Protein AF-A0A813HC62-F1 (afdb_monomer_lite)

Foldseek 3Di:
DDDDDDDDDDDDDDDDDDDDDDDDDDDDDDDPDPPPPVPVVVVVVVVVVVVVVVVVVVVVVVVVVVVVVVVVVVVVVVVVVVVVPDDDDDPPDDDDDDDDPDPDPDPPPPPPPPDPVPPDPDPFADPVLQVVLVLLVLLLLLLVLLLLLLVLLLQLLVVLVVVLVCVQPVPPDQDAFLLQHHFPQNHGADALASLASLQDCVDPSVVSNLVSLLSSLVSLLSSLCCVNFQQNPLDQPAFPDPPPPPPPGDGLSVLLNPQQSQLSNLLSVQRQHDVLFDDPVSVVSVVSNVSSVCSNLVSLLSSLCCSLPPRPRGDADPVLSVLLVVLSVLLVVLVVLLVVLVVCLVPVPDPQAFDKAQDDPSSLVSCVVSVNPVSSVVSVVSNVVVGITTRHHGDDPNVVSSVSNHVSNSRSSNSSSVSSVSSSVPGPSNVDDRPPDNGNPVVVVVVVVVVVVVVVVVVVVVVVVVVVVVVVVVVVVVVVVVVVVVVVVVVVVVVVVVVVVVVVVVPPPPVVVVVVVVVVVVVPVVPVVPDDDDDDDDDDPPPVVVVVVVVVVVVVVVVVVD

Radius of gyration: 50.86 Å; chains: 1; bounding box: 199×62×93 Å

Sequence (562 aa):
MLHLPSENRVPKQSIGAFGVITPSSGDQLLHVNQAAARSTGAQNAEESRRESDMPRQVMSRALDVSRDLSRRESVRSVLISQRSKMPGELLRVCSRDRLGVGNGSMMDLSFPDLGEDAALPVLPGSVQARLDYAEHTARRRATSMLILSAVFGLLGFLVAAGLGMWRTYAGFDHEMNLEGLPFPSGQSYWPGSVSEMVNDPRTPSGKCWKCFQLIAAISLWLSWYPWELRNVYVGGGVKLCSSCHLRHAMPFLHARTFIPPIGMLMVVLIPIASPAYEDFEDTFASYIHLSGAVLMLGGHGLFEFYTLAYAEFVHIEHKERMIRWIFCLLCLFNGICFFTTGNVGSHAGLCCADVRRIPTEMDIASARAHGHAGIAIRNELARESGTTMLYDTASGRYLALKYVSYWCEVFAGFSMIAGLATIWFYAPERKIQLSDELPGVYSEVRKNEMRSMDEQLRHRFEMRQLQNLELRQEDTLARMRAELAEASYAAEAAALHRRRIVAQSHWTEEAEQARLWELQDAFEESRLAATLLDQRPKGLEEEQHAEACRFARRDSQEKHLE

pLDDT: mean 77.73, std 23.32, range [28.3, 98.69]

Structure (mmCIF, N/CA/C/O backbone):
data_AF-A0A813HC62-F1
#
_entry.id   AF-A0A813HC62-F1
#
loop_
_atom_site.group_PDB
_atom_site.id
_atom_site.type_symbol
_atom_site.label_atom_id
_atom_site.label_alt_id
_atom_site.label_comp_id
_atom_site.label_asym_id
_atom_site.label_entity_id
_atom_site.label_seq_id
_atom_site.pdbx_PDB_ins_code
_atom_site.Cartn_x
_atom_site.Cartn_y
_atom_site.Cartn_z
_atom_site.occupancy
_atom_site.B_iso_or_equiv
_atom_site.auth_seq_id
_atom_site.auth_comp_id
_atom_site.auth_asym_id
_atom_site.auth_atom_id
_atom_site.pdbx_PDB_model_num
ATOM 1 N N . MET A 1 1 ? 67.045 -6.345 -35.025 1.00 35.28 1 MET A N 1
ATOM 2 C CA . MET A 1 1 ? 65.906 -5.900 -35.859 1.00 35.28 1 MET A CA 1
ATOM 3 C C . MET A 1 1 ? 64.648 -6.414 -35.174 1.00 35.28 1 MET A C 1
ATOM 5 O O . MET A 1 1 ? 64.550 -7.620 -35.053 1.00 35.28 1 MET A O 1
ATOM 9 N N . LEU A 1 2 ? 63.715 -5.660 -34.605 1.00 35.47 2 LEU A N 1
ATOM 10 C CA . LEU A 1 2 ? 63.459 -4.228 -34.448 1.00 35.47 2 LEU A CA 1
ATOM 11 C C . LEU A 1 2 ? 62.666 -4.077 -33.124 1.00 35.47 2 LEU A C 1
ATOM 13 O O . LEU A 1 2 ? 61.970 -5.001 -32.711 1.00 35.47 2 LEU A O 1
ATOM 17 N N . HIS A 1 3 ? 62.841 -2.940 -32.456 1.00 30.83 3 HIS A N 1
ATOM 18 C CA . HIS A 1 3 ? 62.314 -2.568 -31.138 1.00 30.83 3 HIS A CA 1
ATOM 19 C C . HIS A 1 3 ? 60.863 -2.031 -31.188 1.00 30.83 3 HIS A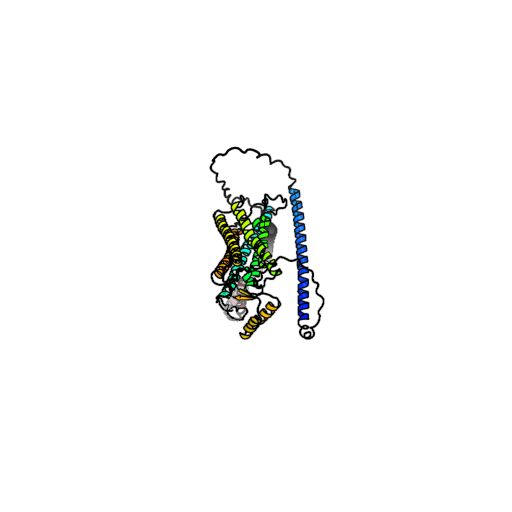 C 1
ATOM 21 O O . HIS A 1 3 ? 60.617 -1.160 -32.012 1.00 30.83 3 HIS A O 1
ATOM 27 N N . LEU A 1 4 ? 60.032 -2.446 -30.204 1.00 32.94 4 LEU A N 1
ATOM 28 C CA . LEU A 1 4 ? 59.008 -1.691 -29.414 1.00 32.94 4 LEU A CA 1
ATOM 29 C C . LEU A 1 4 ? 57.830 -0.955 -30.132 1.00 32.94 4 LEU A C 1
ATOM 31 O O . LEU A 1 4 ? 57.917 -0.738 -31.334 1.00 32.94 4 LEU A O 1
ATOM 35 N N . PRO A 1 5 ? 56.763 -0.469 -29.426 1.00 48.78 5 PRO A N 1
ATOM 36 C CA . PRO A 1 5 ? 56.410 -0.587 -27.993 1.00 48.78 5 PRO A CA 1
ATOM 37 C C . PRO A 1 5 ? 54.929 -0.922 -27.653 1.00 48.78 5 PRO A C 1
ATOM 39 O O . PRO A 1 5 ? 54.027 -0.955 -28.484 1.00 48.78 5 PRO A O 1
ATOM 42 N N . SER A 1 6 ? 54.740 -1.109 -26.343 1.00 36.66 6 SER A N 1
ATOM 43 C CA . SER A 1 6 ? 53.531 -1.085 -25.516 1.00 36.66 6 SER A CA 1
ATOM 44 C C . SER A 1 6 ? 52.858 0.294 -25.362 1.00 36.66 6 SER A C 1
ATOM 46 O O . SER A 1 6 ? 53.465 1.317 -25.650 1.00 36.66 6 SER A O 1
ATOM 48 N N . GLU A 1 7 ? 51.691 0.264 -24.701 1.00 35.50 7 GLU A N 1
ATOM 49 C CA . GLU A 1 7 ? 50.896 1.358 -24.104 1.00 35.50 7 GLU A CA 1
ATOM 50 C C . GLU A 1 7 ? 49.885 2.068 -25.018 1.00 35.50 7 GLU A C 1
ATOM 52 O O . GLU A 1 7 ? 50.235 2.843 -25.896 1.00 35.50 7 GLU A O 1
ATOM 57 N N . ASN A 1 8 ? 48.597 1.905 -24.695 1.00 33.72 8 ASN A N 1
ATOM 58 C CA . ASN A 1 8 ? 47.641 3.003 -24.785 1.00 33.72 8 ASN A CA 1
ATOM 59 C C . ASN A 1 8 ? 46.715 2.970 -23.567 1.00 33.72 8 ASN A C 1
ATOM 61 O O . ASN A 1 8 ? 45.846 2.110 -23.419 1.00 33.72 8 ASN A O 1
ATOM 65 N N . ARG A 1 9 ? 46.974 3.915 -22.660 1.00 32.22 9 ARG A N 1
ATOM 66 C CA . ARG A 1 9 ? 46.118 4.280 -21.534 1.00 32.22 9 ARG A CA 1
ATOM 67 C C . ARG A 1 9 ? 44.886 5.001 -22.071 1.00 32.22 9 ARG A C 1
ATOM 69 O O . ARG A 1 9 ? 45.005 5.946 -22.845 1.00 32.22 9 ARG A O 1
ATOM 76 N N . VAL A 1 10 ? 43.719 4.592 -21.592 1.00 39.69 10 VAL A N 1
ATOM 77 C CA . VAL A 1 10 ? 42.462 5.334 -21.733 1.00 39.69 10 VAL A CA 1
ATOM 78 C C . VAL A 1 10 ? 42.579 6.651 -20.947 1.00 39.69 10 VAL A C 1
ATOM 80 O O . VAL A 1 10 ? 42.984 6.612 -19.779 1.00 39.69 10 VAL A O 1
ATOM 83 N N . PRO A 1 11 ? 42.258 7.820 -21.528 1.00 37.75 11 PRO A N 1
ATOM 84 C CA . PRO A 1 11 ? 42.312 9.073 -20.795 1.00 37.75 11 PRO A CA 1
ATOM 85 C C . PRO A 1 11 ? 41.115 9.200 -19.845 1.00 37.75 11 PRO A C 1
ATOM 87 O O . PRO A 1 11 ? 39.960 9.019 -20.228 1.00 37.75 11 PRO A O 1
ATOM 90 N N . LYS A 1 12 ? 41.412 9.561 -18.593 1.00 35.97 12 LYS A N 1
ATOM 91 C CA . LYS A 1 12 ? 40.443 10.095 -17.630 1.00 35.97 12 LYS A CA 1
ATOM 92 C C . LYS A 1 12 ? 39.926 11.434 -18.159 1.00 35.97 12 LYS A C 1
ATOM 94 O O . LYS A 1 12 ? 40.713 12.367 -18.302 1.00 35.97 12 LYS A O 1
ATOM 99 N N . GLN A 1 13 ? 38.624 11.539 -18.417 1.00 32.62 13 GLN A N 1
ATOM 100 C CA . GLN A 1 13 ? 37.983 12.828 -18.662 1.00 32.62 13 GLN A CA 1
ATOM 101 C C . GLN A 1 13 ? 37.912 13.624 -17.355 1.00 32.62 13 GLN A C 1
ATOM 103 O O . GLN A 1 13 ? 37.315 13.206 -16.364 1.00 32.62 13 GLN A O 1
ATOM 108 N N . SER A 1 14 ? 38.578 14.773 -17.370 1.00 31.50 14 SER A N 1
ATOM 109 C CA . SER A 1 14 ? 38.481 15.840 -16.386 1.00 31.50 14 SER A CA 1
ATOM 110 C C . SER A 1 14 ? 37.182 16.623 -16.580 1.00 31.50 14 SER A C 1
ATOM 112 O O . SER A 1 14 ? 36.880 17.059 -17.691 1.00 31.50 14 SER A O 1
ATOM 114 N N . ILE A 1 15 ? 36.463 16.839 -15.481 1.00 36.75 15 ILE A N 1
ATOM 115 C CA . ILE A 1 15 ? 35.304 17.728 -15.364 1.00 36.75 15 ILE A CA 1
ATOM 116 C C . ILE A 1 15 ? 35.749 19.159 -15.707 1.00 36.75 15 ILE A C 1
ATOM 118 O O . ILE A 1 15 ? 36.562 19.749 -14.995 1.00 36.75 15 ILE A O 1
ATOM 122 N N . GLY A 1 16 ? 35.247 19.679 -16.827 1.00 29.41 16 GLY A N 1
ATOM 123 C CA . GLY A 1 16 ? 35.452 21.044 -17.305 1.00 29.41 16 GLY A CA 1
ATOM 124 C C . GLY A 1 16 ? 34.205 21.900 -17.089 1.00 29.41 16 GLY A C 1
ATOM 125 O O . GLY A 1 16 ? 33.082 21.426 -17.222 1.00 29.41 16 GLY A O 1
ATOM 126 N N . ALA A 1 17 ? 34.443 23.156 -16.722 1.00 31.19 17 ALA A N 1
ATOM 127 C CA . ALA A 1 17 ? 33.476 24.179 -16.354 1.00 31.19 17 ALA A CA 1
ATOM 128 C C . ALA A 1 17 ? 32.401 24.461 -17.424 1.00 31.19 17 ALA A C 1
ATOM 130 O O . ALA A 1 17 ? 32.690 24.532 -18.617 1.00 31.19 17 ALA A O 1
ATOM 131 N N . PHE A 1 18 ? 31.170 24.696 -16.960 1.00 30.86 18 PHE A N 1
ATOM 132 C CA . PHE A 1 18 ? 30.034 25.128 -17.773 1.00 30.86 18 PHE A CA 1
ATOM 133 C C . PHE A 1 18 ? 30.234 26.558 -18.293 1.00 30.86 18 PHE A C 1
ATOM 135 O O . PHE A 1 18 ? 30.276 27.516 -17.520 1.00 30.86 18 PHE A O 1
ATOM 142 N N . GLY A 1 19 ? 30.320 26.687 -19.617 1.00 28.30 19 GLY A N 1
ATOM 143 C CA . GLY A 1 19 ? 30.126 27.935 -20.347 1.00 28.30 19 GLY A CA 1
ATOM 144 C C . GLY A 1 19 ? 28.652 28.111 -20.714 1.00 28.30 19 GLY A C 1
ATOM 145 O O . GLY A 1 19 ? 28.008 27.187 -21.203 1.00 28.30 19 GLY A O 1
ATOM 146 N N . VAL A 1 20 ? 28.128 29.306 -20.459 1.00 32.59 20 VAL A N 1
ATOM 147 C CA . VAL A 1 20 ? 26.786 29.754 -20.846 1.00 32.59 20 VAL A CA 1
ATOM 148 C C . VAL A 1 20 ? 26.768 30.020 -22.353 1.00 32.59 20 VAL A C 1
ATOM 150 O O . VAL A 1 20 ? 27.539 30.848 -22.833 1.00 32.59 20 VAL A O 1
ATOM 153 N N . ILE A 1 21 ? 25.880 29.348 -23.091 1.00 31.66 21 ILE A N 1
ATOM 154 C CA . ILE A 1 21 ? 25.562 29.657 -24.492 1.00 31.66 21 ILE A CA 1
ATOM 155 C C . ILE A 1 21 ? 24.060 29.941 -24.586 1.00 31.66 21 ILE A C 1
ATOM 157 O O . ILE A 1 21 ? 23.231 29.124 -24.192 1.00 31.66 21 ILE A O 1
ATOM 161 N N . THR A 1 22 ? 23.722 31.124 -25.090 1.00 34.66 22 THR A N 1
ATOM 162 C CA . THR A 1 22 ? 22.371 31.557 -25.464 1.00 34.66 22 THR A CA 1
ATOM 163 C C . THR A 1 22 ? 21.996 31.021 -26.853 1.00 34.66 22 THR A C 1
ATOM 165 O O . THR A 1 22 ? 22.862 30.983 -27.728 1.00 34.66 22 THR A O 1
ATOM 168 N N . PRO A 1 23 ? 20.724 30.671 -27.125 1.00 36.84 23 PRO A N 1
ATOM 169 C CA . PRO A 1 23 ? 20.292 30.361 -28.482 1.00 36.84 23 PRO A CA 1
ATOM 170 C C . PRO A 1 23 ? 19.658 31.585 -29.160 1.00 36.84 23 PRO A C 1
ATOM 172 O O . PRO A 1 23 ? 18.688 32.161 -28.665 1.00 36.84 23 PRO A O 1
ATOM 175 N N . SER A 1 24 ? 20.200 31.966 -30.319 1.00 28.31 24 SER A N 1
ATOM 176 C CA . SER A 1 24 ? 19.570 32.884 -31.266 1.00 28.31 24 SER A CA 1
ATOM 177 C C . SER A 1 24 ? 18.726 32.106 -32.283 1.00 28.31 24 SER A C 1
ATOM 179 O O . SER A 1 24 ? 19.254 31.264 -33.002 1.00 28.31 24 SER A O 1
ATOM 181 N N . SER A 1 25 ? 17.433 32.432 -32.316 1.00 34.44 25 SER A N 1
ATOM 182 C CA . SER A 1 25 ? 16.524 32.535 -33.474 1.00 34.44 25 SER A CA 1
ATOM 183 C C . SER A 1 25 ? 16.810 31.717 -34.744 1.00 34.44 25 SER A C 1
ATOM 185 O O . SER A 1 25 ? 17.789 31.964 -35.448 1.00 34.44 25 SER A O 1
ATOM 187 N N . GLY A 1 26 ? 15.834 30.893 -35.131 1.00 29.33 26 GLY A N 1
ATOM 188 C CA . GLY A 1 26 ? 15.748 30.275 -36.452 1.00 29.33 26 GLY A CA 1
ATOM 189 C C . GLY A 1 26 ? 14.340 29.761 -36.745 1.00 29.33 26 GLY A C 1
ATOM 190 O O . GLY A 1 26 ? 14.118 28.556 -36.767 1.00 29.33 26 GLY A O 1
ATOM 191 N N . ASP A 1 27 ? 13.396 30.686 -36.931 1.00 33.03 27 ASP A N 1
ATOM 192 C CA . ASP A 1 27 ? 12.085 30.428 -37.534 1.00 33.03 27 ASP A CA 1
ATOM 193 C C . ASP A 1 27 ? 12.255 30.031 -39.005 1.00 33.03 27 ASP A C 1
ATOM 195 O O . ASP A 1 27 ? 12.923 30.754 -39.743 1.00 33.03 27 ASP A O 1
ATOM 199 N N . GLN A 1 28 ? 11.607 28.938 -39.430 1.00 34.69 28 GLN A N 1
ATOM 200 C CA . GLN A 1 28 ? 10.891 28.785 -40.712 1.00 34.69 28 GLN A CA 1
ATOM 201 C C . GLN A 1 28 ? 10.588 27.305 -40.981 1.00 34.69 28 GLN A C 1
ATOM 203 O O . GLN A 1 28 ? 11.475 26.577 -41.404 1.00 34.69 28 GLN A O 1
ATOM 208 N N . LEU A 1 29 ? 9.331 26.881 -40.776 1.00 36.03 29 LEU A N 1
ATOM 209 C CA . LEU A 1 29 ? 8.589 25.898 -41.598 1.00 36.03 29 LEU A CA 1
ATOM 210 C C . LEU A 1 29 ? 7.294 25.489 -40.879 1.00 36.03 29 LEU A C 1
ATOM 212 O O . LEU A 1 29 ? 7.241 24.484 -40.176 1.00 36.03 29 LEU A O 1
ATOM 216 N N . LEU A 1 30 ? 6.220 26.267 -41.048 1.00 35.19 30 LEU A N 1
ATOM 217 C CA . LEU A 1 30 ? 4.898 25.853 -40.568 1.00 35.19 30 LEU A CA 1
ATOM 218 C C . LEU A 1 30 ? 3.778 26.491 -41.394 1.00 35.19 30 LEU A C 1
ATOM 220 O O . LEU A 1 30 ? 3.211 27.506 -41.011 1.00 35.19 30 LEU A O 1
ATOM 224 N N . HIS A 1 31 ? 3.453 25.901 -42.548 1.00 38.88 31 HIS A N 1
ATOM 225 C CA . HIS A 1 31 ? 2.280 26.320 -43.326 1.00 38.88 31 HIS A CA 1
ATOM 226 C C . HIS A 1 31 ? 1.611 25.195 -44.129 1.00 38.88 31 HIS A C 1
ATOM 228 O O . HIS A 1 31 ? 1.147 25.430 -45.231 1.00 38.88 31 HIS A O 1
ATOM 234 N N . VAL A 1 32 ? 1.471 23.983 -43.581 1.00 43.19 32 VAL A N 1
ATOM 235 C CA . VAL A 1 32 ? 0.496 23.002 -44.106 1.00 43.19 32 VAL A CA 1
ATOM 236 C C . VAL A 1 32 ? 0.022 22.096 -42.964 1.00 43.19 32 VAL A C 1
ATOM 238 O O . VAL A 1 32 ? 0.585 21.028 -42.792 1.00 43.19 32 VAL A O 1
ATOM 241 N N . ASN A 1 33 ? -0.933 22.537 -42.124 1.00 40.72 33 ASN A N 1
ATOM 242 C CA . ASN A 1 33 ? -1.823 21.645 -41.329 1.00 40.72 33 ASN A CA 1
ATOM 243 C C . ASN A 1 33 ? -2.885 22.364 -40.456 1.00 40.72 33 ASN A C 1
ATOM 245 O O . ASN A 1 33 ? -3.376 21.818 -39.471 1.00 40.72 33 ASN A O 1
ATOM 249 N N . GLN A 1 34 ? -3.313 23.585 -40.800 1.00 38.38 34 GLN A N 1
ATOM 250 C CA . GLN A 1 34 ? -4.253 24.350 -39.955 1.00 38.38 34 GLN A CA 1
ATOM 251 C C . GLN A 1 34 ? -5.752 24.044 -40.152 1.00 38.38 34 GLN A C 1
ATOM 253 O O . GLN A 1 34 ? -6.577 24.616 -39.440 1.00 38.38 34 GLN A O 1
ATOM 258 N N . ALA A 1 35 ? -6.136 23.140 -41.060 1.00 39.94 35 ALA A N 1
ATOM 259 C CA . ALA A 1 35 ? -7.554 22.858 -41.325 1.00 39.94 35 ALA A CA 1
ATOM 260 C C . ALA A 1 35 ? -8.134 21.688 -40.500 1.00 39.94 35 ALA A C 1
ATOM 262 O O . ALA A 1 35 ? -9.316 21.717 -40.171 1.00 39.94 35 ALA A O 1
ATOM 263 N N . ALA A 1 36 ? -7.321 20.704 -40.090 1.00 40.88 36 ALA A N 1
ATOM 264 C CA . ALA A 1 36 ? -7.792 19.545 -39.316 1.00 40.88 36 ALA A CA 1
ATOM 265 C C . ALA A 1 36 ? -7.788 19.763 -37.785 1.00 40.88 36 ALA A C 1
ATOM 267 O O . ALA A 1 36 ? -8.466 19.044 -37.059 1.00 40.88 36 ALA A O 1
ATOM 268 N N . ALA A 1 37 ? -7.078 20.781 -37.283 1.00 41.81 37 ALA A N 1
ATOM 269 C CA . ALA A 1 37 ? -6.936 21.055 -35.846 1.00 41.81 37 ALA A CA 1
ATOM 270 C C . ALA A 1 37 ? -8.076 21.899 -35.230 1.00 41.81 37 ALA A C 1
ATOM 272 O O . ALA A 1 37 ? -8.110 22.103 -34.017 1.00 41.81 37 ALA A O 1
ATOM 273 N N . ARG A 1 38 ? -9.015 22.418 -36.037 1.00 43.06 38 ARG A N 1
ATOM 274 C CA . ARG A 1 38 ? -10.068 23.331 -35.544 1.00 43.06 38 ARG A CA 1
ATOM 275 C C . ARG A 1 38 ? -11.326 22.632 -35.020 1.00 43.06 38 ARG A C 1
ATOM 277 O O . ARG A 1 38 ? -12.067 23.261 -34.273 1.00 43.06 38 ARG A O 1
ATOM 284 N N . SER A 1 39 ? -11.565 21.360 -35.348 1.00 43.44 39 SER A N 1
ATOM 285 C CA . SER A 1 39 ? -12.755 20.630 -34.873 1.00 43.44 39 SER A CA 1
ATOM 286 C C . SER A 1 39 ? -12.522 19.898 -33.544 1.00 43.44 39 SER A C 1
ATOM 288 O O . SER A 1 39 ? -13.413 19.876 -32.701 1.00 43.44 39 SER A O 1
ATOM 290 N N . THR A 1 40 ? -11.310 19.401 -33.289 1.00 47.06 40 THR A N 1
ATOM 291 C CA . THR A 1 40 ? -10.914 18.760 -32.019 1.00 47.06 40 THR A CA 1
ATOM 292 C C . THR A 1 40 ? -10.514 19.753 -30.922 1.00 47.06 40 THR A C 1
ATOM 294 O O . THR A 1 40 ? -10.648 19.452 -29.738 1.00 47.06 40 THR A O 1
ATOM 297 N N . GLY A 1 41 ? -10.087 20.970 -31.281 1.00 44.03 41 GLY A N 1
ATOM 298 C CA . GLY A 1 41 ? -9.726 22.010 -30.309 1.00 44.03 41 GLY A CA 1
ATOM 299 C C . GLY A 1 41 ? -10.910 22.577 -29.514 1.00 44.03 41 GLY A C 1
ATOM 300 O O . GLY A 1 41 ? -10.733 22.984 -28.368 1.00 44.03 41 GLY A O 1
ATOM 301 N N . ALA A 1 42 ? -12.122 22.573 -30.081 1.00 48.62 42 ALA A N 1
ATOM 302 C CA . ALA A 1 42 ? -13.308 23.118 -29.416 1.00 48.62 42 ALA A CA 1
ATOM 303 C C . ALA A 1 42 ? -13.862 22.182 -28.325 1.00 48.62 42 ALA A C 1
ATOM 305 O O . ALA A 1 42 ? -14.257 22.661 -27.267 1.00 48.62 42 ALA A O 1
ATOM 306 N N . GLN A 1 43 ? -13.822 20.860 -28.532 1.00 49.59 43 GLN A N 1
ATOM 307 C CA . GLN A 1 43 ? -14.256 19.888 -27.517 1.00 49.59 43 GLN A CA 1
ATOM 308 C C . GLN A 1 43 ? -13.256 19.782 -26.356 1.00 49.59 43 GLN A C 1
ATOM 310 O O . GLN A 1 43 ? -13.661 19.806 -25.195 1.00 49.59 43 GLN A O 1
ATOM 315 N N . ASN A 1 44 ? -11.950 19.804 -26.643 1.00 49.31 44 ASN A N 1
ATOM 316 C CA . ASN A 1 44 ? -10.919 19.747 -25.601 1.00 49.31 44 ASN A CA 1
ATOM 317 C C . ASN A 1 44 ? -10.853 21.028 -24.746 1.00 49.31 44 ASN A C 1
ATOM 319 O O . ASN A 1 44 ? -10.502 20.968 -23.569 1.00 49.31 44 ASN A O 1
ATOM 323 N N . ALA A 1 45 ? -11.216 22.192 -25.298 1.00 54.84 45 ALA A N 1
ATOM 324 C CA . ALA A 1 45 ? -11.249 23.448 -24.544 1.00 54.84 45 ALA A CA 1
ATOM 325 C C . ALA A 1 45 ? -12.413 23.513 -23.536 1.00 54.84 45 ALA A C 1
ATOM 327 O O . ALA A 1 45 ? -12.292 24.162 -22.495 1.00 54.84 45 ALA A O 1
ATOM 328 N N . GLU A 1 46 ? -13.529 22.837 -23.815 1.00 55.47 46 GLU A N 1
ATOM 329 C CA . GLU A 1 46 ? -14.691 22.795 -22.922 1.00 55.47 46 GLU A CA 1
ATOM 330 C C . GLU A 1 46 ? -14.536 21.732 -21.821 1.00 55.47 46 GLU A C 1
ATOM 332 O O . GLU A 1 46 ? -14.925 21.962 -20.673 1.00 55.47 46 GLU A O 1
ATOM 337 N N . GLU A 1 47 ? -13.856 20.623 -22.123 1.00 52.41 47 GLU A N 1
ATOM 338 C CA . GLU A 1 47 ? -13.481 19.597 -21.142 1.00 52.41 47 GLU A CA 1
ATOM 339 C C . GLU A 1 47 ? -12.362 20.084 -20.200 1.00 52.41 47 GLU A C 1
ATOM 341 O O . GLU A 1 47 ? -12.474 19.945 -18.982 1.00 52.41 47 GLU A O 1
ATOM 346 N N . SER A 1 48 ? -11.371 20.822 -20.722 1.00 53.53 48 SER A N 1
ATOM 347 C CA . SER A 1 48 ? -10.325 21.465 -19.909 1.00 53.53 48 SER A CA 1
ATOM 348 C C . SER A 1 48 ? -10.870 22.580 -18.996 1.00 53.53 48 SER A C 1
ATOM 350 O O . SER A 1 48 ? -10.395 22.751 -17.871 1.00 53.53 48 SER A O 1
ATOM 352 N N . ARG A 1 49 ? -11.933 23.298 -19.405 1.00 57.91 49 ARG A N 1
ATOM 353 C CA . ARG A 1 49 ? -12.635 24.244 -18.514 1.00 57.91 49 ARG A CA 1
ATOM 354 C C . ARG A 1 49 ? -13.375 23.529 -17.381 1.00 57.91 49 ARG A C 1
ATOM 356 O O . ARG A 1 49 ? -13.288 23.991 -16.244 1.00 57.91 49 ARG A O 1
ATOM 363 N N . ARG A 1 50 ? -14.029 22.391 -17.651 1.00 51.00 50 ARG A N 1
ATOM 364 C CA . ARG A 1 50 ? -14.703 21.578 -16.617 1.00 51.00 50 ARG A CA 1
ATOM 365 C C . ARG A 1 50 ? -13.724 20.950 -15.620 1.00 51.00 50 ARG A C 1
ATOM 367 O O . ARG A 1 50 ? -14.037 20.901 -14.431 1.00 51.00 50 ARG A O 1
ATOM 374 N N . GLU A 1 51 ? -12.534 20.545 -16.058 1.00 49.53 51 GLU A N 1
ATOM 375 C CA . GLU A 1 51 ? -11.484 20.047 -15.155 1.00 49.53 51 GLU A CA 1
ATOM 376 C C . GLU A 1 51 ? -10.823 21.155 -14.320 1.00 49.53 51 GLU A C 1
ATOM 378 O O . GLU A 1 51 ? -10.388 20.892 -13.200 1.00 49.53 51 GLU A O 1
ATOM 383 N N . SER A 1 52 ? -10.799 22.405 -14.796 1.00 47.06 52 SER A N 1
ATOM 384 C CA . SER A 1 52 ? -10.181 23.524 -14.064 1.00 47.06 52 SER A CA 1
ATOM 385 C C . SER A 1 52 ? -11.006 24.063 -12.880 1.00 47.06 52 SER A C 1
ATOM 387 O O . SER A 1 52 ? -10.438 24.653 -11.956 1.00 47.06 52 SER A O 1
ATOM 389 N N . ASP A 1 53 ? -12.324 23.821 -12.855 1.00 45.78 53 ASP A N 1
ATOM 390 C CA . ASP A 1 53 ? -13.224 24.324 -11.801 1.00 45.78 53 ASP A CA 1
ATOM 391 C C . ASP A 1 53 ? -13.443 23.332 -10.642 1.00 45.78 53 ASP A C 1
ATOM 393 O O . ASP A 1 53 ? -13.729 23.741 -9.510 1.00 45.78 53 ASP A O 1
ATOM 397 N N . MET A 1 54 ? -13.232 22.031 -10.868 1.00 48.38 54 MET A N 1
ATOM 398 C CA . MET A 1 54 ? -13.346 21.005 -9.820 1.00 48.38 54 MET A CA 1
ATOM 399 C C . MET A 1 54 ? -12.339 21.177 -8.659 1.00 48.38 54 MET A C 1
ATOM 401 O O . MET A 1 54 ? -12.749 21.076 -7.496 1.00 48.38 54 MET A O 1
ATOM 405 N N . PRO A 1 55 ? -11.056 21.521 -8.901 1.00 52.25 55 PRO A N 1
ATOM 406 C CA . PRO A 1 55 ? -10.077 21.729 -7.836 1.00 52.25 55 PRO A CA 1
ATOM 407 C C . PRO A 1 55 ? -10.460 22.866 -6.886 1.00 52.25 55 PRO A C 1
ATOM 409 O O . PRO A 1 55 ? -10.200 22.775 -5.690 1.00 52.25 55 PRO A O 1
ATOM 412 N N . ARG A 1 56 ? -11.128 23.923 -7.373 1.00 56.94 56 ARG A N 1
ATOM 413 C CA . ARG A 1 56 ? -11.513 25.074 -6.538 1.00 56.94 56 ARG A CA 1
ATOM 414 C C . ARG A 1 56 ? -12.639 24.740 -5.563 1.00 56.94 56 ARG A C 1
ATOM 416 O O . ARG A 1 56 ? -12.572 25.147 -4.403 1.00 56.94 56 ARG A O 1
ATOM 423 N N . GLN A 1 57 ? -13.632 23.957 -5.987 1.00 55.09 57 GLN A N 1
ATOM 424 C CA . GLN A 1 57 ? -14.712 23.519 -5.094 1.00 55.09 57 GLN A CA 1
ATOM 425 C C . GLN A 1 57 ? -14.230 22.493 -4.061 1.00 55.09 57 GLN A C 1
ATOM 427 O O . GLN A 1 57 ? -14.631 22.556 -2.896 1.00 55.09 57 GLN A O 1
ATOM 432 N N . VAL A 1 58 ? -13.327 21.589 -4.453 1.00 64.06 58 VAL A N 1
ATOM 433 C CA . VAL A 1 58 ? -12.733 20.605 -3.535 1.00 64.06 58 VAL A CA 1
ATOM 434 C C . VAL A 1 58 ? -11.805 21.287 -2.523 1.00 64.06 58 VAL A C 1
ATOM 436 O O . VAL A 1 58 ? -11.895 21.000 -1.330 1.00 64.06 58 VAL A O 1
ATOM 439 N N . MET A 1 59 ? -10.991 22.257 -2.954 1.00 56.34 59 MET A N 1
ATOM 440 C CA . MET A 1 59 ? -10.104 23.021 -2.067 1.00 56.34 59 MET A CA 1
ATOM 441 C C . MET A 1 59 ? -10.888 23.917 -1.094 1.00 56.34 59 MET A C 1
ATOM 443 O O . MET A 1 59 ? -10.530 24.003 0.078 1.00 56.34 59 MET A O 1
ATOM 447 N N . SER A 1 60 ? -11.999 24.525 -1.533 1.00 67.31 60 SER A N 1
ATOM 448 C CA . SER A 1 60 ? -12.905 25.283 -0.652 1.00 67.31 60 SER A CA 1
ATOM 449 C C . SER A 1 60 ? -13.482 24.397 0.454 1.00 67.31 60 SER A C 1
ATOM 451 O O . SER A 1 60 ? -13.430 24.766 1.625 1.00 67.31 60 SER A O 1
ATOM 453 N N . ARG A 1 61 ? -13.970 23.197 0.108 1.00 64.62 61 ARG A N 1
ATOM 454 C CA . ARG A 1 61 ? -14.508 22.247 1.094 1.00 64.62 61 ARG A CA 1
ATOM 455 C C . ARG A 1 61 ? -13.428 21.707 2.034 1.00 64.62 61 ARG A C 1
ATOM 457 O O . ARG A 1 61 ? -13.693 21.538 3.220 1.00 64.62 61 ARG A O 1
ATOM 464 N N . ALA A 1 62 ? -12.210 21.480 1.542 1.00 56.94 62 ALA A N 1
ATOM 465 C CA . ALA A 1 62 ? -11.083 21.058 2.374 1.00 56.94 62 ALA A CA 1
ATOM 466 C C . ALA A 1 62 ? -10.667 22.142 3.389 1.00 56.94 62 ALA A C 1
ATOM 468 O O . ALA A 1 62 ? -10.383 21.829 4.547 1.00 56.94 62 ALA A O 1
ATOM 469 N N . LEU A 1 63 ? -10.690 23.418 2.989 1.00 68.19 63 LEU A N 1
ATOM 470 C CA . LEU A 1 63 ? -10.417 24.549 3.882 1.00 68.19 63 LEU A CA 1
ATOM 471 C C . LEU A 1 63 ? -11.505 24.723 4.951 1.00 68.19 63 LEU A C 1
ATOM 473 O O . LEU A 1 63 ? -11.178 25.023 6.101 1.00 68.19 63 LEU A O 1
ATOM 477 N N . ASP A 1 64 ? -12.772 24.479 4.613 1.00 69.31 64 ASP A N 1
ATOM 478 C CA . ASP A 1 64 ? -13.871 24.525 5.584 1.00 69.31 64 ASP A CA 1
ATOM 479 C C . ASP A 1 64 ? -13.779 23.382 6.608 1.00 69.31 64 ASP A C 1
ATOM 481 O O . ASP A 1 64 ? -13.912 23.621 7.810 1.00 69.31 64 ASP A O 1
ATOM 485 N N . VAL A 1 65 ? -13.426 22.165 6.175 1.00 65.94 65 VAL A N 1
ATOM 486 C CA . VAL A 1 65 ? -13.158 21.031 7.082 1.00 65.94 65 VAL A CA 1
ATOM 487 C C . VAL A 1 65 ? -11.942 21.308 7.977 1.00 65.94 65 VAL A C 1
ATOM 489 O O . VAL A 1 65 ? -11.982 21.028 9.175 1.00 65.94 65 VAL A O 1
ATOM 492 N N . SER A 1 66 ? -10.878 21.917 7.443 1.00 62.69 66 SER A N 1
ATOM 493 C CA . SER A 1 66 ? -9.699 22.297 8.233 1.00 62.69 66 SER A CA 1
ATOM 494 C C . SER A 1 66 ? -10.011 23.376 9.278 1.00 62.69 66 SER A C 1
ATOM 496 O O . SER A 1 66 ? -9.475 23.323 10.387 1.00 62.69 66 SER A O 1
ATOM 498 N N . ARG A 1 67 ? -10.880 24.347 8.961 1.00 66.12 67 ARG A N 1
ATOM 499 C CA . ARG A 1 67 ? -11.348 25.359 9.925 1.00 66.12 67 ARG A CA 1
ATOM 500 C C . ARG A 1 67 ? -12.200 24.738 11.030 1.00 66.12 67 ARG A C 1
ATOM 502 O O . ARG A 1 67 ? -12.063 25.137 12.187 1.00 66.12 67 ARG A O 1
ATOM 509 N N . ASP A 1 68 ? -13.027 23.750 10.697 1.00 65.62 68 ASP A N 1
ATOM 510 C CA . ASP A 1 68 ? -13.866 23.052 11.675 1.00 65.62 68 ASP A CA 1
ATOM 511 C C . ASP A 1 68 ? -13.028 22.164 12.616 1.00 65.62 68 ASP A C 1
ATOM 513 O O . ASP A 1 68 ? -13.250 22.144 13.828 1.00 65.62 68 ASP A O 1
ATOM 517 N N . LEU A 1 69 ? -11.975 21.518 12.098 1.00 61.91 69 LEU A N 1
ATOM 518 C CA . LEU A 1 69 ? -10.997 20.776 12.906 1.00 61.91 69 LEU A CA 1
ATOM 519 C C . LEU A 1 69 ? -10.187 21.696 13.835 1.00 61.91 69 LEU A C 1
ATOM 521 O O . LEU A 1 69 ? -10.041 21.389 15.018 1.00 61.91 69 LEU A O 1
ATOM 525 N N . SER A 1 70 ? -9.743 22.858 13.348 1.00 60.47 70 SER A N 1
ATOM 526 C CA . SER A 1 70 ? -9.013 23.839 14.165 1.00 60.47 70 SER A CA 1
ATOM 527 C C . SER A 1 70 ? -9.885 24.430 15.288 1.00 60.47 70 SER A C 1
ATOM 529 O O . SER A 1 70 ? -9.424 24.596 16.421 1.00 60.47 70 SER A O 1
ATOM 531 N N . ARG A 1 71 ? -11.188 24.647 15.037 1.00 63.06 71 ARG A N 1
ATOM 532 C CA . ARG A 1 71 ? -12.152 25.012 16.093 1.00 63.06 71 ARG A CA 1
ATOM 533 C C . ARG A 1 71 ? -12.308 23.914 17.148 1.00 63.06 71 ARG A C 1
ATOM 535 O O . ARG A 1 71 ? -12.372 24.229 18.335 1.00 63.06 71 ARG A O 1
ATOM 542 N N . ARG A 1 72 ? -12.324 22.635 16.757 1.00 64.38 72 ARG A N 1
ATOM 543 C CA . ARG A 1 72 ? -12.410 21.505 17.703 1.00 64.38 72 ARG A CA 1
ATOM 544 C C . ARG A 1 72 ? -11.155 21.363 18.567 1.00 64.38 72 ARG A C 1
ATOM 546 O O . ARG A 1 72 ? -11.273 21.053 19.752 1.00 64.38 72 ARG A O 1
ATOM 553 N N . GLU A 1 73 ? -9.971 21.650 18.029 1.00 63.25 73 GLU A N 1
ATOM 554 C CA . GLU A 1 73 ? -8.726 21.674 18.813 1.00 63.25 73 GLU A CA 1
ATOM 555 C C . GLU A 1 73 ? -8.678 22.835 19.815 1.00 63.25 73 GLU A C 1
ATOM 557 O O . GLU A 1 73 ? -8.229 22.647 20.948 1.00 63.25 73 GLU A O 1
ATOM 562 N N . SER A 1 74 ? -9.226 24.001 19.456 1.00 56.59 74 SER A N 1
ATOM 563 C CA . SER A 1 74 ? -9.374 25.136 20.378 1.00 56.59 74 SER A CA 1
ATOM 564 C C . SER A 1 74 ? -10.311 24.825 21.553 1.00 56.59 74 SER A C 1
ATOM 566 O O . SER A 1 74 ? -10.024 25.204 22.685 1.00 56.59 74 SER A O 1
ATOM 568 N N . VAL A 1 75 ? -11.390 24.067 21.334 1.00 59.19 75 VAL A N 1
ATOM 569 C CA . VAL A 1 75 ? -12.270 23.608 22.427 1.00 59.19 75 VAL A CA 1
ATOM 570 C C . VAL A 1 75 ? -11.562 22.570 23.310 1.00 59.19 75 VAL A C 1
ATOM 572 O O . VAL A 1 75 ? -11.713 22.574 24.534 1.00 59.19 75 VAL A O 1
ATOM 575 N N . ARG A 1 76 ? -10.723 21.710 22.717 1.00 56.50 76 ARG A N 1
ATOM 576 C CA . ARG A 1 76 ? -9.944 20.697 23.446 1.00 56.50 76 ARG A CA 1
ATOM 577 C C . ARG A 1 76 ? -8.861 21.322 24.335 1.00 56.50 76 ARG A C 1
ATOM 579 O O . ARG A 1 76 ? -8.656 20.844 25.449 1.00 56.50 76 ARG A O 1
ATOM 586 N N . SER A 1 77 ? -8.210 22.403 23.898 1.00 49.47 77 SER A N 1
ATOM 587 C CA . SER A 1 77 ? -7.199 23.109 24.703 1.00 49.47 77 SER A CA 1
ATOM 588 C C . SER A 1 77 ? -7.806 23.848 25.903 1.00 49.47 77 SER A C 1
ATOM 590 O O . SER A 1 77 ? -7.217 23.844 26.986 1.00 49.47 77 SER A O 1
ATOM 592 N N . VAL A 1 78 ? -9.028 24.376 25.766 1.00 57.56 78 VAL A N 1
ATOM 593 C CA . VAL A 1 78 ? -9.789 24.980 26.877 1.00 57.56 78 VAL A CA 1
ATOM 594 C C . VAL A 1 78 ? -10.185 23.930 27.924 1.00 57.56 78 VAL A C 1
ATOM 596 O O . VAL A 1 78 ? -10.060 24.179 29.123 1.00 57.56 78 VAL A O 1
ATOM 599 N N . LEU A 1 79 ? -10.578 22.725 27.498 1.00 47.53 79 LEU A N 1
ATOM 600 C CA . LEU A 1 79 ? -10.908 21.622 28.412 1.00 47.53 79 LEU A CA 1
ATOM 601 C C . LEU A 1 79 ? -9.674 21.064 29.144 1.00 47.53 79 LEU A C 1
ATOM 603 O O . LEU A 1 79 ? -9.758 20.713 30.321 1.00 47.53 79 LEU A O 1
ATOM 607 N N . ILE A 1 80 ? -8.506 21.045 28.494 1.00 55.41 80 ILE A N 1
ATOM 608 C CA . ILE A 1 80 ? -7.239 20.649 29.131 1.00 55.41 80 ILE A CA 1
ATOM 609 C C . ILE A 1 80 ? -6.787 21.705 30.154 1.00 55.41 80 ILE A C 1
ATOM 611 O O . ILE A 1 80 ? -6.326 21.344 31.237 1.00 55.41 80 ILE A O 1
ATOM 615 N N . SER A 1 81 ? -7.008 22.995 29.878 1.00 43.03 81 SER A N 1
ATOM 616 C CA . SER A 1 81 ? -6.706 24.088 30.815 1.00 43.03 81 SER A CA 1
ATOM 617 C C . SER A 1 81 ? -7.585 24.094 32.073 1.00 43.03 81 SER A C 1
ATOM 619 O O . SER A 1 81 ? -7.172 24.658 33.086 1.00 43.03 81 SER A O 1
ATOM 621 N N . GLN A 1 82 ? -8.780 23.494 32.049 1.00 43.62 82 GLN A N 1
ATOM 622 C CA . GLN A 1 82 ? -9.614 23.370 33.253 1.00 43.62 82 GLN A CA 1
ATOM 623 C C . GLN A 1 82 ? -9.240 22.167 34.129 1.00 43.62 82 GLN A C 1
ATOM 625 O O . GLN A 1 82 ? -9.500 22.182 35.331 1.00 43.62 82 GLN A O 1
ATOM 630 N N . ARG A 1 83 ? -8.549 21.164 33.574 1.00 41.59 83 ARG A N 1
ATOM 631 C CA . ARG A 1 83 ? -8.097 19.978 34.321 1.00 41.59 83 ARG A CA 1
ATOM 632 C C . ARG A 1 83 ? -6.881 20.252 35.218 1.00 41.59 83 ARG A C 1
ATOM 634 O O . ARG A 1 83 ? -6.606 19.465 36.116 1.00 41.59 83 ARG A O 1
ATOM 641 N N . SER A 1 84 ? -6.185 21.378 35.033 1.00 39.75 84 SER A N 1
ATOM 642 C CA . SER A 1 84 ? -5.013 21.776 35.831 1.00 39.75 84 SER A CA 1
ATOM 643 C C . SER A 1 84 ? -5.340 22.590 37.096 1.00 39.75 84 SER A C 1
ATOM 645 O O . SER A 1 84 ? -4.429 23.143 37.706 1.00 39.75 84 SER A O 1
ATOM 647 N N . LYS A 1 85 ? -6.619 22.701 37.491 1.00 38.94 85 LYS A N 1
ATOM 648 C CA . LYS A 1 85 ? -7.071 23.445 38.686 1.00 38.94 85 LYS A CA 1
ATOM 649 C C . LYS A 1 85 ? -7.656 22.561 39.802 1.00 38.94 85 LYS A C 1
ATOM 651 O O . LYS A 1 85 ? -8.444 23.049 40.606 1.00 38.94 85 LYS A O 1
ATOM 656 N N . MET A 1 86 ? -7.278 21.284 39.885 1.00 38.84 86 MET A N 1
ATOM 657 C CA . MET A 1 86 ? -7.547 20.495 41.097 1.00 38.84 86 MET A CA 1
ATOM 658 C C . MET A 1 86 ? -6.408 20.679 42.118 1.00 38.84 86 MET A C 1
ATOM 660 O O . MET A 1 86 ? -5.244 20.548 41.732 1.00 38.84 86 MET A O 1
ATOM 664 N N . PRO A 1 87 ? -6.706 20.996 43.393 1.00 38.91 87 PRO A N 1
ATOM 665 C CA . PRO A 1 87 ? -5.686 21.156 44.421 1.00 38.91 87 PRO A CA 1
ATOM 666 C C . PRO A 1 87 ? -4.990 19.826 44.724 1.00 38.91 87 PRO A C 1
ATOM 668 O O . PRO A 1 87 ? -5.625 18.787 44.895 1.00 38.91 87 PRO A O 1
ATOM 671 N N . GLY A 1 88 ? -3.659 19.881 44.760 1.00 42.06 88 GLY A N 1
ATOM 672 C CA . GLY A 1 88 ? -2.790 18.750 45.039 1.00 42.06 88 GLY A CA 1
ATOM 673 C C . GLY A 1 88 ? -2.698 18.449 46.528 1.00 42.06 88 GLY A C 1
ATOM 674 O O . GLY A 1 88 ? -1.929 19.085 47.236 1.00 42.06 88 GLY A O 1
ATOM 675 N N . GLU A 1 89 ? -3.404 17.413 46.963 1.00 38.12 89 GLU A N 1
ATOM 676 C CA . GLU A 1 89 ? -3.136 16.687 48.206 1.00 38.12 89 GLU A CA 1
ATOM 677 C C . GLU A 1 89 ? -3.418 15.199 47.978 1.00 38.12 89 GLU A C 1
ATOM 679 O O . GLU A 1 89 ? -4.445 14.699 48.410 1.00 38.12 89 GLU A O 1
ATOM 684 N N . LEU A 1 90 ? -2.552 14.488 47.235 1.00 37.16 90 LEU A N 1
ATOM 685 C CA . LEU A 1 90 ? -2.486 13.008 47.280 1.00 37.16 90 LEU A CA 1
ATOM 686 C C . LEU A 1 90 ? -1.297 12.376 46.530 1.00 37.16 90 LEU A C 1
ATOM 688 O O . LEU A 1 90 ? -1.365 11.230 46.102 1.00 37.16 90 LEU A O 1
ATOM 692 N N . LEU A 1 91 ? -0.171 13.080 46.388 1.00 35.28 91 LEU A N 1
ATOM 693 C CA . LEU A 1 91 ? 1.057 12.501 45.824 1.00 35.28 91 LEU A CA 1
ATOM 694 C C . LEU A 1 91 ? 2.249 12.834 46.718 1.00 35.28 91 LEU A C 1
ATOM 696 O O . LEU A 1 91 ? 3.052 13.723 46.439 1.00 35.28 91 LEU A O 1
ATOM 700 N N . ARG A 1 92 ? 2.334 12.124 47.847 1.00 36.94 92 ARG A N 1
ATOM 701 C CA . ARG A 1 92 ? 3.509 12.145 48.724 1.00 36.94 92 ARG A CA 1
ATOM 702 C C . ARG A 1 92 ? 3.760 10.795 49.397 1.00 36.94 92 ARG A C 1
ATOM 704 O O . ARG A 1 92 ? 3.948 10.737 50.600 1.00 36.94 92 ARG A O 1
ATOM 711 N N . VAL A 1 93 ? 3.795 9.713 48.626 1.00 39.16 93 VAL A N 1
ATOM 712 C CA . VAL A 1 93 ? 4.487 8.471 49.011 1.00 39.16 93 VAL A CA 1
ATOM 713 C C . VAL A 1 93 ? 5.125 7.900 47.741 1.00 39.16 93 VAL A C 1
ATOM 715 O O . VAL A 1 93 ? 4.574 8.070 46.659 1.00 39.16 93 VAL A O 1
ATOM 718 N N . CYS A 1 94 ? 6.292 7.271 47.884 1.00 34.31 94 CYS A N 1
ATOM 719 C CA . CYS A 1 94 ? 7.182 6.746 46.839 1.00 34.31 94 CYS A CA 1
ATOM 720 C C . CYS A 1 94 ? 8.185 7.750 46.246 1.00 34.31 94 CYS A C 1
ATOM 722 O O . CYS A 1 94 ? 8.255 7.982 45.042 1.00 34.31 94 C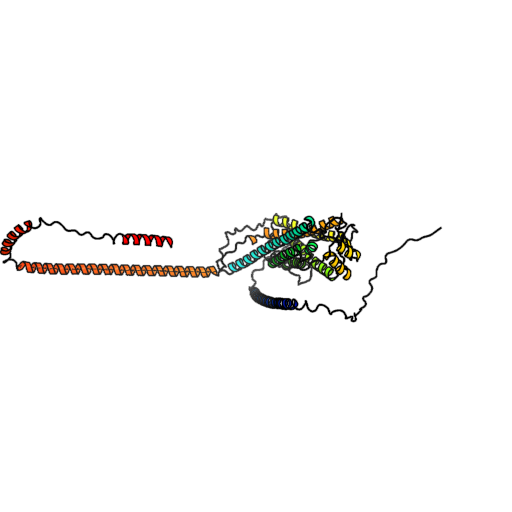YS A O 1
ATOM 724 N N . SER A 1 95 ? 9.071 8.254 47.107 1.00 35.59 95 SER A N 1
ATOM 725 C CA . SER A 1 95 ? 10.485 8.381 46.740 1.00 35.59 95 SER A CA 1
ATOM 726 C C . SER A 1 95 ? 11.338 7.592 47.741 1.00 35.59 95 SER A C 1
ATOM 728 O O . SER A 1 95 ? 10.998 7.571 48.922 1.00 35.59 95 SER A O 1
ATOM 730 N N . ARG A 1 96 ? 12.431 6.988 47.235 1.00 36.75 96 ARG A N 1
ATOM 731 C CA . ARG A 1 96 ? 13.480 6.198 47.931 1.00 36.75 96 ARG A CA 1
ATOM 732 C C . ARG A 1 96 ? 13.048 4.790 48.402 1.00 36.75 96 ARG A C 1
ATOM 734 O O . ARG A 1 96 ? 11.983 4.640 48.967 1.00 36.75 96 ARG A O 1
ATOM 741 N N . ASP A 1 97 ? 13.763 3.694 48.131 1.00 32.38 97 ASP A N 1
ATOM 742 C CA . ASP A 1 97 ? 15.210 3.510 47.973 1.00 32.38 97 ASP A CA 1
ATOM 743 C C . ASP A 1 97 ? 15.597 2.424 46.950 1.00 32.38 97 ASP A C 1
ATOM 745 O O . ASP A 1 97 ? 14.962 1.380 46.822 1.00 32.38 97 ASP A O 1
ATOM 749 N N . ARG A 1 98 ? 16.724 2.665 46.265 1.00 45.22 98 ARG A N 1
ATOM 750 C CA . ARG A 1 98 ? 17.597 1.608 45.740 1.00 45.22 98 ARG A CA 1
ATOM 751 C C . ARG A 1 98 ? 18.300 0.979 46.938 1.00 45.22 98 ARG A C 1
ATOM 753 O O . ARG A 1 98 ? 19.001 1.717 47.616 1.00 45.22 98 ARG A O 1
ATOM 760 N N . LEU A 1 99 ? 18.172 -0.333 47.130 1.00 42.00 99 LEU A N 1
ATOM 761 C CA . LEU A 1 99 ? 19.193 -1.256 47.654 1.00 42.00 99 LEU A CA 1
ATOM 762 C C . LEU A 1 99 ? 18.554 -2.645 47.812 1.00 42.00 99 LEU A C 1
ATOM 764 O O . LEU A 1 99 ? 17.539 -2.782 48.484 1.00 42.00 99 LEU A O 1
ATOM 768 N N . GLY A 1 100 ? 19.162 -3.669 47.208 1.00 33.56 100 GLY A N 1
ATOM 769 C CA . GLY A 1 100 ? 18.804 -5.070 47.451 1.00 33.56 100 GLY A CA 1
ATOM 770 C C . GLY A 1 100 ? 18.678 -5.905 46.183 1.00 33.56 100 GLY A C 1
ATOM 771 O O . GLY A 1 100 ? 17.579 -6.152 45.701 1.00 33.56 100 GLY A O 1
ATOM 772 N N . VAL A 1 101 ? 19.815 -6.378 45.668 1.00 44.25 101 VAL A N 1
ATOM 773 C CA . VAL A 1 101 ? 19.865 -7.539 44.770 1.00 44.25 101 VAL A CA 1
ATOM 774 C C . VAL A 1 101 ? 19.476 -8.756 45.608 1.00 44.25 101 VAL A C 1
ATOM 776 O O . VAL A 1 101 ? 20.300 -9.316 46.324 1.00 44.25 101 VAL A O 1
ATOM 779 N N . GLY A 1 102 ? 18.195 -9.109 45.574 1.00 35.12 102 GLY A N 1
ATOM 780 C CA . GLY A 1 102 ? 17.675 -10.366 46.089 1.00 35.12 102 GLY A CA 1
ATOM 781 C C . GLY A 1 102 ? 17.147 -11.183 44.920 1.00 35.12 102 GLY A C 1
ATOM 782 O O . GLY A 1 102 ? 16.239 -10.735 44.225 1.00 35.12 102 GLY A O 1
ATOM 783 N N . ASN A 1 103 ? 17.711 -12.374 44.711 1.00 42.31 103 ASN A N 1
ATOM 784 C CA . ASN A 1 103 ? 17.141 -13.414 43.853 1.00 42.31 103 ASN A CA 1
ATOM 785 C C . ASN A 1 103 ? 15.817 -13.887 44.473 1.00 42.31 103 ASN A C 1
ATOM 787 O O . ASN A 1 103 ? 15.766 -14.894 45.175 1.00 42.31 103 ASN A O 1
ATOM 791 N N . GLY A 1 104 ? 14.760 -13.106 44.272 1.00 36.59 104 GLY A N 1
ATOM 792 C CA . GLY A 1 104 ? 13.391 -13.437 44.630 1.00 36.59 104 GLY A CA 1
ATOM 793 C C . GLY A 1 104 ? 12.635 -13.818 43.370 1.00 36.59 104 GLY A C 1
ATOM 794 O O . GLY A 1 104 ? 12.526 -13.009 42.454 1.00 36.59 104 GLY A O 1
ATOM 795 N N . SER A 1 105 ? 12.149 -15.059 43.343 1.00 41.38 105 SER A N 1
ATOM 796 C CA . SER A 1 105 ? 11.165 -15.586 42.398 1.00 41.38 105 SER A CA 1
ATOM 797 C C . SER A 1 105 ? 10.194 -14.496 41.944 1.00 41.38 105 SER A C 1
ATOM 799 O O . SER A 1 105 ? 9.413 -13.988 42.748 1.00 41.38 105 SER A O 1
ATOM 801 N N . MET A 1 106 ? 10.278 -14.146 40.661 1.00 37.66 106 MET A N 1
ATOM 802 C CA . MET A 1 106 ? 9.372 -13.250 39.957 1.00 37.66 106 MET A CA 1
ATOM 803 C C . MET A 1 106 ? 7.950 -13.779 40.154 1.00 37.66 106 MET A C 1
ATOM 805 O O . MET A 1 106 ? 7.565 -14.780 39.559 1.00 37.66 106 MET A O 1
ATOM 809 N N . MET A 1 107 ? 7.214 -13.162 41.082 1.00 36.66 107 MET A N 1
ATOM 810 C CA . MET A 1 107 ? 5.782 -13.378 41.223 1.00 36.66 107 MET A CA 1
ATOM 811 C C . MET A 1 107 ? 5.147 -13.058 39.874 1.00 36.66 107 MET A C 1
ATOM 813 O O . MET A 1 107 ? 5.287 -11.938 39.378 1.00 36.66 107 MET A O 1
ATOM 817 N N . ASP A 1 108 ? 4.463 -14.050 39.309 1.00 36.84 108 ASP A N 1
ATOM 818 C CA . ASP A 1 108 ? 3.457 -13.877 38.272 1.00 36.84 108 ASP A CA 1
ATOM 819 C C . ASP A 1 108 ? 2.433 -12.845 38.763 1.00 36.84 108 ASP A C 1
ATOM 821 O O . ASP A 1 108 ? 1.435 -13.163 39.405 1.00 36.84 108 ASP A O 1
ATOM 825 N N . LEU A 1 109 ? 2.679 -11.572 38.457 1.00 36.03 109 LEU A N 1
ATOM 826 C CA . LEU A 1 109 ? 1.648 -10.544 38.391 1.00 36.03 109 LEU A CA 1
ATOM 827 C C . LEU A 1 109 ? 0.888 -10.741 37.076 1.00 36.03 109 LEU A C 1
ATOM 829 O O . LEU A 1 109 ? 0.816 -9.851 36.230 1.00 36.03 109 LEU A O 1
ATOM 833 N N . SER A 1 110 ? 0.318 -11.932 36.892 1.00 33.25 110 SER A N 1
ATOM 834 C CA . SER A 1 110 ? -0.869 -12.066 36.068 1.00 33.25 110 SER A CA 1
ATOM 835 C C . SER A 1 110 ? -1.910 -11.177 36.733 1.00 33.25 110 SER A C 1
ATOM 837 O O . SER A 1 110 ? -2.398 -11.504 37.818 1.00 33.25 110 SER A O 1
ATOM 839 N N . PHE A 1 111 ? -2.189 -10.017 36.133 1.00 33.66 111 PHE A N 1
ATOM 840 C CA . PHE A 1 111 ? -3.401 -9.277 36.452 1.00 33.66 111 PHE A CA 1
ATOM 841 C C . PHE A 1 111 ? -4.530 -10.309 36.445 1.00 33.66 111 PHE A C 1
ATOM 843 O O . PHE A 1 111 ? -4.676 -10.992 35.426 1.00 33.66 111 PHE A O 1
ATOM 850 N N . PRO A 1 112 ? -5.244 -10.517 37.567 1.00 39.22 112 PRO A N 1
ATOM 851 C CA . PRO A 1 112 ? -6.384 -11.406 37.551 1.00 39.22 112 PRO A CA 1
ATOM 852 C C . PRO A 1 112 ? -7.273 -10.916 36.419 1.00 39.22 112 PRO A C 1
ATOM 854 O O . PRO A 1 112 ? -7.542 -9.714 36.322 1.00 39.22 112 PRO A O 1
ATOM 857 N N . ASP A 1 113 ? -7.637 -11.843 35.539 1.00 43.78 113 ASP A N 1
ATOM 858 C CA . ASP A 1 113 ? -8.710 -11.680 34.575 1.00 43.78 113 ASP A CA 1
ATOM 859 C C . ASP A 1 113 ? -9.950 -11.409 35.433 1.00 43.78 113 ASP A C 1
ATOM 861 O O . ASP A 1 113 ? -10.621 -12.321 35.920 1.00 43.78 113 ASP A O 1
ATOM 865 N N . LEU A 1 114 ? -10.122 -10.142 35.821 1.00 42.59 114 LEU A N 1
ATOM 866 C CA . LEU A 1 114 ? -11.288 -9.650 36.522 1.00 42.59 114 LEU A CA 1
ATOM 867 C C . LEU A 1 114 ? -12.385 -9.859 35.503 1.00 42.59 114 LEU A C 1
ATOM 869 O O . LEU A 1 114 ? -12.517 -9.046 34.590 1.00 42.59 114 LEU A O 1
ATOM 873 N N . GLY A 1 115 ? -13.053 -11.010 35.615 1.00 44.25 115 GLY A N 1
ATOM 874 C CA . GLY A 1 115 ? -14.071 -11.441 34.679 1.00 44.25 115 GLY A CA 1
ATOM 875 C C . GLY A 1 115 ? -14.937 -10.249 34.312 1.00 44.25 115 GLY A C 1
ATOM 876 O O . GLY A 1 115 ? -15.393 -9.516 35.199 1.00 44.25 115 GLY A O 1
ATOM 877 N N . GLU A 1 116 ? -15.118 -10.046 33.006 1.00 53.16 116 GLU A N 1
ATOM 878 C CA . GLU A 1 116 ? -15.951 -8.986 32.419 1.00 53.16 116 GLU A CA 1
ATOM 879 C C . GLU A 1 116 ? -17.350 -8.904 33.073 1.00 53.16 116 GLU A C 1
ATOM 881 O O . GLU A 1 116 ? -18.020 -7.878 32.995 1.00 53.16 116 GLU A O 1
ATOM 886 N N . ASP A 1 117 ? -17.747 -9.945 33.803 1.00 49.62 117 ASP A N 1
ATOM 887 C CA . ASP A 1 117 ? -19.004 -10.106 34.521 1.00 49.62 117 ASP A CA 1
ATOM 888 C C . ASP A 1 117 ? -19.182 -9.221 35.776 1.00 49.62 117 ASP A C 1
ATOM 890 O O . ASP A 1 117 ? -20.295 -9.137 36.295 1.00 49.62 117 ASP A O 1
ATOM 894 N N . ALA A 1 118 ? -18.140 -8.544 36.285 1.00 47.84 118 ALA A N 1
ATOM 895 C CA . ALA A 1 118 ? -18.239 -7.709 37.499 1.00 47.84 118 ALA A CA 1
ATOM 896 C C . ALA A 1 118 ? -18.157 -6.189 37.253 1.00 47.84 118 ALA A C 1
ATOM 898 O O . ALA A 1 118 ? -18.042 -5.409 38.206 1.00 47.84 118 ALA A O 1
ATOM 899 N N . ALA A 1 119 ? -18.222 -5.734 35.999 1.00 58.31 119 ALA A N 1
ATOM 900 C CA . ALA A 1 119 ? -18.337 -4.309 35.716 1.00 58.31 119 ALA A CA 1
ATOM 901 C C . ALA A 1 119 ? -19.715 -3.808 36.177 1.00 58.31 119 ALA A C 1
ATOM 903 O O . ALA A 1 119 ? -20.751 -4.237 35.667 1.00 58.31 119 ALA A O 1
ATOM 904 N N . LEU A 1 120 ? -19.729 -2.893 37.155 1.00 58.22 120 LEU A N 1
ATOM 905 C CA . LEU A 1 120 ? -20.943 -2.180 37.555 1.00 58.22 120 LEU A CA 1
ATOM 906 C C . LEU A 1 120 ? -21.656 -1.6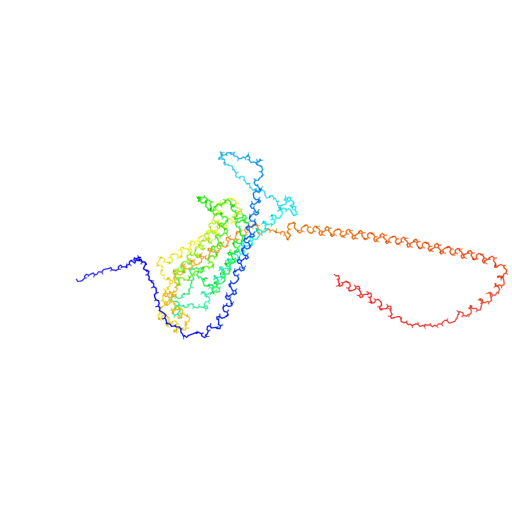71 36.292 1.00 58.22 120 LEU A C 1
ATOM 908 O O . LEU A 1 120 ? -20.995 -1.058 35.448 1.00 58.22 120 LEU A O 1
ATOM 912 N N . PRO A 1 121 ? -22.972 -1.907 36.144 1.00 67.12 121 PRO A N 1
ATOM 913 C CA . PRO A 1 121 ? -23.690 -1.558 34.930 1.00 67.12 121 PRO A CA 1
ATOM 914 C C . PRO A 1 121 ? -23.531 -0.062 34.665 1.00 67.12 121 PRO A C 1
ATOM 916 O O . PRO A 1 121 ? -24.037 0.780 35.412 1.00 67.12 121 PRO A O 1
ATOM 919 N N . VAL A 1 122 ? -22.789 0.278 33.608 1.00 70.44 122 VAL A N 1
ATOM 920 C CA . VAL A 1 122 ? -22.618 1.664 33.179 1.00 70.44 122 VAL A CA 1
ATOM 921 C C . VAL A 1 122 ? -23.998 2.178 32.797 1.00 70.44 122 VAL A C 1
ATOM 923 O O . VAL A 1 122 ? -24.632 1.652 31.882 1.00 70.44 122 VAL A O 1
ATOM 926 N N . LEU A 1 123 ? -24.485 3.196 33.513 1.00 72.69 123 LEU A N 1
ATOM 927 C CA . LEU A 1 123 ? -25.812 3.746 33.259 1.00 72.69 123 LEU A CA 1
ATOM 928 C C . LEU A 1 123 ? -25.909 4.189 31.788 1.00 72.69 123 LEU A C 1
ATOM 930 O O . LEU A 1 123 ? -25.095 5.019 31.347 1.00 72.69 123 LEU A O 1
ATOM 934 N N . PRO A 1 124 ? -26.886 3.664 31.023 1.00 70.69 124 PRO A N 1
ATOM 935 C CA . PRO A 1 124 ? -27.066 4.037 29.631 1.00 70.69 124 PRO A CA 1
ATOM 936 C C . PRO A 1 124 ? -27.340 5.541 29.546 1.00 70.69 124 PRO A C 1
ATOM 938 O O . PRO A 1 124 ? -28.272 6.052 30.165 1.00 70.69 124 PRO A O 1
ATOM 941 N N . GLY A 1 125 ? -26.486 6.246 28.801 1.00 75.06 125 GLY A N 1
ATOM 942 C CA . GLY A 1 125 ? -26.527 7.703 28.642 1.00 75.06 125 GLY A CA 1
ATOM 943 C C . GLY A 1 125 ? -25.526 8.495 29.485 1.00 75.06 125 GLY A C 1
ATOM 944 O O . GLY A 1 125 ? -25.459 9.715 29.341 1.00 75.06 125 GLY A O 1
ATOM 945 N N . SER A 1 126 ? -24.704 7.835 30.305 1.00 87.12 126 SER A N 1
ATOM 946 C CA . SER A 1 126 ? -23.576 8.500 30.964 1.00 87.12 126 SER A CA 1
ATOM 947 C C . SER A 1 126 ? -22.553 9.040 29.951 1.00 87.12 126 SER A C 1
ATOM 949 O O . SER A 1 126 ? -22.399 8.524 28.840 1.00 87.12 126 SER A O 1
ATOM 951 N N . VAL A 1 127 ? -21.816 10.085 30.345 1.00 89.12 127 VAL A N 1
ATOM 952 C CA . VAL A 1 127 ? -20.687 10.616 29.556 1.00 89.12 127 VAL A CA 1
ATOM 953 C C . VAL A 1 127 ? -19.649 9.522 29.292 1.00 89.12 127 VAL A C 1
ATOM 955 O O . VAL A 1 127 ? -19.101 9.470 28.194 1.00 89.12 127 VAL A O 1
ATOM 958 N N . GLN A 1 128 ? -19.443 8.622 30.259 1.00 89.25 128 GLN A N 1
ATOM 959 C CA . GLN A 1 128 ? -18.541 7.482 30.124 1.00 89.25 128 GLN A CA 1
ATOM 960 C C . GLN A 1 128 ? -18.994 6.539 29.005 1.00 89.25 128 GLN A C 1
ATOM 962 O O . GLN A 1 128 ? -18.221 6.297 28.090 1.00 89.25 128 GLN A O 1
ATOM 967 N N . ALA A 1 129 ? -20.269 6.129 28.981 1.00 88.06 129 ALA A N 1
ATOM 968 C CA . ALA A 1 129 ? -20.793 5.267 27.916 1.00 88.06 129 ALA A CA 1
ATOM 969 C C . ALA A 1 129 ? -20.616 5.878 26.514 1.00 88.06 129 ALA A C 1
ATOM 971 O O . ALA A 1 129 ? -20.331 5.175 25.547 1.00 88.06 129 ALA A O 1
ATOM 972 N N . ARG A 1 130 ? -20.772 7.204 26.390 1.00 90.19 130 ARG A N 1
ATOM 973 C CA . ARG A 1 130 ? -20.543 7.918 25.123 1.00 90.19 130 ARG A CA 1
ATOM 974 C C . ARG A 1 130 ? -19.065 7.956 24.737 1.00 90.19 130 ARG A C 1
ATOM 976 O O . ARG A 1 130 ? -18.754 7.831 23.554 1.00 90.19 130 ARG A O 1
ATOM 983 N N . LEU A 1 131 ? -18.177 8.148 25.712 1.00 93.50 131 LEU A N 1
ATOM 984 C CA . LEU A 1 131 ? -16.732 8.137 25.500 1.00 93.50 131 LEU A CA 1
ATOM 985 C C . LEU A 1 131 ? -16.253 6.743 25.078 1.00 93.50 131 LEU A C 1
ATOM 987 O O . LEU A 1 131 ? -15.579 6.634 24.057 1.00 93.50 131 LEU A O 1
ATOM 991 N N . ASP A 1 132 ? -16.685 5.702 25.789 1.00 91.94 132 ASP A N 1
ATOM 992 C CA . ASP A 1 132 ? -16.356 4.305 25.493 1.00 91.94 132 ASP A CA 1
ATOM 993 C C . ASP A 1 132 ? -16.842 3.922 24.091 1.00 91.94 132 ASP A C 1
ATOM 995 O O . ASP A 1 132 ? -16.094 3.359 23.297 1.00 91.94 132 ASP A O 1
ATOM 999 N N . TYR A 1 133 ? -18.072 4.307 23.730 1.00 93.31 133 TYR A N 1
ATOM 1000 C CA . TYR A 1 133 ? -18.603 4.083 22.384 1.00 93.31 133 TYR A CA 1
ATOM 1001 C C . TYR A 1 133 ? -17.774 4.790 21.303 1.00 93.31 133 TYR A C 1
ATOM 1003 O O . TYR A 1 133 ? -17.495 4.204 20.254 1.00 93.31 133 TYR A O 1
ATOM 1011 N N . ALA A 1 134 ? -17.357 6.038 21.538 1.00 95.31 134 ALA A N 1
ATOM 1012 C CA . ALA A 1 134 ? -16.526 6.781 20.594 1.00 95.31 134 ALA A CA 1
ATOM 1013 C C . ALA A 1 134 ? -15.136 6.140 20.422 1.00 95.31 134 ALA A C 1
ATOM 1015 O O . ALA A 1 134 ? -14.672 5.987 19.290 1.00 95.31 134 ALA A O 1
ATOM 1016 N N . GLU A 1 135 ? -14.503 5.721 21.519 1.00 96.25 135 GLU A N 1
ATOM 1017 C CA . GLU A 1 135 ? -13.213 5.021 21.521 1.00 96.25 135 GLU A CA 1
ATOM 1018 C C . GLU A 1 135 ? -13.312 3.664 20.812 1.00 96.25 135 GLU A C 1
ATOM 1020 O O . GLU A 1 135 ? -12.548 3.373 19.891 1.00 96.25 135 GLU A O 1
ATOM 1025 N N . HIS A 1 136 ? -14.316 2.857 21.151 1.00 95.94 136 HIS A N 1
ATOM 1026 C CA . HIS A 1 136 ? -14.591 1.580 20.493 1.00 95.94 136 HIS A CA 1
ATOM 1027 C C . HIS A 1 136 ? -14.856 1.743 18.992 1.00 95.94 136 HIS A C 1
ATOM 1029 O O . HIS A 1 136 ? -14.380 0.943 18.182 1.00 95.94 136 HIS A O 1
ATOM 1035 N N . THR A 1 137 ? -15.561 2.805 18.596 1.00 96.94 137 THR A N 1
ATOM 1036 C CA . THR A 1 137 ? -15.796 3.122 17.183 1.00 96.94 137 THR A CA 1
ATOM 1037 C C . THR A 1 137 ? -14.487 3.457 16.464 1.00 96.94 137 THR A C 1
ATOM 1039 O O . THR A 1 137 ? -14.250 2.962 15.359 1.00 96.94 137 THR A O 1
ATOM 1042 N N . ALA A 1 138 ? -13.610 4.255 17.083 1.00 97.50 138 ALA A N 1
ATOM 1043 C CA . ALA A 1 138 ? -12.304 4.600 16.520 1.00 97.50 138 ALA A CA 1
ATOM 1044 C C . ALA A 1 138 ? -11.423 3.354 16.322 1.00 97.50 138 ALA A C 1
ATOM 1046 O O . ALA A 1 138 ? -10.903 3.139 15.224 1.00 97.50 138 ALA A O 1
ATOM 1047 N N . ARG A 1 139 ? -11.364 2.476 17.328 1.00 97.81 139 ARG A N 1
ATOM 1048 C CA . ARG A 1 139 ? -10.641 1.196 17.289 1.00 97.81 139 ARG A CA 1
ATOM 1049 C C . ARG A 1 139 ? -11.166 0.230 16.230 1.00 97.81 139 ARG A C 1
ATOM 1051 O O . ARG A 1 139 ? -10.392 -0.367 15.476 1.00 97.81 139 ARG A O 1
ATOM 1058 N N . ARG A 1 140 ? -12.489 0.103 16.106 1.00 97.25 140 ARG A N 1
ATOM 1059 C CA . ARG A 1 140 ? -13.113 -0.732 15.069 1.00 97.25 140 ARG A CA 1
ATOM 1060 C C . ARG A 1 140 ? -12.844 -0.190 13.663 1.00 97.25 140 ARG A C 1
ATOM 1062 O O . ARG A 1 140 ? -12.574 -0.959 12.740 1.00 97.25 140 ARG A O 1
ATOM 1069 N N . ARG A 1 141 ? -12.860 1.134 13.485 1.00 97.94 141 ARG A N 1
ATOM 1070 C CA . ARG A 1 141 ? -12.460 1.765 12.219 1.00 97.94 141 ARG A CA 1
ATOM 1071 C C . ARG A 1 141 ? -10.987 1.495 11.911 1.00 97.94 141 ARG A C 1
ATOM 1073 O O . ARG A 1 141 ? -10.675 1.138 10.780 1.00 97.94 141 ARG A O 1
ATOM 1080 N N . ALA A 1 142 ? -10.106 1.625 12.901 1.00 98.31 142 ALA A N 1
ATOM 1081 C CA . ALA A 1 142 ? -8.676 1.385 12.743 1.00 98.31 142 ALA A CA 1
ATOM 1082 C C . ALA A 1 142 ? -8.373 -0.040 12.271 1.00 98.31 142 ALA A C 1
ATOM 1084 O O . ALA A 1 142 ? -7.681 -0.224 11.270 1.00 98.31 142 ALA A O 1
ATOM 1085 N N . THR A 1 143 ? -8.954 -1.047 12.932 1.00 98.31 143 THR A N 1
ATOM 1086 C CA . THR A 1 143 ? -8.813 -2.454 12.520 1.00 98.31 143 THR A CA 1
ATOM 1087 C C . THR A 1 143 ? -9.348 -2.697 11.109 1.00 98.31 143 THR A C 1
ATOM 1089 O O . THR A 1 143 ? -8.673 -3.345 10.313 1.00 98.31 143 THR A O 1
ATOM 1092 N N . SER A 1 144 ? -10.516 -2.141 10.771 1.00 98.31 144 SER A N 1
ATOM 1093 C CA . SER A 1 144 ? -11.134 -2.290 9.444 1.00 98.31 144 SER A CA 1
ATOM 1094 C C . SER A 1 144 ? -10.275 -1.680 8.331 1.00 98.31 144 SER A C 1
ATOM 1096 O O . SER A 1 144 ? -10.062 -2.301 7.294 1.00 98.31 144 SER A O 1
ATOM 1098 N N . MET A 1 145 ? -9.731 -0.484 8.555 1.00 98.56 145 MET A N 1
ATOM 1099 C CA . MET A 1 145 ? -8.863 0.191 7.587 1.00 98.56 145 MET A CA 1
ATOM 1100 C C . MET A 1 145 ? -7.493 -0.490 7.462 1.00 98.56 145 MET A C 1
ATOM 1102 O O . MET A 1 145 ? -6.943 -0.563 6.364 1.00 98.56 145 MET A O 1
ATOM 1106 N N . LEU A 1 146 ? -6.959 -1.049 8.554 1.00 98.56 146 LEU A N 1
ATOM 1107 C CA . LEU A 1 146 ? -5.708 -1.810 8.530 1.00 98.56 146 LEU A CA 1
ATOM 1108 C C . LEU A 1 146 ? -5.838 -3.097 7.701 1.00 98.56 146 LEU A C 1
ATOM 1110 O O . LEU A 1 146 ? -4.978 -3.368 6.863 1.00 98.56 146 LEU A O 1
ATOM 1114 N N . ILE A 1 147 ? -6.911 -3.877 7.883 1.00 98.56 147 ILE A N 1
ATOM 1115 C CA . ILE A 1 147 ? -7.113 -5.087 7.070 1.00 98.56 147 ILE A CA 1
ATOM 1116 C C . ILE A 1 147 ? -7.418 -4.744 5.614 1.00 98.56 147 ILE A C 1
ATOM 1118 O O . ILE A 1 147 ? -6.909 -5.416 4.720 1.00 98.56 147 ILE A O 1
ATOM 1122 N N . LEU A 1 148 ? -8.166 -3.665 5.359 1.00 98.56 148 LEU A N 1
ATOM 1123 C CA . LEU A 1 148 ? -8.394 -3.167 4.004 1.00 98.56 148 LEU A CA 1
ATOM 1124 C C . LEU A 1 148 ? -7.062 -2.824 3.326 1.00 98.56 148 LEU A C 1
ATOM 1126 O O . LEU A 1 148 ? -6.814 -3.265 2.207 1.00 98.56 148 LEU A O 1
ATOM 1130 N N . SER A 1 149 ? -6.162 -2.132 4.033 1.00 98.62 149 SER A N 1
ATOM 1131 C CA . SER A 1 149 ? -4.805 -1.878 3.548 1.00 98.62 149 SER A CA 1
ATOM 1132 C C . SER A 1 149 ? -4.056 -3.158 3.200 1.00 98.62 149 SER A C 1
ATOM 1134 O O . SER A 1 149 ? -3.430 -3.213 2.144 1.00 98.62 149 SER A O 1
ATOM 1136 N N . ALA A 1 150 ? -4.090 -4.168 4.069 1.00 98.56 150 ALA A N 1
ATOM 1137 C CA . ALA A 1 150 ? -3.357 -5.406 3.842 1.00 98.56 150 ALA A CA 1
ATOM 1138 C C . ALA A 1 150 ? -3.913 -6.181 2.634 1.00 98.56 150 ALA A C 1
ATOM 1140 O O . ALA A 1 150 ? -3.147 -6.634 1.787 1.00 98.56 150 ALA A O 1
ATOM 1141 N N . VAL A 1 151 ? -5.241 -6.280 2.511 1.00 98.62 151 VAL A N 1
ATOM 1142 C CA . VAL A 1 151 ? -5.909 -6.971 1.397 1.00 98.62 151 VAL A CA 1
ATOM 1143 C C . VAL A 1 151 ? -5.631 -6.273 0.069 1.00 98.62 151 VAL A C 1
ATOM 1145 O O . VAL A 1 151 ? -5.187 -6.920 -0.878 1.00 98.62 151 VAL A O 1
ATOM 1148 N N . PHE A 1 152 ? -5.845 -4.958 -0.011 1.00 98.69 152 PHE A N 1
ATOM 1149 C CA . PHE A 1 152 ? -5.595 -4.206 -1.242 1.00 98.69 152 PHE A CA 1
ATOM 1150 C C . PHE A 1 152 ? -4.102 -4.186 -1.592 1.00 98.69 152 PHE A C 1
ATOM 1152 O O . PHE A 1 152 ? -3.755 -4.346 -2.759 1.00 98.69 152 PHE A O 1
ATOM 1159 N N . GLY A 1 153 ? -3.215 -4.096 -0.598 1.00 98.31 153 GLY A N 1
ATOM 1160 C CA . GLY A 1 153 ? -1.773 -4.186 -0.822 1.00 98.31 153 GLY A CA 1
ATOM 1161 C C . GLY A 1 153 ? -1.367 -5.534 -1.419 1.00 98.31 153 GLY A C 1
ATOM 1162 O O . GLY A 1 153 ? -0.613 -5.582 -2.392 1.00 98.31 153 GLY A O 1
ATOM 1163 N N . LEU A 1 154 ? -1.920 -6.632 -0.889 1.00 98.25 154 LEU A N 1
ATOM 1164 C CA . LEU A 1 154 ? -1.676 -7.983 -1.397 1.00 98.25 154 LEU A CA 1
ATOM 1165 C C . LEU A 1 154 ? -2.203 -8.154 -2.827 1.00 98.25 154 LEU A C 1
ATOM 1167 O O . LEU A 1 154 ? -1.484 -8.666 -3.684 1.00 98.25 154 LEU A O 1
ATOM 1171 N N . LEU A 1 155 ? -3.431 -7.700 -3.098 1.00 98.31 155 LEU A N 1
ATOM 1172 C CA . LEU A 1 155 ? -4.025 -7.750 -4.437 1.00 98.31 155 LEU A CA 1
ATOM 1173 C C . LEU A 1 155 ? -3.207 -6.953 -5.455 1.00 98.31 155 LEU A C 1
ATOM 1175 O O . LEU A 1 155 ? -3.021 -7.428 -6.573 1.00 98.31 155 LEU A O 1
ATOM 1179 N N . GLY A 1 156 ? -2.669 -5.792 -5.068 1.00 97.25 156 GLY A N 1
ATOM 1180 C CA . GLY A 1 156 ? -1.783 -5.000 -5.919 1.00 97.25 156 GLY A CA 1
ATOM 1181 C C . 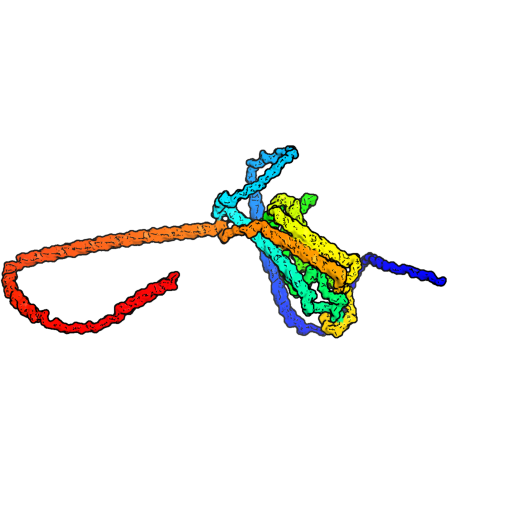GLY A 1 156 ? -0.586 -5.810 -6.413 1.00 97.25 156 GLY A C 1
ATOM 1182 O O . GLY A 1 156 ? -0.351 -5.872 -7.618 1.00 97.25 156 GLY A O 1
ATOM 1183 N N . PHE A 1 157 ? 0.117 -6.498 -5.510 1.00 96.25 157 PHE A N 1
ATOM 1184 C CA . PHE A 1 157 ? 1.231 -7.377 -5.875 1.00 96.25 157 PHE A CA 1
ATOM 1185 C C . PHE A 1 157 ? 0.787 -8.608 -6.673 1.00 96.25 157 PHE A C 1
ATOM 1187 O O . PHE A 1 157 ? 1.379 -8.890 -7.710 1.00 96.25 157 PHE A O 1
ATOM 1194 N N . LEU A 1 158 ? -0.245 -9.336 -6.228 1.00 96.81 158 LEU A N 1
ATOM 1195 C CA . LEU A 1 158 ? -0.676 -10.577 -6.884 1.00 96.81 158 LEU A CA 1
ATOM 1196 C C . LEU A 1 158 ? -1.180 -10.336 -8.310 1.00 96.81 158 LEU A C 1
ATOM 1198 O O . LEU A 1 158 ? -0.809 -11.074 -9.220 1.00 96.81 158 LEU A O 1
ATOM 1202 N N . VAL A 1 159 ? -1.999 -9.302 -8.522 1.00 96.50 159 VAL A N 1
ATOM 1203 C CA . VAL A 1 159 ? -2.548 -8.981 -9.846 1.00 96.50 159 VAL A CA 1
ATOM 1204 C C . VAL A 1 159 ? -1.454 -8.446 -10.766 1.00 96.50 159 VAL A C 1
ATOM 1206 O O . VAL A 1 159 ? -1.352 -8.901 -11.903 1.00 96.50 159 VAL A O 1
ATOM 1209 N N . ALA A 1 160 ? -0.607 -7.526 -10.292 1.00 94.19 160 ALA A N 1
ATOM 1210 C CA . ALA A 1 160 ? 0.480 -6.987 -11.108 1.00 94.19 160 ALA A CA 1
ATOM 1211 C C . ALA A 1 160 ? 1.498 -8.071 -11.492 1.00 94.19 160 ALA A C 1
ATOM 1213 O O . ALA A 1 160 ? 1.828 -8.195 -12.669 1.00 94.19 160 ALA A O 1
ATOM 1214 N N . ALA A 1 161 ? 1.934 -8.897 -10.532 1.00 92.06 161 ALA A N 1
ATOM 1215 C CA . ALA A 1 161 ? 2.845 -10.010 -10.789 1.00 92.06 161 ALA A CA 1
ATOM 1216 C C . ALA A 1 161 ? 2.205 -11.074 -11.685 1.00 92.06 161 ALA A C 1
ATOM 1218 O O . ALA A 1 161 ? 2.859 -11.568 -12.597 1.00 92.06 161 ALA A O 1
ATOM 1219 N N . GLY A 1 162 ? 0.927 -11.403 -11.474 1.00 94.62 162 GLY A N 1
ATOM 1220 C CA . GLY A 1 162 ? 0.191 -12.342 -12.320 1.00 94.62 162 GLY A CA 1
ATOM 1221 C C . GLY A 1 162 ? 0.115 -11.879 -13.775 1.00 94.62 162 GLY A C 1
ATOM 1222 O O . GLY A 1 162 ? 0.428 -12.652 -14.674 1.00 94.62 162 GLY A O 1
ATOM 1223 N N . LEU A 1 163 ? -0.231 -10.609 -14.012 1.00 93.62 163 LEU A N 1
ATOM 1224 C CA . LEU A 1 163 ? -0.272 -10.022 -15.356 1.00 93.62 163 LEU A CA 1
ATOM 1225 C C . LEU A 1 163 ? 1.119 -9.909 -15.991 1.00 93.62 163 LEU A C 1
ATOM 1227 O O . LEU A 1 163 ? 1.259 -10.157 -17.187 1.00 93.62 163 LEU A O 1
ATOM 1231 N N . GLY A 1 164 ? 2.144 -9.568 -15.206 1.00 89.00 164 GLY A N 1
ATOM 1232 C CA . GLY A 1 164 ? 3.529 -9.530 -15.673 1.00 89.00 164 GLY A CA 1
ATOM 1233 C C . GLY A 1 164 ? 4.036 -10.907 -16.090 1.00 89.00 164 GLY A C 1
ATOM 1234 O O . GLY A 1 164 ? 4.486 -11.078 -17.217 1.00 89.00 164 GLY A O 1
ATOM 1235 N N . MET A 1 165 ? 3.865 -11.915 -15.230 1.00 90.94 165 MET A N 1
ATOM 1236 C CA . MET A 1 165 ? 4.200 -13.306 -15.547 1.00 90.94 165 MET A CA 1
ATOM 1237 C C . MET A 1 165 ? 3.405 -13.820 -16.746 1.00 90.94 165 MET A C 1
ATOM 1239 O O . MET A 1 165 ? 3.965 -14.497 -17.602 1.00 90.94 165 MET A O 1
ATOM 1243 N N . TRP A 1 166 ? 2.115 -13.487 -16.838 1.00 91.69 166 TRP A N 1
ATOM 1244 C CA . TRP A 1 166 ? 1.301 -13.841 -17.997 1.00 91.69 166 TRP A CA 1
ATOM 1245 C C . TRP A 1 166 ? 1.880 -13.246 -19.281 1.00 91.69 166 TRP A C 1
ATOM 1247 O O . TRP A 1 166 ? 2.050 -13.969 -20.256 1.00 91.69 166 TRP A O 1
ATOM 1257 N N . ARG A 1 167 ? 2.253 -11.961 -19.280 1.00 88.44 167 ARG A N 1
ATOM 1258 C CA . ARG A 1 167 ? 2.902 -11.317 -20.430 1.00 88.44 167 ARG A CA 1
ATOM 1259 C C . ARG A 1 167 ? 4.216 -12.006 -20.804 1.00 88.44 167 ARG A C 1
ATOM 1261 O O . ARG A 1 167 ? 4.429 -12.268 -21.980 1.00 88.44 167 ARG A O 1
ATOM 1268 N N . THR A 1 168 ? 5.061 -12.337 -19.828 1.00 87.44 168 THR A N 1
ATOM 1269 C CA . THR A 1 168 ? 6.351 -12.994 -20.093 1.00 87.44 168 THR A CA 1
ATOM 1270 C C . THR A 1 168 ? 6.185 -14.428 -20.611 1.00 87.44 168 THR A C 1
ATOM 1272 O O . THR A 1 168 ? 6.894 -14.826 -21.530 1.00 87.44 168 THR A O 1
ATOM 1275 N N . TYR A 1 169 ? 5.283 -15.227 -20.029 1.00 89.38 169 TYR A N 1
ATOM 1276 C CA . TYR A 1 169 ? 5.228 -16.674 -20.282 1.00 89.38 169 TYR A CA 1
ATOM 1277 C C . TYR A 1 169 ? 4.135 -17.116 -21.254 1.00 89.38 169 TYR A C 1
ATOM 1279 O O . TYR A 1 169 ? 4.311 -18.125 -21.932 1.00 89.38 169 TYR A O 1
ATOM 1287 N N . ALA A 1 170 ? 3.006 -16.406 -21.338 1.00 87.00 170 ALA A N 1
ATOM 1288 C CA . ALA A 1 170 ? 1.884 -16.823 -22.181 1.00 87.00 170 ALA A CA 1
ATOM 1289 C C . ALA A 1 170 ? 2.096 -16.508 -23.674 1.00 87.00 170 ALA A C 1
ATOM 1291 O O . ALA A 1 170 ? 1.274 -16.900 -24.496 1.00 87.00 170 ALA A O 1
ATOM 1292 N N . GLY A 1 171 ? 3.191 -15.830 -24.039 1.00 63.66 171 GLY A N 1
ATOM 1293 C CA . GLY A 1 171 ? 3.675 -15.749 -25.422 1.00 63.66 171 GLY A CA 1
ATOM 1294 C C . GLY A 1 171 ? 2.787 -14.974 -26.399 1.00 63.66 171 GLY A C 1
ATOM 1295 O O . GLY A 1 171 ? 2.998 -15.077 -27.603 1.00 63.66 171 GLY A O 1
ATOM 1296 N N . PHE A 1 172 ? 1.802 -14.210 -25.918 1.00 65.00 172 PHE A N 1
ATOM 1297 C CA . PHE A 1 172 ? 0.889 -13.473 -26.801 1.00 65.00 172 PHE A CA 1
ATOM 1298 C C . PHE A 1 172 ? 1.548 -12.275 -27.493 1.00 65.00 172 PHE A C 1
ATOM 1300 O O . PHE A 1 172 ? 1.130 -11.921 -28.589 1.00 65.00 172 PHE A O 1
ATOM 1307 N N . ASP A 1 173 ? 2.614 -11.729 -26.907 1.00 65.81 173 ASP A N 1
ATOM 1308 C CA . ASP A 1 173 ? 3.453 -10.705 -27.518 1.00 65.81 173 ASP A CA 1
ATOM 1309 C C . ASP A 1 173 ? 4.908 -11.154 -27.385 1.00 65.81 173 ASP A C 1
ATOM 1311 O O . ASP A 1 173 ? 5.541 -10.945 -26.348 1.00 65.81 173 ASP A O 1
ATOM 1315 N N . HIS A 1 174 ? 5.455 -11.801 -28.419 1.00 77.88 174 HIS A N 1
ATOM 1316 C CA . HIS A 1 174 ? 6.906 -11.908 -28.525 1.00 77.88 174 HIS A CA 1
ATOM 1317 C C . HIS A 1 174 ? 7.449 -10.488 -28.621 1.00 77.88 174 HIS A C 1
ATOM 1319 O O . HIS A 1 174 ? 7.354 -9.844 -29.667 1.00 77.88 174 HIS A O 1
ATOM 1325 N N . GLU A 1 175 ? 7.951 -9.977 -27.499 1.00 87.81 175 GLU A N 1
ATOM 1326 C CA . GLU A 1 175 ? 8.630 -8.698 -27.484 1.00 87.81 175 GLU A CA 1
ATOM 1327 C C . GLU A 1 175 ? 9.790 -8.777 -28.470 1.00 87.81 175 GLU A C 1
ATOM 1329 O O . GLU A 1 175 ? 10.683 -9.617 -28.355 1.00 87.81 175 GLU A O 1
ATOM 1334 N N . MET A 1 176 ? 9.712 -7.925 -29.483 1.00 94.12 176 MET A N 1
ATOM 1335 C CA . MET A 1 176 ? 10.755 -7.798 -30.480 1.00 94.12 176 MET A CA 1
ATOM 1336 C C . MET A 1 176 ? 11.773 -6.777 -29.990 1.00 94.12 176 MET A C 1
ATOM 1338 O O . MET A 1 176 ? 11.426 -5.783 -29.339 1.00 94.12 176 MET A O 1
ATOM 1342 N N . ASN A 1 177 ? 13.029 -7.007 -30.342 1.00 95.62 177 ASN A N 1
ATOM 1343 C CA . ASN A 1 177 ? 14.088 -6.039 -30.156 1.00 95.62 177 ASN A CA 1
ATOM 1344 C C . ASN A 1 177 ? 13.873 -4.804 -31.046 1.00 95.62 177 ASN A C 1
ATOM 1346 O O . ASN A 1 177 ? 12.942 -4.719 -31.856 1.00 95.62 177 ASN A O 1
ATOM 1350 N N . LEU A 1 178 ? 14.779 -3.836 -30.922 1.00 95.94 178 LEU A N 1
ATOM 1351 C CA . LEU A 1 178 ? 14.754 -2.635 -31.753 1.00 95.94 178 LEU A CA 1
ATOM 1352 C C . LEU A 1 178 ? 14.829 -2.925 -33.269 1.00 95.94 178 LEU A C 1
ATOM 1354 O O . LEU A 1 178 ? 14.368 -2.111 -34.049 1.00 95.94 178 LEU A O 1
ATOM 1358 N N . GLU A 1 179 ? 15.312 -4.076 -33.732 1.00 97.56 179 GLU A N 1
ATOM 1359 C CA . GLU A 1 179 ? 15.348 -4.416 -35.167 1.00 97.56 179 GLU A CA 1
ATOM 1360 C C . GLU A 1 179 ? 14.034 -5.046 -35.671 1.00 97.56 179 GLU A C 1
ATOM 1362 O O . GLU A 1 179 ? 13.913 -5.365 -36.854 1.00 97.56 179 GLU A O 1
ATOM 1367 N N . GLY A 1 180 ? 13.040 -5.233 -34.794 1.00 96.19 180 GLY A N 1
ATOM 1368 C CA . GLY A 1 180 ? 11.828 -5.988 -35.115 1.00 96.19 180 GLY A CA 1
ATOM 1369 C C . GLY A 1 180 ? 12.066 -7.500 -35.193 1.00 96.19 180 GLY A C 1
ATOM 1370 O O . GLY A 1 180 ? 11.302 -8.202 -35.844 1.00 96.19 180 GLY A O 1
ATOM 1371 N N . LEU A 1 181 ? 13.128 -7.995 -34.556 1.00 96.62 181 LEU A N 1
ATOM 1372 C CA . LEU A 1 181 ? 13.493 -9.407 -34.489 1.00 96.62 181 LEU A CA 1
ATOM 1373 C C . LEU A 1 181 ? 13.367 -9.926 -33.048 1.00 96.62 181 LEU A C 1
ATOM 1375 O O . LEU A 1 181 ? 13.379 -9.132 -32.105 1.00 96.62 181 LEU A O 1
ATOM 1379 N N . PRO A 1 182 ? 13.288 -11.249 -32.829 1.00 95.88 182 PRO A N 1
ATOM 1380 C CA . PRO A 1 182 ? 13.437 -11.816 -31.491 1.00 95.88 182 PRO A CA 1
ATOM 1381 C C . PRO A 1 182 ? 14.768 -11.399 -30.845 1.00 95.88 182 PRO A C 1
ATOM 1383 O O . PRO A 1 182 ? 15.771 -11.219 -31.539 1.00 95.88 182 PRO A O 1
ATOM 1386 N N . PHE A 1 183 ? 14.796 -11.275 -29.516 1.00 96.31 183 PHE A N 1
ATOM 1387 C CA . PHE A 1 183 ? 16.027 -10.934 -28.797 1.00 96.31 183 PHE A CA 1
ATOM 1388 C C . PHE A 1 183 ? 17.144 -11.964 -29.059 1.00 96.31 183 PHE A C 1
ATOM 1390 O O . PHE A 1 183 ? 16.875 -13.167 -28.960 1.00 96.31 183 PHE A O 1
ATOM 1397 N N . PRO A 1 184 ? 18.389 -11.532 -29.356 1.00 97.19 184 PRO A N 1
ATOM 1398 C CA . PRO A 1 184 ? 19.512 -12.434 -29.629 1.00 97.19 184 PRO A CA 1
ATOM 1399 C C . PRO A 1 184 ? 19.776 -13.492 -28.547 1.00 97.19 184 PRO A C 1
ATOM 1401 O O . PRO A 1 184 ? 20.186 -14.608 -28.863 1.00 97.19 184 PRO A O 1
ATOM 1404 N N . SER A 1 185 ? 19.503 -13.183 -27.281 1.00 96.19 185 SER A N 1
ATOM 1405 C CA . SER A 1 185 ? 19.609 -14.107 -26.149 1.00 96.19 185 SER A CA 1
ATOM 1406 C C . SER A 1 185 ? 18.620 -15.285 -26.199 1.00 96.19 185 SER A C 1
ATOM 1408 O O . SER A 1 185 ? 18.770 -16.255 -25.448 1.00 96.19 185 SER A O 1
ATOM 1410 N N . GLY A 1 186 ? 17.570 -15.182 -27.022 1.00 94.75 186 GLY A N 1
ATOM 1411 C CA . GLY A 1 186 ? 16.425 -16.092 -27.044 1.00 94.75 186 GLY A CA 1
ATOM 1412 C C . GLY A 1 186 ? 15.492 -15.966 -25.833 1.00 94.75 186 GLY A C 1
ATOM 1413 O O . GLY A 1 186 ? 14.597 -16.794 -25.677 1.00 94.75 186 GLY A O 1
ATOM 1414 N N . GLN A 1 187 ? 15.692 -14.973 -24.961 1.00 94.12 187 GLN A N 1
ATOM 1415 C CA . GLN A 1 187 ? 14.892 -14.754 -23.754 1.00 94.12 187 GLN A CA 1
ATOM 1416 C C . GLN A 1 187 ? 13.954 -13.556 -23.918 1.00 94.12 187 GLN A C 1
ATOM 1418 O O . GLN A 1 187 ? 14.329 -12.520 -24.469 1.00 94.12 187 GLN A O 1
ATOM 1423 N N . SER A 1 188 ? 12.739 -13.671 -23.381 1.00 93.12 188 SER A N 1
ATOM 1424 C CA . SER A 1 188 ? 11.841 -12.516 -23.238 1.00 93.12 188 SER A CA 1
ATOM 1425 C C . SER A 1 188 ? 12.364 -11.557 -22.169 1.00 93.12 188 SER A C 1
ATOM 1427 O O . SER A 1 188 ? 13.096 -11.967 -21.263 1.00 93.12 188 SER A O 1
ATOM 1429 N N . TYR A 1 189 ? 11.984 -10.281 -22.252 1.00 92.88 189 TYR A N 1
ATOM 1430 C CA . TYR A 1 189 ? 12.367 -9.312 -21.234 1.00 92.88 189 TYR A CA 1
ATOM 1431 C C . TYR A 1 189 ? 11.790 -9.696 -19.867 1.00 92.88 189 TYR A C 1
ATOM 1433 O O . TYR A 1 189 ? 10.605 -10.009 -19.735 1.00 92.88 189 TYR A O 1
ATOM 1441 N N . TRP A 1 190 ? 12.635 -9.644 -18.839 1.00 93.44 190 TRP A N 1
ATOM 1442 C CA . TRP A 1 190 ? 12.220 -9.786 -17.447 1.00 93.44 190 TRP A CA 1
ATOM 1443 C C . TRP A 1 190 ? 12.512 -8.484 -16.696 1.00 93.44 190 TRP A C 1
ATOM 1445 O O . TRP A 1 190 ? 13.643 -8.002 -16.784 1.00 93.44 190 TRP A O 1
ATOM 1455 N N . PRO A 1 191 ? 11.557 -7.905 -15.954 1.00 93.69 191 PRO A N 1
ATOM 1456 C CA . PRO A 1 191 ? 11.807 -6.693 -15.181 1.00 93.69 191 PRO A CA 1
ATOM 1457 C C . PRO A 1 191 ? 12.742 -6.979 -13.994 1.00 93.69 191 PRO A C 1
ATOM 1459 O O . PRO A 1 191 ? 12.655 -8.023 -13.349 1.00 93.69 191 PRO A O 1
ATOM 1462 N N . GLY A 1 192 ? 13.657 -6.059 -13.686 1.00 93.25 192 GLY A N 1
ATOM 1463 C CA . GLY A 1 192 ? 14.553 -6.176 -12.527 1.00 93.25 192 GLY A CA 1
ATOM 1464 C C . GLY A 1 192 ? 13.866 -5.902 -11.183 1.00 93.25 192 GLY A C 1
ATOM 1465 O O . GLY A 1 192 ? 14.387 -6.295 -10.136 1.00 93.25 192 GLY A O 1
ATOM 1466 N N . SER A 1 193 ? 12.705 -5.242 -11.222 1.00 95.44 193 SER A N 1
ATOM 1467 C CA . SER A 1 193 ? 11.901 -4.834 -10.068 1.00 95.44 193 SER A CA 1
ATOM 1468 C C . SER A 1 193 ? 10.400 -4.851 -10.387 1.00 95.44 193 SER A C 1
ATOM 1470 O O . SER A 1 193 ? 9.985 -4.798 -11.548 1.00 95.44 193 SER A O 1
ATOM 1472 N N . VAL A 1 194 ? 9.561 -4.898 -9.356 1.00 95.56 194 VAL A N 1
ATOM 1473 C CA . VAL A 1 194 ? 8.107 -4.721 -9.477 1.00 95.56 194 VAL A CA 1
ATOM 1474 C C . VAL A 1 194 ? 7.800 -3.331 -10.016 1.00 95.56 194 VAL A C 1
ATOM 1476 O O . VAL A 1 194 ? 6.959 -3.202 -10.902 1.00 95.56 194 VAL A O 1
ATOM 1479 N N . SER A 1 195 ? 8.513 -2.308 -9.537 1.00 95.81 195 SER A N 1
ATOM 1480 C CA . SER A 1 195 ? 8.356 -0.929 -10.005 1.00 95.81 195 SER A CA 1
ATOM 1481 C C . SER A 1 195 ? 8.643 -0.767 -11.495 1.00 95.81 195 SER A C 1
ATOM 1483 O O . SER A 1 195 ? 7.935 -0.024 -12.168 1.00 95.81 195 SER A O 1
ATOM 1485 N N . GLU A 1 196 ? 9.619 -1.499 -12.036 1.00 94.56 196 GLU A N 1
ATOM 1486 C CA . GLU A 1 196 ? 9.867 -1.527 -13.476 1.00 94.56 196 GLU A CA 1
ATOM 1487 C C . GLU A 1 196 ? 8.726 -2.216 -14.237 1.00 94.56 196 GLU A C 1
ATOM 1489 O O . GLU A 1 196 ? 8.295 -1.731 -15.278 1.00 94.56 196 GLU A O 1
ATOM 1494 N N . MET A 1 197 ? 8.194 -3.322 -13.714 1.00 94.56 197 MET A N 1
ATOM 1495 C CA . MET A 1 197 ? 7.094 -4.062 -14.345 1.00 94.56 197 MET A CA 1
ATOM 1496 C C . MET A 1 197 ? 5.799 -3.241 -14.469 1.00 94.56 197 MET A C 1
ATOM 1498 O O . MET A 1 197 ? 4.989 -3.467 -15.373 1.00 94.56 197 MET A O 1
ATOM 1502 N N . VAL A 1 198 ? 5.570 -2.325 -13.529 1.00 95.69 198 VAL A N 1
ATOM 1503 C CA . VAL A 1 198 ? 4.357 -1.494 -13.437 1.00 95.69 198 VAL A CA 1
ATOM 1504 C C . VAL A 1 198 ? 4.617 -0.035 -13.810 1.00 95.69 198 VAL A C 1
ATOM 1506 O O . VAL A 1 198 ? 3.779 0.823 -13.528 1.00 95.69 198 VAL A O 1
ATOM 1509 N N . ASN A 1 199 ? 5.762 0.248 -14.437 1.00 94.88 199 ASN A N 1
ATOM 1510 C CA . ASN A 1 199 ? 6.200 1.608 -14.729 1.00 94.88 199 ASN A CA 1
ATOM 1511 C C . ASN A 1 199 ? 5.247 2.382 -15.642 1.00 94.88 199 ASN A C 1
ATOM 1513 O O . ASN A 1 199 ? 5.052 3.577 -15.443 1.00 94.88 199 ASN A O 1
ATOM 1517 N N . ASP A 1 200 ? 4.641 1.716 -16.626 1.00 93.69 200 ASP A N 1
ATOM 1518 C CA . ASP A 1 200 ? 3.699 2.339 -17.541 1.00 93.69 200 ASP A CA 1
ATOM 1519 C C . ASP A 1 200 ? 2.280 2.295 -16.948 1.00 93.69 200 ASP A C 1
ATOM 1521 O O . ASP A 1 200 ? 1.620 1.244 -16.985 1.00 93.69 200 ASP A O 1
ATOM 1525 N N . PRO A 1 201 ? 1.738 3.437 -16.475 1.00 93.56 201 PRO A N 1
ATOM 1526 C CA . PRO A 1 201 ? 0.401 3.505 -15.896 1.00 93.56 201 PRO A CA 1
ATOM 1527 C C . PRO A 1 201 ? -0.713 3.285 -16.930 1.00 93.56 201 PRO A C 1
ATOM 1529 O O . PRO A 1 201 ? -1.889 3.268 -16.565 1.00 93.56 201 PRO A O 1
ATOM 1532 N N . ARG A 1 202 ? -0.393 3.162 -18.224 1.00 94.75 202 ARG A N 1
ATOM 1533 C CA . ARG A 1 202 ? -1.362 2.876 -19.290 1.00 94.75 202 ARG A CA 1
ATOM 1534 C C . ARG A 1 202 ? -1.587 1.377 -19.470 1.00 94.75 202 ARG A C 1
ATOM 1536 O O . ARG A 1 202 ? -2.680 0.993 -19.905 1.00 94.75 202 ARG A O 1
ATOM 1543 N N . THR A 1 203 ? -0.609 0.549 -19.098 1.00 93.06 203 THR A N 1
ATOM 1544 C CA . THR A 1 203 ? -0.720 -0.915 -19.149 1.00 93.06 203 THR A CA 1
ATOM 1545 C C . THR A 1 203 ? -1.732 -1.441 -18.124 1.00 93.06 203 THR A C 1
ATOM 1547 O O . THR A 1 203 ? -1.965 -0.799 -17.094 1.00 93.06 203 THR A O 1
ATOM 1550 N N . PRO A 1 204 ? -2.348 -2.616 -18.359 1.00 94.38 204 PRO A N 1
ATOM 1551 C CA . PRO A 1 204 ? -3.233 -3.241 -17.375 1.00 94.38 204 PRO A CA 1
ATOM 1552 C C . PRO A 1 204 ? -2.560 -3.473 -16.013 1.00 94.38 204 PRO A C 1
ATOM 1554 O O . PRO A 1 204 ? -3.157 -3.159 -14.985 1.00 94.38 204 PRO A O 1
ATOM 1557 N N . SER A 1 205 ? -1.306 -3.946 -15.994 1.00 94.62 205 SER A N 1
ATOM 1558 C CA . SER A 1 205 ? -0.536 -4.157 -14.760 1.00 94.62 205 SER A CA 1
ATOM 1559 C C . SER A 1 205 ? -0.316 -2.848 -14.000 1.00 94.62 205 SER A C 1
ATOM 1561 O O . SER A 1 205 ? -0.617 -2.792 -12.808 1.00 94.62 205 SER A O 1
ATOM 1563 N N . GLY A 1 206 ? 0.112 -1.781 -14.685 1.00 95.62 206 GLY A N 1
ATOM 1564 C CA . GLY A 1 206 ? 0.308 -0.456 -14.090 1.00 95.62 206 GLY A CA 1
ATOM 1565 C C . GLY A 1 206 ? -0.977 0.144 -13.513 1.00 95.62 206 GLY A C 1
ATOM 1566 O O . GLY A 1 206 ? -0.982 0.647 -12.387 1.00 95.62 206 GLY A O 1
ATOM 1567 N N . LYS A 1 207 ? -2.105 0.032 -14.231 1.00 97.06 207 LYS A N 1
ATOM 1568 C CA . LYS A 1 207 ? -3.422 0.503 -13.756 1.00 97.06 207 LYS A CA 1
ATOM 1569 C C . LYS A 1 207 ? -3.880 -0.234 -12.502 1.00 97.06 207 LYS A C 1
ATOM 1571 O O . LYS A 1 207 ? -4.289 0.406 -11.532 1.00 97.06 207 LYS A O 1
ATOM 1576 N N . CYS A 1 208 ? -3.816 -1.567 -12.520 1.00 97.19 208 CYS A N 1
ATOM 1577 C CA . CYS A 1 208 ? -4.209 -2.393 -11.383 1.00 97.19 208 CYS A CA 1
ATOM 1578 C C . CYS A 1 208 ? -3.316 -2.117 -10.171 1.00 97.19 208 CYS A C 1
ATOM 1580 O O . CYS A 1 208 ? -3.839 -1.848 -9.091 1.00 97.19 208 CYS A O 1
ATOM 1582 N N . TRP A 1 209 ? -1.993 -2.107 -10.360 1.00 97.38 209 TRP A N 1
ATOM 1583 C CA . TRP A 1 209 ? -1.028 -1.775 -9.313 1.00 97.38 209 TRP A CA 1
ATOM 1584 C C . TRP A 1 209 ? -1.345 -0.429 -8.666 1.00 97.38 209 TRP A C 1
ATOM 1586 O O . TRP A 1 209 ? -1.578 -0.362 -7.459 1.00 97.38 209 TRP A O 1
ATOM 1596 N N . LYS A 1 210 ? -1.436 0.633 -9.476 1.00 97.75 210 LYS A N 1
ATOM 1597 C CA . LYS A 1 210 ? -1.702 1.988 -8.991 1.00 97.75 210 LYS A CA 1
ATOM 1598 C C . LYS A 1 210 ? -3.011 2.064 -8.209 1.00 97.75 210 LYS A C 1
ATOM 1600 O O . LYS A 1 210 ? -3.034 2.655 -7.137 1.00 97.75 210 LYS A O 1
ATOM 1605 N N . CYS A 1 211 ? -4.084 1.458 -8.716 1.00 98.31 211 CYS A N 1
ATOM 1606 C CA . CYS A 1 211 ? -5.390 1.458 -8.055 1.00 98.31 211 CYS A CA 1
ATOM 1607 C C . CYS A 1 211 ? -5.339 0.768 -6.683 1.00 98.31 211 CYS A C 1
ATOM 1609 O O . CYS A 1 211 ? -5.669 1.378 -5.664 1.00 98.31 211 CYS A O 1
ATOM 1611 N N . PHE A 1 212 ? -4.884 -0.487 -6.646 1.00 98.50 212 PHE A N 1
ATOM 1612 C CA . PHE A 1 212 ? -4.871 -1.284 -5.423 1.00 98.50 212 PHE A CA 1
ATOM 1613 C C . PHE A 1 212 ? -3.930 -0.700 -4.369 1.00 98.50 212 PHE A C 1
ATOM 1615 O O . PHE A 1 212 ? -4.321 -0.540 -3.213 1.00 98.50 212 PHE A O 1
ATOM 1622 N N . GLN A 1 213 ? -2.719 -0.311 -4.764 1.00 98.31 213 GLN A N 1
ATOM 1623 C CA . GLN A 1 213 ? -1.739 0.212 -3.821 1.00 98.31 213 GLN A CA 1
ATOM 1624 C C . GLN A 1 213 ? -2.088 1.622 -3.323 1.00 98.31 213 GLN A C 1
ATOM 1626 O O . GLN A 1 213 ? -1.823 1.936 -2.164 1.00 98.31 213 GLN A O 1
ATOM 1631 N N . LEU A 1 214 ? -2.748 2.459 -4.134 1.00 98.56 214 LEU A N 1
ATOM 1632 C CA . LEU A 1 214 ? -3.252 3.758 -3.676 1.00 98.56 214 LEU A CA 1
ATOM 1633 C C . LEU A 1 214 ? -4.340 3.593 -2.605 1.00 98.56 214 LEU A C 1
ATOM 1635 O O . LEU A 1 214 ? -4.281 4.249 -1.564 1.00 98.56 214 LEU A O 1
ATOM 1639 N N . ILE A 1 215 ? -5.303 2.687 -2.826 1.00 98.69 215 ILE A N 1
ATOM 1640 C CA . ILE A 1 215 ? -6.333 2.359 -1.826 1.00 98.69 215 ILE A CA 1
ATOM 1641 C C . ILE A 1 215 ? -5.676 1.814 -0.559 1.00 98.69 215 ILE A C 1
ATOM 1643 O O . ILE A 1 215 ? -6.041 2.219 0.547 1.00 98.69 215 ILE A O 1
ATOM 1647 N N . ALA A 1 216 ? -4.685 0.933 -0.707 1.00 98.62 216 ALA A N 1
ATOM 1648 C CA . ALA A 1 216 ? -3.970 0.365 0.420 1.00 98.62 216 ALA A CA 1
ATOM 1649 C C . ALA A 1 216 ? -3.242 1.437 1.242 1.00 98.62 216 ALA A C 1
ATOM 1651 O O . ALA A 1 216 ? -3.422 1.487 2.457 1.00 98.62 216 ALA A O 1
ATOM 1652 N N . ALA A 1 217 ? -2.511 2.346 0.593 1.00 98.62 217 ALA A N 1
ATOM 1653 C CA . ALA A 1 217 ? -1.781 3.422 1.257 1.00 98.62 217 ALA A CA 1
ATOM 1654 C C . ALA A 1 217 ? -2.712 4.391 2.005 1.00 98.62 217 ALA A C 1
ATOM 1656 O O . ALA A 1 217 ? -2.457 4.734 3.161 1.00 98.62 217 ALA A O 1
ATOM 1657 N N . ILE A 1 218 ? -3.824 4.794 1.377 1.00 98.69 218 ILE A N 1
ATOM 1658 C CA . ILE A 1 218 ? -4.829 5.661 2.009 1.00 98.69 218 ILE A CA 1
ATOM 1659 C C . ILE A 1 218 ? -5.478 4.946 3.198 1.00 98.69 218 ILE A C 1
ATOM 1661 O O . ILE A 1 218 ? -5.625 5.540 4.263 1.00 98.69 218 ILE A O 1
ATOM 1665 N N . SER A 1 219 ? -5.825 3.667 3.053 1.00 98.69 219 SER A N 1
ATOM 1666 C CA . SER A 1 219 ? -6.419 2.879 4.140 1.00 98.69 219 SER A CA 1
ATOM 1667 C C . SER A 1 219 ? -5.441 2.714 5.305 1.00 98.69 219 SER A C 1
ATOM 1669 O O . SER A 1 219 ? -5.823 2.898 6.460 1.00 98.69 219 SER A O 1
ATOM 1671 N N . LEU A 1 220 ? -4.159 2.456 5.022 1.00 98.62 220 LEU A N 1
ATOM 1672 C CA . LEU A 1 220 ? -3.116 2.369 6.042 1.00 98.62 220 LEU A CA 1
ATOM 1673 C C . LEU A 1 220 ? -2.993 3.684 6.807 1.00 98.62 220 LEU A C 1
ATOM 1675 O O . LEU A 1 220 ? -2.959 3.679 8.035 1.00 98.62 220 LEU A O 1
ATOM 1679 N N . TRP A 1 221 ? -2.983 4.807 6.092 1.00 98.50 221 TRP A N 1
ATOM 1680 C CA . TRP A 1 221 ? -2.933 6.130 6.698 1.00 98.50 221 TRP A CA 1
ATOM 1681 C C . TRP A 1 221 ? -4.170 6.406 7.567 1.00 98.50 221 TRP A C 1
ATOM 1683 O O . TRP A 1 221 ? -4.045 6.752 8.743 1.00 98.50 221 TRP A O 1
ATOM 1693 N N . LEU A 1 222 ? -5.373 6.199 7.028 1.00 98.50 222 LEU A N 1
ATOM 1694 C CA . LEU A 1 222 ? -6.635 6.453 7.731 1.00 98.50 222 LEU A CA 1
ATOM 1695 C C . LEU A 1 222 ? -6.898 5.485 8.887 1.00 98.50 222 LEU A C 1
ATOM 1697 O O . LEU A 1 222 ? -7.760 5.763 9.723 1.00 98.50 222 LEU A O 1
ATOM 1701 N N . SER A 1 223 ? -6.164 4.375 8.963 1.00 98.50 223 SER A N 1
ATOM 1702 C CA . SER A 1 223 ? -6.303 3.429 10.063 1.00 98.50 223 SER A CA 1
ATOM 1703 C C . SER A 1 223 ? -5.899 4.026 11.406 1.00 98.50 223 SER A C 1
ATOM 1705 O O . SER A 1 223 ? -6.487 3.649 12.411 1.00 98.50 223 SER A O 1
ATOM 1707 N N . TRP A 1 224 ? -4.910 4.932 11.455 1.00 98.38 224 TRP A N 1
ATOM 1708 C CA . TRP A 1 224 ? -4.322 5.398 12.722 1.00 98.38 224 TRP A CA 1
ATOM 1709 C C . TRP A 1 224 ? -3.976 4.243 13.684 1.00 98.38 224 TRP A C 1
ATOM 1711 O O . TRP A 1 224 ? -3.925 4.419 14.901 1.00 98.38 224 TRP A O 1
ATOM 1721 N N . TYR A 1 225 ? -3.702 3.050 13.137 1.00 98.56 225 TYR A N 1
ATOM 1722 C CA . TYR A 1 225 ? -3.561 1.819 13.910 1.00 98.56 225 TYR A CA 1
ATOM 1723 C C . TYR A 1 225 ? -2.510 1.883 15.039 1.00 98.56 225 TYR A C 1
ATOM 1725 O O . TYR A 1 225 ? -2.749 1.243 16.062 1.00 98.56 225 TYR A O 1
ATOM 1733 N N . PRO A 1 226 ? -1.403 2.665 14.955 1.00 98.00 226 PRO A N 1
ATOM 1734 C CA . PRO A 1 226 ? -0.453 2.769 16.063 1.00 98.00 226 PRO A CA 1
ATOM 1735 C C . PRO A 1 226 ? -1.042 3.390 17.332 1.00 98.00 226 PRO A C 1
ATOM 1737 O O . PRO A 1 226 ? -0.531 3.139 18.418 1.00 98.00 226 PRO A O 1
ATOM 1740 N N . TRP A 1 227 ? -2.073 4.227 17.194 1.00 97.88 227 TRP A N 1
ATOM 1741 C CA . TRP A 1 227 ? -2.740 4.900 18.310 1.00 97.88 227 TRP A CA 1
ATOM 1742 C C . TRP A 1 227 ? -3.893 4.086 18.880 1.00 97.88 227 TRP A C 1
ATOM 1744 O O . TRP A 1 227 ? -4.163 4.157 20.074 1.00 97.88 227 TRP A O 1
ATOM 1754 N N . GLU A 1 228 ? -4.568 3.332 18.021 1.00 97.94 228 GLU A N 1
ATOM 1755 C CA . GLU A 1 228 ? -5.842 2.704 18.353 1.00 97.94 228 GLU A CA 1
ATOM 1756 C C . GLU A 1 228 ? -5.690 1.239 18.792 1.00 97.94 228 GLU A C 1
ATOM 1758 O O . GLU A 1 228 ? -6.517 0.750 19.556 1.00 97.94 228 GLU A O 1
ATOM 1763 N N . LEU A 1 229 ? -4.648 0.527 18.340 1.00 98.19 229 LEU A N 1
ATOM 1764 C CA . LEU A 1 229 ? -4.490 -0.910 18.604 1.00 98.19 229 LEU A CA 1
ATOM 1765 C C . LEU A 1 229 ? -3.471 -1.189 19.714 1.00 98.19 229 LEU A C 1
ATOM 1767 O O . LEU A 1 229 ? -2.294 -0.824 19.618 1.00 98.19 229 LEU A O 1
ATOM 1771 N N . ARG A 1 230 ? -3.899 -1.903 20.763 1.00 97.44 230 ARG A N 1
ATOM 1772 C CA . ARG A 1 230 ? -3.073 -2.127 21.964 1.00 97.44 230 ARG A CA 1
ATOM 1773 C C . ARG A 1 230 ? -1.831 -2.990 21.737 1.00 97.44 230 ARG A C 1
ATOM 1775 O O . ARG A 1 230 ? -0.853 -2.861 22.473 1.00 97.44 230 ARG A O 1
ATOM 1782 N N . ASN A 1 231 ? -1.840 -3.835 20.709 1.00 98.06 231 ASN A N 1
ATOM 1783 C CA . ASN A 1 231 ? -0.713 -4.699 20.354 1.00 98.06 231 ASN A CA 1
ATOM 1784 C C . ASN A 1 231 ? 0.394 -3.984 19.557 1.00 98.06 231 ASN A C 1
ATOM 1786 O O . ASN A 1 231 ? 1.429 -4.578 19.258 1.00 98.06 231 ASN A O 1
ATOM 1790 N N . VAL A 1 232 ? 0.229 -2.703 19.222 1.00 97.56 232 VAL A N 1
ATOM 1791 C CA . VAL A 1 232 ? 1.282 -1.882 18.589 1.00 97.56 232 VAL A CA 1
ATOM 1792 C C . VAL A 1 232 ? 1.507 -0.535 19.268 1.00 97.56 232 VAL A C 1
ATOM 1794 O O . VAL A 1 232 ? 2.463 0.164 18.928 1.00 97.56 232 VAL A O 1
ATOM 1797 N N . TYR A 1 233 ? 0.647 -0.165 20.214 1.00 97.69 233 TYR A N 1
ATOM 1798 C CA . TYR A 1 233 ? 0.779 1.067 20.972 1.00 97.69 233 TYR A CA 1
ATOM 1799 C C . TYR A 1 233 ? 1.984 0.993 21.918 1.00 97.69 233 TYR A C 1
ATOM 1801 O O . TYR A 1 233 ? 2.026 0.182 22.840 1.00 97.69 233 TYR A O 1
ATOM 1809 N N . VAL A 1 234 ? 2.967 1.869 21.699 1.00 96.44 234 VAL A N 1
ATOM 1810 C CA . VAL A 1 234 ? 4.204 1.936 22.504 1.00 96.44 234 VAL A CA 1
ATOM 1811 C C . VAL A 1 234 ? 4.201 3.065 23.544 1.00 96.44 234 VAL A C 1
ATOM 1813 O O . VAL A 1 234 ? 5.190 3.257 24.244 1.00 96.44 234 VAL A O 1
ATOM 1816 N N . GLY A 1 235 ? 3.108 3.829 23.651 1.00 94.69 235 GLY A N 1
ATOM 1817 C CA . GLY A 1 235 ? 3.004 4.994 24.534 1.00 94.69 235 GLY A CA 1
ATOM 1818 C C . GLY A 1 235 ? 3.280 6.335 23.841 1.00 94.69 235 GLY A C 1
ATOM 1819 O O . GLY A 1 235 ? 4.183 6.469 23.018 1.00 94.69 235 GLY A O 1
ATOM 1820 N N . GLY A 1 236 ? 2.518 7.371 24.212 1.00 91.94 236 GLY A N 1
ATOM 1821 C CA . GLY A 1 236 ? 2.632 8.717 23.628 1.00 91.94 236 GLY A CA 1
ATOM 1822 C C . GLY A 1 236 ? 3.904 9.496 24.000 1.00 91.94 236 GLY A C 1
ATOM 1823 O O . GLY A 1 236 ? 4.215 10.499 23.362 1.00 91.94 236 GLY A O 1
ATOM 1824 N N . GLY A 1 237 ? 4.649 9.049 25.017 1.00 91.25 237 GLY A N 1
ATOM 1825 C CA . GLY A 1 237 ? 5.895 9.689 25.457 1.00 91.25 237 GLY A CA 1
ATOM 1826 C C . GLY A 1 237 ? 7.140 9.272 24.667 1.00 91.25 237 GLY A C 1
ATOM 1827 O O . GLY A 1 237 ? 8.186 9.909 24.798 1.00 91.25 237 GLY A O 1
ATOM 1828 N N . VAL A 1 238 ? 7.047 8.218 23.850 1.00 92.50 238 VAL A N 1
ATOM 1829 C CA . VAL A 1 238 ? 8.193 7.675 23.116 1.00 92.50 238 VAL A CA 1
ATOM 1830 C C . VAL A 1 238 ? 8.517 8.563 21.915 1.00 92.50 238 VAL A C 1
ATOM 1832 O O . VAL A 1 238 ? 7.683 8.805 21.039 1.00 92.50 238 VAL A O 1
ATOM 1835 N N . LYS A 1 239 ? 9.758 9.050 21.863 1.00 92.00 239 LYS A N 1
ATOM 1836 C CA . LYS A 1 239 ? 10.290 9.842 20.746 1.00 92.00 239 LYS A CA 1
ATOM 1837 C C . LYS A 1 239 ? 11.116 8.950 19.829 1.00 92.00 239 LYS A C 1
ATOM 1839 O O . LYS A 1 239 ? 11.804 8.058 20.312 1.00 92.00 239 LYS A O 1
ATOM 1844 N N . LEU A 1 240 ? 11.102 9.236 18.525 1.00 88.31 240 LEU A N 1
ATOM 1845 C CA . LEU A 1 240 ? 11.864 8.467 17.532 1.00 88.31 240 LEU A CA 1
ATOM 1846 C C . LEU A 1 240 ? 13.378 8.449 17.814 1.00 88.31 240 LEU A C 1
ATOM 1848 O O . LEU A 1 240 ? 14.051 7.466 17.531 1.00 88.31 240 LEU A O 1
ATOM 1852 N N . CYS A 1 241 ? 13.904 9.527 18.395 1.00 84.94 241 CYS A N 1
ATOM 1853 C CA . CYS A 1 241 ? 15.292 9.623 18.818 1.00 84.94 241 CYS A CA 1
ATOM 1854 C C . CYS A 1 241 ? 15.361 10.271 20.203 1.00 84.94 241 CYS A C 1
ATOM 1856 O O . CYS A 1 241 ? 15.101 11.466 20.348 1.00 84.94 241 CYS A O 1
ATOM 1858 N N . SER A 1 242 ? 15.696 9.479 21.223 1.00 80.19 242 SER A N 1
ATOM 1859 C CA . SER A 1 242 ? 15.860 9.950 22.605 1.00 80.19 242 SER A CA 1
ATOM 1860 C C . SER A 1 242 ? 17.139 10.772 22.794 1.00 80.19 242 SER A C 1
ATOM 1862 O O . SER A 1 242 ? 17.143 11.723 23.571 1.00 80.19 242 SER A O 1
ATOM 1864 N N . SER A 1 243 ? 18.197 10.439 22.049 1.00 80.38 243 SER A N 1
ATOM 1865 C CA . SER A 1 243 ? 19.512 11.090 22.136 1.00 80.38 243 SER A CA 1
ATOM 1866 C C . SER A 1 243 ? 19.626 12.376 21.315 1.00 80.38 243 SER A C 1
ATOM 1868 O O . SER A 1 243 ? 20.559 13.154 21.499 1.00 80.38 243 SER A O 1
ATOM 1870 N N . CYS A 1 244 ? 18.692 12.627 20.398 1.00 74.94 244 CYS A N 1
ATOM 1871 C CA . CYS A 1 244 ? 18.703 13.831 19.585 1.00 74.94 244 CYS A CA 1
ATOM 1872 C C . CYS A 1 244 ? 18.224 15.007 20.444 1.00 74.94 244 CYS A C 1
ATOM 1874 O O . CYS A 1 244 ? 17.058 15.059 20.827 1.00 74.94 244 CYS A O 1
ATOM 1876 N N . HIS A 1 245 ? 19.080 16.005 20.688 1.00 78.88 245 HIS A N 1
ATOM 1877 C CA . HIS A 1 245 ? 18.720 17.254 21.387 1.00 78.88 245 HIS A CA 1
ATOM 1878 C C . HIS A 1 245 ? 17.622 18.087 20.694 1.00 78.88 245 HIS A C 1
ATOM 1880 O O . HIS A 1 245 ? 17.232 19.149 21.184 1.00 78.88 245 HIS A O 1
ATOM 1886 N N . LEU A 1 246 ? 17.090 17.607 19.571 1.00 77.12 246 LEU A N 1
ATOM 1887 C CA . LEU A 1 246 ? 15.914 18.148 18.917 1.00 77.12 246 LEU A CA 1
ATOM 1888 C C . LEU A 1 246 ? 14.708 18.000 19.855 1.00 77.12 246 LEU A C 1
ATOM 1890 O O . LEU A 1 246 ? 14.016 16.982 19.873 1.00 77.12 246 LEU A O 1
ATOM 1894 N N . ARG A 1 247 ? 14.420 19.064 20.616 1.00 74.62 247 ARG A N 1
ATOM 1895 C CA . ARG A 1 247 ? 13.217 19.178 21.465 1.00 74.62 247 ARG A CA 1
ATOM 1896 C C . ARG A 1 247 ? 11.921 18.875 20.701 1.00 74.62 247 ARG A C 1
ATOM 1898 O O . ARG A 1 247 ? 10.946 18.468 21.327 1.00 74.62 247 ARG A O 1
ATOM 1905 N N . HIS A 1 248 ? 11.949 19.008 19.376 1.00 83.19 248 HIS A N 1
ATOM 1906 C CA . HIS A 1 248 ? 10.836 18.804 18.452 1.00 83.19 248 HIS A CA 1
ATOM 1907 C C . HIS A 1 248 ? 10.899 17.481 17.671 1.00 83.19 248 HIS A C 1
ATOM 1909 O O . HIS A 1 248 ? 10.316 17.386 16.594 1.00 83.19 248 HIS A O 1
ATOM 1915 N N . ALA A 1 249 ? 11.606 16.458 18.170 1.00 85.06 249 ALA A N 1
ATOM 1916 C CA . ALA A 1 249 ? 11.569 15.137 17.544 1.00 85.06 249 ALA A CA 1
ATOM 1917 C C . ALA A 1 249 ? 10.117 14.632 17.429 1.00 85.06 249 ALA A C 1
ATOM 1919 O O . ALA A 1 249 ? 9.359 14.680 18.403 1.00 85.06 249 ALA A O 1
ATOM 1920 N N . MET A 1 250 ? 9.746 14.150 16.238 1.00 91.44 250 MET A N 1
ATOM 1921 C CA . MET A 1 250 ? 8.415 13.609 15.965 1.00 91.44 250 MET A CA 1
ATOM 1922 C C . MET A 1 250 ? 8.110 12.459 16.946 1.00 91.44 250 MET A C 1
ATOM 1924 O O . MET A 1 250 ? 8.952 11.564 17.111 1.00 91.44 250 MET A O 1
ATOM 1928 N N . PRO A 1 251 ? 6.934 12.454 17.605 1.00 94.88 251 PRO A N 1
ATOM 1929 C CA . PRO A 1 251 ? 6.527 11.330 18.439 1.00 94.88 251 PRO A CA 1
ATOM 1930 C C . PRO A 1 251 ? 6.508 10.036 17.624 1.00 94.88 251 PRO A C 1
ATOM 1932 O O . PRO A 1 251 ? 6.065 10.029 16.473 1.00 94.88 251 PRO A O 1
ATOM 1935 N N . PHE A 1 252 ? 6.973 8.940 18.222 1.00 95.69 252 PHE A N 1
ATOM 1936 C CA . PHE A 1 252 ? 7.154 7.662 17.532 1.00 95.69 252 PHE A CA 1
ATOM 1937 C C . PHE A 1 252 ? 5.861 7.174 16.862 1.00 95.69 252 PHE A C 1
ATOM 1939 O O . PHE A 1 252 ? 5.875 6.730 15.716 1.00 95.69 252 PHE A O 1
ATOM 1946 N N . LEU A 1 253 ? 4.721 7.330 17.540 1.00 96.56 253 LEU A N 1
ATOM 1947 C CA . LEU A 1 253 ? 3.415 6.937 17.009 1.00 96.56 253 LEU A CA 1
ATOM 1948 C C . LEU A 1 253 ? 3.009 7.745 15.768 1.00 96.56 253 LEU A C 1
ATOM 1950 O O . LEU A 1 253 ? 2.418 7.185 14.846 1.00 96.56 253 LEU A O 1
ATOM 1954 N N . HIS A 1 254 ? 3.355 9.035 15.693 1.00 97.19 254 HIS A N 1
ATOM 1955 C CA . HIS A 1 254 ? 3.127 9.829 14.482 1.00 97.19 254 HIS A CA 1
ATOM 1956 C C . HIS A 1 254 ? 4.038 9.372 13.350 1.00 97.19 254 HIS A C 1
ATOM 1958 O O . HIS A 1 254 ? 3.550 9.123 12.252 1.00 97.19 254 HIS A O 1
ATOM 1964 N N . ALA A 1 255 ? 5.328 9.177 13.630 1.00 97.31 255 ALA A N 1
ATOM 1965 C CA . ALA A 1 255 ? 6.276 8.658 12.650 1.00 97.31 255 ALA A CA 1
ATOM 1966 C C . ALA A 1 255 ? 5.769 7.337 12.041 1.00 97.31 255 ALA A C 1
ATOM 1968 O O . ALA A 1 255 ? 5.643 7.234 10.824 1.00 97.31 255 ALA A O 1
ATOM 1969 N N . ARG A 1 256 ? 5.338 6.387 12.880 1.00 97.81 256 ARG A N 1
ATOM 1970 C CA . ARG A 1 256 ? 4.753 5.109 12.445 1.00 97.81 256 ARG A CA 1
ATOM 1971 C C . ARG A 1 256 ? 3.444 5.256 11.663 1.00 97.81 256 ARG A C 1
ATOM 1973 O O . ARG A 1 256 ? 3.169 4.435 10.795 1.00 97.81 256 ARG A O 1
ATOM 1980 N N . THR A 1 257 ? 2.641 6.275 11.966 1.00 98.00 257 THR A N 1
ATOM 1981 C CA . THR A 1 257 ? 1.362 6.531 11.280 1.00 98.00 257 THR A CA 1
ATOM 1982 C C . THR A 1 257 ? 1.570 7.117 9.884 1.00 98.00 257 THR A C 1
ATOM 1984 O O . THR A 1 257 ? 0.825 6.776 8.975 1.00 98.00 257 THR A O 1
ATOM 1987 N N . PHE A 1 258 ? 2.567 7.988 9.699 1.00 98.25 258 PHE A N 1
ATOM 1988 C CA . PHE A 1 258 ? 2.734 8.746 8.455 1.00 98.25 258 PHE A CA 1
ATOM 1989 C C . PHE A 1 258 ? 3.806 8.179 7.523 1.00 98.25 258 PHE A C 1
ATOM 1991 O O . PHE A 1 258 ? 3.597 8.159 6.315 1.00 98.25 258 PHE A O 1
ATOM 1998 N N . ILE A 1 259 ? 4.941 7.707 8.045 1.00 98.12 259 ILE A N 1
ATOM 1999 C CA . ILE A 1 259 ? 6.093 7.341 7.207 1.00 98.12 259 ILE A CA 1
ATOM 2000 C C . ILE A 1 259 ? 5.781 6.174 6.255 1.00 98.12 259 ILE A C 1
ATOM 2002 O O . ILE A 1 259 ? 5.958 6.363 5.050 1.00 98.12 259 ILE A O 1
ATOM 2006 N N . PRO A 1 260 ? 5.262 5.015 6.717 1.00 98.44 260 PRO A N 1
ATOM 2007 C CA . PRO A 1 260 ? 4.982 3.904 5.813 1.00 98.44 260 PRO A CA 1
ATOM 2008 C C . PRO A 1 260 ? 3.962 4.226 4.705 1.00 98.44 260 PRO A C 1
ATOM 2010 O O . PRO A 1 260 ? 4.278 3.969 3.541 1.00 98.44 260 PRO A O 1
ATOM 2013 N N . PRO A 1 261 ? 2.778 4.821 4.985 1.00 98.50 261 PRO A N 1
ATOM 2014 C CA . PRO A 1 261 ? 1.830 5.136 3.919 1.00 98.50 261 PRO A CA 1
ATOM 2015 C C . PRO A 1 261 ? 2.312 6.252 2.987 1.00 98.50 261 PRO A C 1
ATOM 2017 O O . PRO A 1 261 ? 2.031 6.178 1.796 1.00 98.50 261 PRO A O 1
ATOM 2020 N N . ILE A 1 262 ? 3.059 7.256 3.469 1.00 98.62 262 ILE A N 1
ATOM 2021 C CA . ILE A 1 262 ? 3.665 8.266 2.582 1.00 98.62 262 ILE A CA 1
ATOM 2022 C C . ILE A 1 262 ? 4.669 7.602 1.637 1.00 98.62 262 ILE A C 1
ATOM 2024 O O . ILE A 1 262 ? 4.621 7.851 0.435 1.00 98.62 262 ILE A O 1
ATOM 2028 N N . GLY A 1 263 ? 5.527 6.717 2.152 1.00 98.50 263 GLY A N 1
ATOM 2029 C CA . GLY A 1 263 ? 6.454 5.954 1.319 1.00 98.50 263 GLY A CA 1
ATOM 2030 C C . GLY A 1 263 ? 5.731 5.134 0.248 1.00 98.50 263 GLY A C 1
ATOM 2031 O O . GLY A 1 263 ? 6.101 5.169 -0.924 1.00 98.50 263 GLY A O 1
ATOM 2032 N N . MET A 1 264 ? 4.634 4.479 0.632 1.00 98.44 264 MET A N 1
ATOM 2033 C CA . MET A 1 264 ? 3.785 3.713 -0.279 1.00 98.44 264 MET A CA 1
ATOM 2034 C C . MET A 1 264 ? 3.125 4.592 -1.355 1.00 98.44 264 MET A C 1
ATOM 2036 O O . MET A 1 264 ? 3.105 4.217 -2.526 1.00 98.44 264 MET A O 1
ATOM 2040 N N . LEU A 1 265 ? 2.636 5.785 -0.992 1.00 98.56 265 LEU A N 1
ATOM 2041 C CA . LEU A 1 265 ? 2.097 6.763 -1.945 1.00 98.56 265 LEU A CA 1
ATOM 2042 C C . LEU A 1 265 ? 3.162 7.235 -2.939 1.00 98.56 265 LEU A C 1
ATOM 2044 O O . LEU A 1 265 ? 2.872 7.339 -4.127 1.00 98.56 265 LEU A O 1
ATOM 2048 N N . MET A 1 266 ? 4.386 7.499 -2.477 1.00 98.50 266 MET A N 1
ATOM 2049 C CA . MET A 1 266 ? 5.488 7.920 -3.347 1.00 98.50 266 MET A CA 1
ATOM 2050 C C . MET A 1 266 ? 5.825 6.841 -4.381 1.00 98.50 266 MET A C 1
ATOM 2052 O O . MET A 1 266 ? 5.867 7.144 -5.570 1.00 98.50 266 MET A O 1
ATOM 2056 N N . VAL A 1 267 ? 5.972 5.584 -3.948 1.00 97.88 267 VAL A N 1
ATOM 2057 C CA . VAL A 1 267 ? 6.238 4.428 -4.830 1.00 97.88 267 VAL A CA 1
ATOM 2058 C C . VAL A 1 267 ? 5.138 4.243 -5.882 1.00 97.88 267 VAL A C 1
ATOM 2060 O O . VAL A 1 267 ? 5.408 3.895 -7.026 1.00 97.88 267 VAL A O 1
ATOM 2063 N N . VAL A 1 268 ? 3.881 4.489 -5.515 1.00 97.69 268 VAL A N 1
ATOM 2064 C CA . VAL A 1 268 ? 2.726 4.333 -6.413 1.00 97.69 268 VAL A CA 1
ATOM 2065 C C . VAL A 1 268 ? 2.567 5.471 -7.413 1.00 97.69 268 VAL A C 1
ATOM 2067 O O . VAL A 1 268 ? 2.117 5.249 -8.539 1.00 97.69 268 VAL A O 1
ATOM 2070 N N . LEU A 1 269 ? 2.832 6.703 -6.985 1.00 98.12 269 LEU A N 1
ATOM 2071 C CA . LEU A 1 269 ? 2.527 7.897 -7.771 1.00 98.12 269 LEU A CA 1
ATOM 2072 C C . LEU A 1 269 ? 3.688 8.340 -8.657 1.00 98.12 269 LEU A C 1
ATOM 2074 O O . LEU A 1 269 ? 3.446 9.045 -9.634 1.00 98.12 269 LEU A O 1
ATOM 2078 N N . ILE A 1 270 ? 4.911 7.925 -8.332 1.00 97.31 270 ILE A N 1
ATOM 2079 C CA . ILE A 1 270 ? 6.123 8.269 -9.069 1.00 97.31 270 ILE A CA 1
ATOM 2080 C C . ILE A 1 270 ? 6.592 6.999 -9.778 1.00 97.31 270 ILE A C 1
ATOM 2082 O O . ILE A 1 270 ? 7.223 6.163 -9.137 1.00 97.31 270 ILE A O 1
ATOM 2086 N N . PRO A 1 271 ? 6.245 6.782 -11.056 1.00 94.56 271 PRO A N 1
ATOM 2087 C CA . PRO A 1 271 ? 6.737 5.622 -11.787 1.00 94.56 271 PRO A CA 1
ATOM 2088 C C . PRO A 1 271 ? 8.258 5.714 -11.966 1.00 94.56 271 PRO A C 1
ATOM 2090 O O . PRO A 1 271 ? 8.797 6.804 -12.139 1.00 94.56 271 PRO A O 1
ATOM 2093 N N . ILE A 1 272 ? 8.939 4.568 -11.938 1.00 93.94 272 ILE A N 1
ATOM 2094 C CA . ILE A 1 272 ? 10.348 4.482 -12.337 1.00 93.94 272 ILE A CA 1
ATOM 2095 C C . ILE A 1 272 ? 10.387 4.323 -13.852 1.00 93.94 272 ILE A C 1
ATOM 2097 O O . ILE A 1 272 ? 9.787 3.383 -14.373 1.00 93.94 272 ILE A O 1
ATOM 2101 N N . ALA A 1 273 ? 11.084 5.201 -14.568 1.00 88.94 273 ALA A N 1
ATOM 2102 C CA . ALA A 1 273 ? 11.317 4.979 -15.989 1.00 88.94 273 ALA A CA 1
ATOM 2103 C C . ALA A 1 273 ? 12.090 3.668 -16.186 1.00 88.94 273 ALA A C 1
ATOM 2105 O O . ALA A 1 273 ? 12.940 3.299 -15.379 1.00 88.94 273 ALA A O 1
ATOM 2106 N N . SER A 1 274 ? 11.801 2.924 -17.259 1.00 84.25 274 SER A N 1
ATOM 2107 C CA . SER A 1 274 ? 12.691 1.803 -17.577 1.00 84.25 274 SER A CA 1
ATOM 2108 C C . SER A 1 274 ? 14.087 2.378 -17.837 1.00 84.25 274 SER A C 1
ATOM 2110 O O . SER A 1 274 ? 14.174 3.365 -18.570 1.00 84.25 274 SER A O 1
ATOM 2112 N N . PRO A 1 275 ? 15.175 1.759 -17.346 1.00 79.31 275 PRO A N 1
ATOM 2113 C CA . PRO A 1 275 ? 16.522 2.300 -17.517 1.00 79.31 275 PRO A CA 1
ATOM 2114 C C . PRO A 1 275 ? 17.008 2.339 -18.982 1.00 79.31 275 PRO A C 1
ATOM 2116 O O . PRO A 1 275 ? 18.174 2.603 -19.249 1.00 79.31 275 PRO A O 1
ATOM 2119 N N . ALA A 1 276 ? 16.147 2.018 -19.954 1.00 69.50 276 ALA A N 1
ATOM 2120 C CA . ALA A 1 276 ? 16.358 2.322 -21.367 1.00 69.50 276 ALA A CA 1
ATOM 2121 C C . ALA A 1 276 ? 16.126 3.804 -21.702 1.00 69.50 276 ALA A C 1
ATOM 2123 O O . ALA A 1 276 ? 16.784 4.344 -22.591 1.00 69.50 276 ALA A O 1
ATOM 2124 N N . TYR A 1 277 ? 15.207 4.443 -20.983 1.00 72.06 277 TYR A N 1
ATOM 2125 C CA . TYR A 1 277 ? 14.696 5.776 -21.281 1.00 72.06 277 TYR A CA 1
ATOM 2126 C C . TYR A 1 277 ? 15.150 6.837 -20.284 1.00 72.06 277 TYR A C 1
ATOM 2128 O O . TYR A 1 277 ? 14.827 7.993 -20.499 1.00 72.06 277 TYR A O 1
ATOM 2136 N N . GLU A 1 278 ? 15.895 6.451 -19.242 1.00 80.44 278 GLU A N 1
ATOM 2137 C CA . GLU A 1 278 ? 16.241 7.348 -18.140 1.00 80.44 278 GLU A CA 1
ATOM 2138 C C . GLU A 1 278 ? 17.076 8.543 -18.614 1.00 80.44 278 GLU A C 1
ATOM 2140 O O . GLU A 1 278 ? 18.262 8.423 -18.936 1.00 80.44 278 GLU A O 1
ATOM 2145 N N . ASP A 1 279 ? 16.452 9.716 -18.611 1.00 86.50 279 ASP A N 1
ATOM 2146 C CA . ASP A 1 279 ? 17.149 10.992 -18.605 1.00 86.50 279 ASP A CA 1
ATOM 2147 C C . ASP A 1 279 ? 17.488 11.437 -17.163 1.00 86.50 279 ASP A C 1
ATOM 2149 O O . ASP A 1 279 ? 17.399 10.676 -16.189 1.00 86.50 279 ASP A O 1
ATOM 2153 N N . PHE A 1 280 ? 17.950 12.680 -17.004 1.00 89.44 280 PHE A N 1
ATOM 2154 C CA . PHE A 1 280 ? 18.239 13.233 -15.679 1.00 89.44 280 PHE A CA 1
ATOM 2155 C C . PHE A 1 280 ? 16.980 13.357 -14.806 1.00 89.44 280 PHE A C 1
ATOM 2157 O O . PHE A 1 280 ? 17.054 13.125 -13.596 1.00 89.44 280 PHE A O 1
ATOM 2164 N N . GLU A 1 281 ? 15.843 13.728 -15.396 1.00 91.69 281 GLU A N 1
ATOM 2165 C CA . GLU A 1 281 ? 14.579 13.904 -14.682 1.00 91.69 281 GLU A CA 1
ATOM 2166 C C . GLU A 1 281 ? 14.050 12.552 -14.199 1.00 91.69 281 GLU A C 1
ATOM 2168 O O . GLU A 1 281 ? 13.679 12.418 -13.031 1.00 91.69 281 GLU A O 1
ATOM 2173 N N . ASP A 1 282 ? 14.125 11.532 -15.050 1.00 90.25 282 ASP A N 1
ATOM 2174 C CA . ASP A 1 282 ? 13.796 10.149 -14.727 1.00 90.25 282 ASP A CA 1
ATOM 2175 C C . ASP A 1 282 ? 14.714 9.590 -13.640 1.00 90.25 282 ASP A C 1
ATOM 2177 O O . ASP A 1 282 ? 14.243 8.986 -12.680 1.00 90.25 282 ASP A O 1
ATOM 2181 N N . THR A 1 283 ? 16.022 9.854 -13.720 1.00 90.81 283 THR A N 1
ATOM 2182 C CA . THR A 1 283 ? 16.979 9.452 -12.676 1.00 90.81 283 THR A CA 1
ATOM 2183 C C . THR A 1 283 ? 16.618 10.088 -11.329 1.00 90.81 283 THR A C 1
ATOM 2185 O O . THR A 1 283 ? 16.646 9.438 -10.279 1.00 90.81 283 THR A O 1
ATOM 2188 N N . PHE A 1 284 ? 16.254 11.373 -11.334 1.00 94.62 284 PHE A N 1
ATOM 2189 C CA . PHE A 1 284 ? 15.810 12.071 -10.132 1.00 94.62 284 PHE A CA 1
ATOM 2190 C C . PHE A 1 284 ? 14.489 11.499 -9.596 1.00 94.62 284 PHE A C 1
ATOM 2192 O O . PHE A 1 284 ? 14.366 11.265 -8.389 1.00 94.62 284 PHE A O 1
ATOM 2199 N N . ALA A 1 285 ? 13.530 11.198 -10.475 1.00 95.44 285 ALA A N 1
ATOM 2200 C CA . ALA A 1 285 ? 12.286 10.524 -10.121 1.00 95.44 285 ALA A CA 1
ATOM 2201 C C . ALA A 1 285 ? 12.543 9.134 -9.513 1.00 95.44 285 ALA A C 1
ATOM 2203 O O . ALA A 1 285 ? 11.958 8.813 -8.477 1.00 95.44 285 ALA A O 1
ATOM 2204 N N . SER A 1 286 ? 13.482 8.361 -10.066 1.00 94.12 286 SER A N 1
ATOM 2205 C CA . SER A 1 286 ? 13.938 7.071 -9.537 1.00 94.12 286 SER A CA 1
ATOM 2206 C C . SER A 1 286 ? 14.503 7.202 -8.116 1.00 94.12 286 SER A C 1
ATOM 2208 O O . SER A 1 286 ? 14.168 6.391 -7.248 1.00 94.12 286 SER A O 1
ATOM 2210 N N . TYR A 1 287 ? 15.276 8.253 -7.808 1.00 95.56 287 TYR A N 1
ATOM 2211 C CA . TYR A 1 287 ? 15.730 8.512 -6.432 1.00 95.56 287 TYR A CA 1
ATOM 2212 C C . TYR A 1 287 ? 14.582 8.837 -5.475 1.00 95.56 287 TYR A C 1
ATOM 2214 O O . TYR A 1 287 ? 14.570 8.343 -4.342 1.00 95.56 287 TYR A O 1
ATOM 2222 N N . ILE A 1 288 ? 13.601 9.638 -5.904 1.00 97.44 288 ILE A N 1
ATOM 2223 C CA . ILE A 1 288 ? 12.426 9.928 -5.074 1.00 97.44 288 ILE A CA 1
ATOM 2224 C C . ILE A 1 288 ? 11.613 8.648 -4.853 1.00 97.44 288 ILE A C 1
ATOM 2226 O O . ILE A 1 288 ? 11.251 8.351 -3.713 1.00 97.44 288 ILE A O 1
ATOM 2230 N N . HIS A 1 289 ? 11.377 7.854 -5.895 1.00 97.44 289 HIS A N 1
ATOM 2231 C CA . HIS A 1 289 ? 10.699 6.568 -5.782 1.00 97.44 289 HIS A CA 1
ATOM 2232 C C . HIS A 1 289 ? 11.417 5.644 -4.790 1.00 97.44 289 HIS A C 1
ATOM 2234 O O . HIS A 1 289 ? 10.792 5.114 -3.868 1.00 97.44 289 HIS A O 1
ATOM 2240 N N . LEU A 1 290 ? 12.740 5.496 -4.922 1.00 96.00 290 LEU A N 1
ATOM 2241 C CA . LEU A 1 290 ? 13.557 4.686 -4.018 1.00 96.00 290 LEU A CA 1
ATOM 2242 C C . LEU A 1 290 ? 13.471 5.192 -2.573 1.00 96.00 290 LEU A C 1
ATOM 2244 O O . LEU A 1 290 ? 13.345 4.392 -1.646 1.00 96.00 290 LEU A O 1
ATOM 2248 N N . SER A 1 291 ? 13.477 6.511 -2.362 1.00 97.81 291 SER A N 1
ATOM 2249 C CA . SER A 1 291 ? 13.265 7.083 -1.029 1.00 97.81 291 SER A CA 1
ATOM 2250 C C . SER A 1 291 ? 11.891 6.703 -0.462 1.00 97.81 291 SER A C 1
ATOM 2252 O O . SER A 1 291 ? 11.792 6.340 0.709 1.00 97.81 291 SER A O 1
ATOM 2254 N N . GLY A 1 292 ? 10.851 6.668 -1.303 1.00 98.06 292 GLY A N 1
ATOM 2255 C CA . GLY A 1 292 ? 9.529 6.157 -0.950 1.00 98.06 292 GLY A CA 1
ATOM 2256 C C . GLY A 1 292 ? 9.564 4.691 -0.512 1.00 98.06 292 GLY A C 1
ATOM 2257 O O . GLY A 1 292 ? 9.009 4.347 0.532 1.00 98.06 292 GLY A O 1
ATOM 2258 N N . ALA A 1 293 ? 10.285 3.838 -1.244 1.00 97.50 293 ALA A N 1
ATOM 2259 C CA . ALA A 1 293 ? 10.455 2.429 -0.890 1.00 97.50 293 ALA A CA 1
ATOM 2260 C C . ALA A 1 293 ? 11.171 2.254 0.462 1.00 97.50 293 ALA A C 1
ATOM 2262 O O . ALA A 1 293 ? 10.753 1.434 1.283 1.00 97.50 293 ALA A O 1
ATOM 2263 N N . VAL A 1 294 ? 12.195 3.069 0.744 1.00 97.50 294 VAL A N 1
ATOM 2264 C CA . VAL A 1 294 ? 12.891 3.090 2.043 1.00 97.50 294 VAL A CA 1
ATOM 2265 C C . VAL A 1 294 ? 11.962 3.556 3.167 1.00 97.50 294 VAL A C 1
ATOM 2267 O O . VAL A 1 294 ? 11.939 2.938 4.230 1.00 97.50 294 VAL A O 1
ATOM 2270 N N . LEU A 1 295 ? 11.159 4.602 2.955 1.00 98.00 295 LEU A N 1
ATOM 2271 C CA . LEU A 1 295 ? 10.168 5.054 3.940 1.00 98.00 295 LEU A CA 1
ATOM 2272 C C . LEU A 1 295 ? 9.099 3.984 4.204 1.00 98.00 295 LEU A C 1
ATOM 2274 O O . LEU A 1 295 ? 8.715 3.770 5.352 1.00 98.00 295 LEU A O 1
ATOM 2278 N N . MET A 1 296 ? 8.653 3.279 3.165 1.00 97.94 296 MET A N 1
ATOM 2279 C CA . MET A 1 296 ? 7.664 2.210 3.271 1.00 97.94 296 MET A CA 1
ATOM 2280 C C . MET A 1 296 ? 8.224 0.984 4.007 1.00 97.94 296 MET A C 1
ATOM 2282 O O . MET A 1 296 ? 7.784 0.677 5.115 1.00 97.94 296 MET A O 1
ATOM 2286 N N . LEU A 1 297 ? 9.208 0.297 3.416 1.00 97.19 297 LEU A N 1
ATOM 2287 C CA . LEU A 1 297 ? 9.748 -0.969 3.925 1.00 97.19 297 LEU A CA 1
ATOM 2288 C C . LEU A 1 297 ? 10.694 -0.749 5.106 1.00 97.19 297 LEU A C 1
ATOM 2290 O O . LEU A 1 297 ? 10.568 -1.402 6.141 1.00 97.19 297 LEU A O 1
ATOM 2294 N N . GLY A 1 298 ? 11.629 0.192 4.966 1.00 96.62 298 GLY A N 1
ATOM 2295 C CA . GLY A 1 298 ? 12.589 0.533 6.014 1.00 96.62 298 GLY A CA 1
ATOM 2296 C C . GLY A 1 298 ? 11.909 1.183 7.215 1.00 96.62 298 GLY A C 1
ATOM 2297 O O . GLY A 1 298 ? 12.193 0.810 8.351 1.00 96.62 298 GLY A O 1
ATOM 2298 N N . GLY A 1 299 ? 10.952 2.086 6.980 1.00 97.50 299 GLY A N 1
ATOM 2299 C CA . GLY A 1 299 ? 10.126 2.655 8.043 1.00 97.50 299 GLY A CA 1
ATOM 2300 C C . GLY A 1 299 ? 9.322 1.582 8.773 1.00 97.50 299 GLY A C 1
ATOM 2301 O O . GLY A 1 299 ? 9.426 1.480 9.994 1.00 97.50 299 GLY A O 1
ATOM 2302 N N . HIS A 1 300 ? 8.575 0.735 8.052 1.00 98.06 300 HIS A N 1
ATOM 2303 C CA . HIS A 1 300 ? 7.847 -0.381 8.665 1.00 98.06 300 HIS A CA 1
ATOM 2304 C C . HIS A 1 300 ? 8.771 -1.280 9.498 1.00 98.06 300 HIS A C 1
ATOM 2306 O O . HIS A 1 300 ? 8.497 -1.495 10.679 1.00 98.06 300 HIS A O 1
ATOM 2312 N N . GLY A 1 301 ? 9.880 -1.744 8.914 1.00 97.75 301 GLY A N 1
ATOM 2313 C CA . GLY A 1 301 ? 10.852 -2.600 9.591 1.00 97.75 301 GLY A CA 1
ATOM 2314 C C . GLY A 1 301 ? 11.438 -1.950 10.845 1.00 97.75 301 GLY A C 1
ATOM 2315 O O . GLY A 1 301 ? 11.509 -2.597 11.884 1.00 97.75 301 GLY A O 1
ATOM 2316 N N . LEU A 1 302 ? 11.781 -0.659 10.794 1.00 96.88 302 LEU A N 1
ATOM 2317 C CA . LEU A 1 302 ? 12.280 0.092 11.949 1.00 96.88 302 LEU A CA 1
ATOM 2318 C C . LEU A 1 302 ? 11.247 0.161 13.082 1.00 96.88 302 LEU A C 1
ATOM 2320 O O . LEU A 1 302 ? 11.571 -0.137 14.234 1.00 96.88 302 LEU A O 1
ATOM 2324 N N . PHE A 1 303 ? 10.010 0.567 12.779 1.00 98.00 303 PHE A N 1
ATOM 2325 C CA . PHE A 1 303 ? 8.974 0.710 13.806 1.00 98.00 303 PHE A CA 1
ATOM 2326 C C . PHE A 1 303 ? 8.586 -0.635 14.411 1.00 98.00 303 PHE A C 1
ATOM 2328 O O . PHE A 1 303 ? 8.323 -0.728 15.614 1.00 98.00 303 PHE A O 1
ATOM 2335 N N . GLU A 1 304 ? 8.555 -1.674 13.586 1.00 98.19 304 GLU A N 1
ATOM 2336 C CA . GLU A 1 304 ? 8.211 -3.017 14.009 1.00 98.19 304 GLU A CA 1
ATOM 2337 C C . GLU A 1 304 ? 9.318 -3.636 14.863 1.00 98.19 304 GLU A C 1
ATOM 2339 O O . GLU A 1 304 ? 9.042 -4.072 15.980 1.00 98.19 304 GLU A O 1
ATOM 2344 N N . PHE A 1 305 ? 10.574 -3.544 14.421 1.00 98.00 305 PHE A N 1
ATOM 2345 C CA . PHE A 1 305 ? 11.740 -3.926 15.215 1.00 98.00 305 PHE A CA 1
ATOM 2346 C C . PHE A 1 305 ? 11.732 -3.239 16.583 1.00 98.00 305 PHE A C 1
ATOM 2348 O O . PHE A 1 305 ? 11.855 -3.905 17.608 1.00 98.00 305 PHE A O 1
ATOM 2355 N N . TYR A 1 306 ? 11.515 -1.919 16.623 1.00 97.25 306 TYR A N 1
ATOM 2356 C CA . TYR A 1 306 ? 11.463 -1.180 17.884 1.00 97.25 306 TYR A CA 1
ATOM 2357 C C . TYR A 1 306 ? 10.348 -1.685 18.809 1.00 97.25 306 TYR A C 1
ATOM 2359 O O . TYR A 1 306 ? 10.569 -1.900 20.000 1.00 97.25 306 TYR A O 1
ATOM 2367 N N . THR A 1 307 ? 9.157 -1.916 18.255 1.00 97.38 307 THR A N 1
ATOM 2368 C CA . THR A 1 307 ? 7.999 -2.414 19.011 1.00 97.38 307 THR A CA 1
ATOM 2369 C C . THR A 1 307 ? 8.265 -3.801 19.593 1.00 97.38 307 THR A C 1
ATOM 2371 O O . THR A 1 307 ? 7.910 -4.073 20.735 1.00 97.38 307 THR A O 1
ATOM 2374 N N . LEU A 1 308 ? 8.912 -4.680 18.829 1.00 97.50 308 LEU A N 1
ATOM 2375 C CA . LEU A 1 308 ? 9.175 -6.054 19.245 1.00 97.50 308 LEU A CA 1
ATOM 2376 C C . LEU A 1 308 ? 10.386 -6.188 20.179 1.00 97.50 308 LEU A C 1
ATOM 2378 O O . LEU A 1 308 ? 10.399 -7.104 21.004 1.00 97.50 308 LEU A O 1
ATOM 2382 N N . ALA A 1 309 ? 11.387 -5.314 20.052 1.00 96.31 309 ALA A N 1
ATOM 2383 C CA . ALA A 1 309 ? 12.636 -5.383 20.811 1.00 96.31 309 ALA A CA 1
ATOM 2384 C C . ALA A 1 309 ? 12.637 -4.533 22.089 1.00 96.31 309 ALA A C 1
ATOM 2386 O O . ALA A 1 309 ? 13.215 -4.955 23.086 1.00 96.31 309 ALA A O 1
ATOM 2387 N N . TYR A 1 310 ? 12.019 -3.346 22.066 1.00 92.56 310 TYR A N 1
ATOM 2388 C CA . TYR A 1 310 ? 12.224 -2.331 23.110 1.00 92.56 310 TYR A CA 1
ATOM 2389 C C . TYR A 1 310 ? 10.947 -1.825 23.780 1.00 92.56 310 TYR A C 1
ATOM 2391 O O . TYR A 1 310 ? 11.035 -1.189 24.828 1.00 92.56 310 TYR A O 1
ATOM 2399 N N . ALA A 1 311 ? 9.763 -2.055 23.208 1.00 88.62 311 ALA A N 1
ATOM 2400 C CA . ALA A 1 311 ? 8.537 -1.571 23.830 1.00 88.62 311 ALA A CA 1
ATOM 2401 C C . ALA A 1 311 ? 8.148 -2.455 25.025 1.00 88.62 311 ALA A C 1
ATOM 2403 O O . ALA A 1 311 ? 7.687 -3.583 24.858 1.00 88.62 311 ALA A O 1
ATOM 2404 N N . GLU A 1 312 ? 8.308 -1.919 26.234 1.00 87.31 312 GLU A N 1
ATOM 2405 C CA . GLU A 1 312 ? 7.924 -2.592 27.483 1.00 87.31 312 GLU A CA 1
ATOM 2406 C C . GLU A 1 312 ? 6.399 -2.624 27.684 1.00 87.31 312 GLU A C 1
ATOM 2408 O O . GLU A 1 312 ? 5.861 -3.577 28.236 1.00 87.31 312 GLU A O 1
ATOM 2413 N N . PHE A 1 313 ? 5.687 -1.602 27.195 1.00 86.88 313 PHE A N 1
ATOM 2414 C CA . PHE A 1 313 ? 4.250 -1.399 27.445 1.00 86.88 313 PHE A CA 1
ATOM 2415 C C . PHE A 1 313 ? 3.323 -2.016 26.390 1.00 86.88 313 PHE A C 1
ATOM 2417 O O . PHE A 1 313 ? 2.104 -1.838 26.451 1.00 86.88 313 PHE A O 1
ATOM 2424 N N . VAL A 1 314 ? 3.881 -2.689 25.382 1.00 94.75 314 VAL A N 1
ATOM 2425 C CA . VAL A 1 314 ? 3.085 -3.208 24.270 1.00 94.75 314 VAL A CA 1
ATOM 2426 C C . VAL A 1 314 ? 2.448 -4.549 24.643 1.00 94.75 314 VAL A C 1
ATOM 2428 O O . VAL A 1 314 ? 3.123 -5.479 25.087 1.00 94.75 314 VAL A O 1
ATOM 2431 N N . HIS A 1 315 ? 1.135 -4.664 24.445 1.00 96.25 315 HIS A N 1
ATOM 2432 C CA . HIS A 1 315 ? 0.378 -5.863 24.802 1.00 96.25 315 HIS A CA 1
ATOM 2433 C C . HIS A 1 315 ? 0.433 -6.871 23.649 1.00 96.25 315 HIS A C 1
ATOM 2435 O O . HIS A 1 315 ? -0.451 -6.881 22.796 1.00 96.25 315 HIS A O 1
ATOM 2441 N N . ILE A 1 316 ? 1.495 -7.681 23.599 1.00 96.88 316 ILE A N 1
ATOM 2442 C CA . ILE A 1 316 ? 1.747 -8.656 22.523 1.00 96.88 316 ILE A CA 1
ATOM 2443 C C . ILE A 1 316 ? 1.871 -10.059 23.115 1.00 96.88 316 ILE A C 1
ATOM 2445 O O . ILE A 1 316 ? 2.728 -10.302 23.968 1.00 96.88 316 ILE A O 1
ATOM 2449 N N . GLU A 1 317 ? 1.074 -10.998 22.608 1.00 96.69 317 GLU A N 1
ATOM 2450 C CA . GLU A 1 317 ? 1.178 -12.415 22.971 1.00 96.69 317 GLU A CA 1
ATOM 2451 C C . GLU A 1 317 ? 2.489 -13.041 22.460 1.00 96.69 317 GLU A C 1
ATOM 2453 O O . GLU A 1 317 ? 3.033 -12.643 21.431 1.00 96.69 317 GLU A O 1
ATOM 2458 N N . HIS A 1 318 ? 2.992 -14.095 23.112 1.00 97.00 318 HIS A N 1
ATOM 2459 C CA . HIS A 1 318 ? 4.247 -14.743 22.693 1.00 97.00 318 HIS A CA 1
ATOM 2460 C C . HIS A 1 318 ? 4.209 -15.239 21.233 1.00 97.00 318 HIS A C 1
ATOM 2462 O O . HIS A 1 318 ? 5.159 -15.041 20.472 1.00 97.00 318 HIS A O 1
ATOM 2468 N N . LYS A 1 319 ? 3.096 -15.865 20.821 1.00 98.12 319 LYS A N 1
ATOM 2469 C CA . LYS A 1 319 ? 2.916 -16.368 19.447 1.00 98.12 319 LYS A CA 1
ATOM 2470 C C . LYS A 1 319 ? 2.879 -15.228 18.432 1.00 98.12 319 LYS A C 1
ATOM 2472 O O . LYS A 1 319 ? 3.548 -15.312 17.406 1.00 98.12 319 LYS A O 1
ATOM 2477 N N . GLU A 1 320 ? 2.149 -14.160 18.748 1.00 97.94 320 GLU A N 1
ATOM 2478 C CA . GLU A 1 320 ? 2.107 -12.949 17.932 1.00 97.94 320 GLU A CA 1
ATOM 2479 C C . GLU A 1 320 ? 3.514 -12.365 17.754 1.00 97.94 320 GLU A C 1
ATOM 2481 O O . GLU A 1 320 ? 3.945 -12.131 16.625 1.00 97.94 320 GLU A O 1
ATOM 2486 N N . ARG A 1 321 ? 4.254 -12.182 18.857 1.00 97.75 321 ARG A N 1
ATOM 2487 C CA . ARG A 1 321 ? 5.614 -11.626 18.850 1.00 97.75 321 ARG A CA 1
ATOM 2488 C C . ARG A 1 321 ? 6.542 -12.429 17.945 1.00 97.75 321 ARG A C 1
ATOM 2490 O O . ARG A 1 321 ? 7.280 -11.844 17.159 1.00 97.75 321 ARG A O 1
ATOM 2497 N N . MET A 1 322 ? 6.491 -13.757 18.038 1.00 98.25 322 MET A N 1
ATOM 2498 C CA . MET A 1 322 ? 7.301 -14.657 17.215 1.00 98.25 322 MET A CA 1
ATOM 2499 C C . MET A 1 322 ? 6.982 -14.505 15.721 1.00 98.25 322 MET A C 1
ATOM 2501 O O . MET A 1 322 ? 7.895 -14.336 14.916 1.00 98.25 322 MET A O 1
ATOM 2505 N N . ILE A 1 323 ? 5.700 -14.526 15.343 1.00 98.50 323 ILE A N 1
ATOM 2506 C CA . ILE A 1 323 ? 5.280 -14.405 13.937 1.00 98.50 323 ILE A CA 1
ATOM 2507 C C . ILE A 1 323 ? 5.665 -13.031 13.373 1.00 98.50 323 ILE A C 1
ATOM 2509 O O . ILE A 1 323 ? 6.193 -12.935 12.265 1.00 98.50 323 ILE A O 1
ATOM 2513 N N . ARG A 1 324 ? 5.465 -11.965 14.154 1.00 98.44 324 ARG A N 1
ATOM 2514 C CA . ARG A 1 324 ? 5.842 -10.602 13.763 1.00 98.44 324 ARG A CA 1
ATOM 2515 C C . ARG A 1 324 ? 7.354 -10.447 13.602 1.00 98.44 324 ARG A C 1
ATOM 2517 O O . ARG A 1 324 ? 7.786 -9.830 12.632 1.00 98.44 324 ARG A O 1
ATOM 2524 N N . TRP A 1 325 ? 8.162 -11.075 14.463 1.00 98.31 325 TRP A N 1
ATOM 2525 C CA . TRP A 1 325 ? 9.617 -11.145 14.279 1.00 98.31 325 TRP A CA 1
ATOM 2526 C C . TRP A 1 325 ? 10.003 -11.829 12.970 1.00 98.31 325 TRP A C 1
ATOM 2528 O O . TRP A 1 325 ? 10.842 -11.300 12.245 1.00 98.31 325 TRP A O 1
ATOM 2538 N N . ILE A 1 326 ? 9.380 -12.965 12.642 1.00 98.44 326 ILE A N 1
ATOM 2539 C CA . ILE A 1 326 ? 9.644 -13.687 11.389 1.00 98.44 326 ILE A CA 1
ATOM 2540 C C . ILE A 1 326 ? 9.382 -12.772 10.189 1.00 98.44 326 ILE A C 1
ATOM 2542 O O . ILE A 1 326 ? 10.267 -12.600 9.354 1.00 98.44 326 ILE A O 1
ATOM 2546 N N . PHE A 1 327 ? 8.214 -12.128 10.121 1.00 98.56 327 PHE A N 1
ATOM 2547 C CA . PHE A 1 327 ? 7.890 -11.235 9.005 1.00 98.56 327 PHE A CA 1
ATOM 2548 C C . PHE A 1 327 ? 8.761 -9.977 8.966 1.00 98.56 327 PHE A C 1
ATOM 2550 O O . PHE A 1 327 ? 9.180 -9.569 7.884 1.00 98.56 327 PHE A O 1
ATOM 2557 N N . CYS A 1 328 ? 9.102 -9.394 10.117 1.00 98.38 328 CYS A N 1
ATOM 2558 C CA . CYS A 1 328 ? 10.014 -8.254 10.184 1.00 98.38 328 CYS A CA 1
ATOM 2559 C C . CYS A 1 328 ? 11.410 -8.621 9.652 1.00 98.38 328 CYS A C 1
ATOM 2561 O O . CYS A 1 328 ? 11.968 -7.897 8.828 1.00 98.38 328 CYS A O 1
ATOM 2563 N N . LEU A 1 329 ? 11.967 -9.758 10.080 1.00 98.12 329 LEU A N 1
ATOM 2564 C CA . LEU A 1 329 ? 13.283 -10.223 9.633 1.00 98.12 329 LEU A CA 1
ATOM 2565 C C . LEU A 1 329 ? 13.276 -10.610 8.154 1.00 98.12 329 LEU A C 1
ATOM 2567 O O . LEU A 1 329 ? 14.197 -10.232 7.436 1.00 98.12 329 LEU A O 1
ATOM 2571 N N . LEU A 1 330 ? 12.232 -11.297 7.679 1.00 98.19 330 LEU A N 1
ATOM 2572 C CA . LEU A 1 330 ? 12.071 -11.614 6.259 1.00 98.19 330 LEU A CA 1
ATOM 2573 C C . LEU A 1 330 ? 11.948 -10.347 5.408 1.00 98.19 330 LEU A C 1
ATOM 2575 O O . LEU A 1 330 ? 12.570 -10.276 4.352 1.00 98.19 330 LEU A O 1
ATOM 2579 N N . CYS A 1 331 ? 11.203 -9.338 5.865 1.00 98.31 331 CYS A N 1
ATOM 2580 C CA . CYS A 1 331 ? 11.086 -8.054 5.176 1.00 98.31 331 CYS A CA 1
ATOM 2581 C C . CYS A 1 331 ? 12.452 -7.365 5.039 1.00 98.31 331 CYS A C 1
ATOM 2583 O O . CYS A 1 331 ? 12.829 -6.956 3.942 1.00 98.31 331 CYS A O 1
ATOM 2585 N N . LEU A 1 332 ? 13.212 -7.268 6.136 1.00 97.25 332 LEU A N 1
ATOM 2586 C CA . LEU A 1 332 ? 14.533 -6.633 6.143 1.00 97.25 332 LEU A CA 1
ATOM 2587 C C . LEU A 1 332 ? 15.550 -7.411 5.305 1.00 97.25 332 LEU A C 1
ATOM 2589 O O . LEU A 1 332 ? 16.259 -6.815 4.498 1.00 97.25 332 LEU A O 1
ATOM 2593 N N . PHE A 1 333 ? 15.599 -8.736 5.463 1.00 97.81 333 PHE A N 1
ATOM 2594 C CA . PHE A 1 333 ? 16.490 -9.605 4.698 1.00 97.81 333 PHE A CA 1
ATOM 2595 C C . PHE A 1 333 ? 16.241 -9.467 3.196 1.00 97.81 333 PHE A C 1
ATOM 2597 O O . PHE A 1 333 ? 17.168 -9.177 2.446 1.00 97.81 333 PHE A O 1
ATOM 2604 N N . ASN A 1 334 ? 14.985 -9.592 2.763 1.00 98.19 334 ASN A N 1
ATOM 2605 C CA . ASN A 1 334 ? 14.631 -9.469 1.355 1.00 98.19 334 ASN A CA 1
ATOM 2606 C C . ASN A 1 334 ? 14.880 -8.054 0.810 1.00 98.19 334 ASN A C 1
ATOM 2608 O O . ASN A 1 334 ? 15.363 -7.919 -0.309 1.00 98.19 334 ASN A O 1
ATOM 2612 N N . GLY A 1 335 ? 14.641 -7.003 1.603 1.00 97.00 335 GLY A N 1
ATOM 2613 C CA . GLY A 1 335 ? 14.983 -5.631 1.217 1.00 97.00 335 GLY A CA 1
ATOM 2614 C C . GLY A 1 335 ? 16.490 -5.427 1.004 1.00 97.00 335 GLY A C 1
ATOM 2615 O O . GLY A 1 335 ? 16.899 -4.811 0.021 1.00 97.00 335 GLY A O 1
ATOM 2616 N N . ILE A 1 336 ? 17.327 -5.992 1.882 1.00 96.56 336 ILE A N 1
ATOM 2617 C CA . ILE A 1 336 ? 18.792 -5.967 1.738 1.00 96.56 336 ILE A CA 1
ATOM 2618 C C . ILE A 1 336 ? 19.227 -6.788 0.520 1.00 96.56 336 ILE A C 1
ATOM 2620 O O . ILE A 1 336 ? 20.065 -6.328 -0.256 1.00 96.56 336 ILE A O 1
ATOM 2624 N N . CYS A 1 337 ? 18.662 -7.981 0.324 1.00 97.25 337 CYS A N 1
ATOM 2625 C CA . CYS A 1 337 ? 18.935 -8.802 -0.852 1.00 97.25 337 CYS A CA 1
ATOM 2626 C C . CYS A 1 337 ? 18.596 -8.047 -2.138 1.00 97.25 337 CYS A C 1
ATOM 2628 O O . CYS A 1 337 ? 19.479 -7.906 -2.970 1.00 97.25 337 CYS A O 1
ATOM 2630 N N . PHE A 1 338 ? 17.400 -7.467 -2.255 1.00 96.19 338 PHE A N 1
ATOM 2631 C CA . PHE A 1 338 ? 17.009 -6.642 -3.402 1.00 96.19 338 PHE A CA 1
ATOM 2632 C C . PHE A 1 338 ? 18.008 -5.506 -3.666 1.00 96.19 338 PHE A C 1
ATOM 2634 O O . PHE A 1 338 ? 18.535 -5.375 -4.772 1.00 96.19 338 PHE A O 1
ATOM 2641 N N . PHE A 1 339 ? 18.333 -4.723 -2.631 1.00 94.56 339 PHE A N 1
ATOM 2642 C CA . PHE A 1 339 ? 19.268 -3.607 -2.758 1.00 94.56 339 PHE A CA 1
ATOM 2643 C C . PHE A 1 339 ? 20.658 -4.073 -3.211 1.00 94.56 339 PHE A C 1
ATOM 2645 O O . PHE A 1 339 ? 21.259 -3.492 -4.114 1.00 94.56 339 PHE A O 1
ATOM 2652 N N . THR A 1 340 ? 21.180 -5.139 -2.606 1.00 94.69 340 THR A N 1
ATOM 2653 C CA . THR A 1 340 ? 22.509 -5.665 -2.942 1.00 94.69 340 THR A CA 1
ATOM 2654 C C . THR A 1 340 ? 22.544 -6.288 -4.334 1.00 94.69 340 THR A C 1
ATOM 2656 O O . THR A 1 340 ? 23.463 -5.988 -5.091 1.00 94.69 340 THR A O 1
ATOM 2659 N N . THR A 1 341 ? 21.545 -7.083 -4.728 1.00 95.00 341 THR A N 1
ATOM 2660 C CA . THR A 1 341 ? 21.493 -7.688 -6.067 1.00 95.00 341 THR A CA 1
ATOM 2661 C C . THR A 1 341 ? 21.341 -6.645 -7.167 1.00 95.00 341 THR A C 1
ATOM 2663 O O . THR A 1 341 ? 21.993 -6.776 -8.203 1.00 95.00 341 THR A O 1
ATOM 2666 N N . GLY A 1 342 ? 20.568 -5.579 -6.927 1.00 89.81 342 GLY A N 1
ATOM 2667 C CA . GLY A 1 342 ? 20.445 -4.455 -7.858 1.00 89.81 342 GLY A CA 1
ATOM 2668 C C . GLY A 1 342 ? 21.778 -3.734 -8.096 1.00 89.81 342 GLY A C 1
ATOM 2669 O O . GLY A 1 342 ? 22.143 -3.471 -9.238 1.00 89.81 342 GLY A O 1
ATOM 2670 N N . ASN A 1 343 ? 22.556 -3.492 -7.033 1.00 89.69 343 ASN A N 1
ATOM 2671 C CA . ASN A 1 343 ? 23.859 -2.818 -7.130 1.00 89.69 343 ASN A CA 1
ATOM 2672 C C . ASN A 1 343 ? 24.987 -3.722 -7.659 1.00 89.69 343 ASN A C 1
ATOM 2674 O O . ASN A 1 343 ? 25.918 -3.254 -8.311 1.00 89.69 343 ASN A O 1
ATOM 2678 N N . VAL A 1 344 ? 24.949 -5.028 -7.382 1.00 91.12 344 VAL A N 1
ATOM 2679 C CA . VAL A 1 344 ? 25.972 -5.964 -7.878 1.00 91.12 344 VAL A CA 1
ATOM 2680 C C . VAL A 1 344 ? 25.897 -6.087 -9.400 1.00 91.12 344 VAL A C 1
ATOM 2682 O O . VAL A 1 344 ? 26.940 -6.147 -10.053 1.00 91.12 344 VAL A O 1
ATOM 2685 N N . GLY A 1 345 ? 24.690 -6.073 -9.975 1.00 79.38 345 GLY A N 1
ATOM 2686 C CA . GLY A 1 345 ? 24.495 -6.174 -11.421 1.00 79.38 345 GLY A CA 1
ATOM 2687 C C . GLY A 1 345 ? 25.234 -5.088 -12.210 1.00 79.38 345 GLY A C 1
ATOM 2688 O O . GLY A 1 345 ? 25.859 -5.392 -13.223 1.00 79.38 345 GLY A O 1
ATOM 2689 N N . SER A 1 346 ? 25.231 -3.841 -11.738 1.00 75.38 346 SER A N 1
ATOM 2690 C CA . SER A 1 346 ? 25.858 -2.715 -12.444 1.00 75.38 346 SER A CA 1
ATOM 2691 C C . SER A 1 346 ? 27.386 -2.671 -12.324 1.00 75.38 346 SER A C 1
ATOM 2693 O O . SER A 1 346 ? 28.047 -2.114 -13.200 1.00 75.38 346 SER A O 1
ATOM 2695 N N . HIS A 1 347 ? 27.970 -3.250 -11.267 1.00 82.50 347 HIS A N 1
ATOM 2696 C CA . HIS A 1 347 ? 29.388 -3.043 -10.936 1.00 82.50 347 HIS A CA 1
ATOM 2697 C C . HIS A 1 347 ? 30.266 -4.295 -11.001 1.00 82.50 347 HIS A C 1
ATOM 2699 O O . HIS A 1 347 ? 31.482 -4.173 -11.140 1.00 82.50 347 HIS A O 1
ATOM 2705 N N . ALA A 1 348 ? 29.697 -5.498 -10.922 1.00 86.31 348 ALA A N 1
ATOM 2706 C CA . ALA A 1 348 ? 30.487 -6.725 -10.793 1.00 86.31 348 ALA A CA 1
ATOM 2707 C C . ALA A 1 348 ? 31.059 -7.267 -12.118 1.00 86.31 348 ALA A C 1
ATOM 2709 O O . ALA A 1 348 ? 31.623 -8.361 -12.132 1.00 86.31 348 ALA A O 1
ATOM 2710 N N . GLY A 1 349 ? 30.910 -6.542 -13.233 1.00 86.38 349 GLY A N 1
ATOM 2711 C CA . GLY A 1 349 ? 31.394 -6.987 -14.546 1.00 86.38 349 GLY A CA 1
ATOM 2712 C C . GLY A 1 349 ? 30.755 -8.300 -15.011 1.00 86.38 349 GLY A C 1
ATOM 2713 O O . GLY A 1 349 ? 31.368 -9.058 -15.762 1.00 86.38 349 GLY A O 1
ATOM 2714 N N . LEU A 1 350 ? 29.545 -8.602 -14.530 1.00 90.31 350 LEU A N 1
ATOM 2715 C CA . LEU A 1 350 ? 28.801 -9.784 -14.947 1.00 90.31 350 LEU A CA 1
ATOM 2716 C C . LEU A 1 350 ? 28.455 -9.646 -16.432 1.00 90.31 350 LEU A C 1
ATOM 2718 O O . LEU A 1 350 ? 27.850 -8.660 -16.850 1.00 90.31 350 LEU A O 1
ATOM 2722 N N . CYS A 1 351 ? 28.856 -10.632 -17.233 1.00 91.88 351 CYS A N 1
ATOM 2723 C CA . CYS A 1 351 ? 28.485 -10.682 -18.641 1.00 91.88 351 CYS A CA 1
ATOM 2724 C C . CYS A 1 351 ? 26.975 -10.916 -18.808 1.00 91.88 351 CYS A C 1
ATOM 2726 O O . CYS A 1 351 ? 26.299 -11.383 -17.886 1.00 91.88 351 CYS A O 1
ATOM 2728 N N . CYS A 1 352 ? 26.477 -10.635 -20.016 1.00 94.38 352 CYS A N 1
ATOM 2729 C CA . CYS A 1 352 ? 25.103 -10.935 -20.429 1.00 94.38 352 CYS A CA 1
ATOM 2730 C C . CYS A 1 352 ? 24.021 -10.115 -19.700 1.00 94.38 352 CYS A C 1
ATOM 2732 O O . CYS A 1 352 ? 22.930 -10.626 -19.453 1.00 94.38 352 CYS A O 1
ATOM 2734 N N . ALA A 1 353 ? 24.324 -8.861 -19.351 1.00 95.62 353 ALA A N 1
ATOM 2735 C CA . ALA A 1 353 ? 23.317 -7.879 -18.950 1.00 95.62 353 ALA A CA 1
ATOM 2736 C C . ALA A 1 353 ? 22.412 -7.484 -20.132 1.00 95.62 353 ALA A C 1
ATOM 2738 O O . ALA A 1 353 ? 22.721 -7.810 -21.280 1.00 95.62 353 ALA A O 1
ATOM 2739 N N . ASP A 1 354 ? 21.317 -6.766 -19.859 1.00 94.69 354 ASP A N 1
ATOM 2740 C CA . ASP A 1 354 ? 20.501 -6.185 -20.931 1.00 94.69 354 ASP A CA 1
ATOM 2741 C C . ASP A 1 354 ? 21.368 -5.246 -21.784 1.00 94.69 354 ASP A C 1
ATOM 2743 O O . ASP A 1 354 ? 22.028 -4.342 -21.263 1.00 94.69 354 ASP A O 1
ATOM 2747 N N . VAL A 1 355 ? 21.365 -5.448 -23.100 1.00 94.88 355 VAL A N 1
ATOM 2748 C CA . VAL A 1 355 ? 22.110 -4.607 -24.036 1.00 94.88 355 VAL A CA 1
ATOM 2749 C C . VAL A 1 355 ? 21.167 -3.556 -24.583 1.00 94.88 355 VAL A C 1
ATOM 2751 O O . VAL A 1 355 ? 20.185 -3.861 -25.264 1.00 94.88 355 VAL A O 1
ATOM 2754 N N . ARG A 1 356 ? 21.491 -2.297 -24.302 1.00 93.44 356 ARG A N 1
ATOM 2755 C CA . ARG A 1 356 ? 20.751 -1.137 -24.792 1.00 93.44 356 ARG A CA 1
ATOM 2756 C C . ARG A 1 356 ? 21.668 -0.258 -25.626 1.00 93.44 356 ARG A C 1
ATOM 2758 O O . ARG A 1 356 ? 22.828 -0.059 -25.271 1.00 93.44 356 ARG A O 1
ATOM 2765 N N . ARG A 1 357 ? 21.162 0.248 -26.749 1.00 95.25 357 ARG A N 1
ATOM 2766 C CA . ARG A 1 357 ? 21.907 1.152 -27.638 1.00 95.25 357 ARG A CA 1
ATOM 2767 C C . ARG A 1 357 ? 20.975 2.159 -28.295 1.00 95.25 357 ARG A C 1
ATOM 2769 O O . ARG A 1 357 ? 19.779 1.903 -28.412 1.00 95.25 357 ARG A O 1
ATOM 2776 N N . ILE A 1 358 ? 21.522 3.294 -28.721 1.00 96.00 358 ILE A N 1
ATOM 2777 C CA . ILE A 1 358 ? 20.785 4.254 -29.550 1.00 96.00 358 ILE A CA 1
ATOM 2778 C C . ILE A 1 358 ? 20.511 3.583 -30.907 1.00 96.00 358 ILE A C 1
ATOM 2780 O O . ILE A 1 358 ? 21.457 3.044 -31.494 1.00 96.00 358 ILE A O 1
ATOM 2784 N N . PRO A 1 359 ? 19.261 3.574 -31.403 1.00 97.12 359 PRO A N 1
ATOM 2785 C CA . PRO A 1 359 ? 18.941 2.965 -32.690 1.00 97.12 359 PRO A CA 1
ATOM 2786 C C . PRO A 1 359 ? 19.710 3.598 -33.853 1.00 97.12 359 PRO A C 1
ATOM 2788 O O . PRO A 1 359 ? 19.857 4.816 -33.947 1.00 97.12 359 PRO A O 1
ATOM 2791 N N . THR A 1 360 ? 20.171 2.762 -34.773 1.00 98.00 360 THR A N 1
ATOM 2792 C CA . THR A 1 360 ? 20.830 3.155 -36.022 1.00 98.00 360 THR A CA 1
ATOM 2793 C C . THR A 1 360 ? 19.834 3.203 -37.186 1.00 98.00 360 THR A C 1
ATOM 2795 O O . THR A 1 360 ? 18.735 2.657 -37.109 1.00 98.00 360 THR A O 1
ATOM 2798 N N . GLU A 1 361 ? 20.223 3.811 -38.312 1.00 98.12 361 GLU A N 1
ATOM 2799 C CA . GLU A 1 361 ? 19.415 3.771 -39.548 1.00 98.12 361 GLU A CA 1
ATOM 2800 C C . GLU A 1 361 ? 19.147 2.337 -40.023 1.00 98.12 361 GLU A C 1
ATOM 2802 O O . GLU A 1 361 ? 18.069 2.031 -40.531 1.00 98.12 361 GLU A O 1
ATOM 2807 N N . MET A 1 362 ? 20.115 1.437 -39.820 1.00 98.12 362 MET A N 1
ATOM 2808 C CA . MET A 1 362 ? 19.956 0.023 -40.148 1.00 98.12 362 MET A CA 1
ATOM 2809 C C . MET A 1 362 ? 18.889 -0.644 -39.283 1.00 98.12 362 MET A C 1
ATOM 2811 O O . MET A 1 362 ? 18.095 -1.418 -39.807 1.00 98.12 362 MET A O 1
ATOM 2815 N N . ASP A 1 363 ? 18.827 -0.313 -37.993 1.00 98.06 363 ASP A N 1
ATOM 2816 C CA . ASP A 1 363 ? 17.812 -0.843 -37.080 1.00 98.06 363 ASP A CA 1
ATOM 2817 C C . ASP A 1 363 ? 16.402 -0.404 -37.501 1.00 98.06 363 ASP A C 1
ATOM 2819 O O . ASP A 1 363 ? 15.470 -1.207 -37.537 1.00 98.06 363 ASP A O 1
ATOM 2823 N N . ILE A 1 364 ? 16.253 0.873 -37.878 1.00 98.31 364 ILE A N 1
ATOM 2824 C CA . ILE A 1 364 ? 14.992 1.445 -38.375 1.00 98.31 364 ILE A CA 1
ATOM 2825 C C . ILE A 1 364 ? 14.582 0.766 -39.689 1.00 98.31 364 ILE A C 1
ATOM 2827 O O . ILE A 1 364 ? 13.428 0.357 -39.842 1.00 98.31 364 ILE A O 1
ATOM 2831 N N . ALA A 1 365 ? 15.518 0.618 -40.631 1.00 98.25 365 ALA A N 1
ATOM 2832 C CA . ALA A 1 365 ? 15.277 -0.064 -41.899 1.00 98.25 365 ALA A CA 1
ATOM 2833 C C . ALA A 1 365 ? 14.909 -1.542 -41.697 1.00 98.25 365 ALA A C 1
ATOM 2835 O O . ALA A 1 365 ? 13.965 -2.019 -42.326 1.00 98.25 365 ALA A O 1
ATOM 2836 N N . SER A 1 366 ? 15.593 -2.238 -40.783 1.00 98.00 366 SER A N 1
ATOM 2837 C CA . SER A 1 366 ? 15.312 -3.631 -40.422 1.00 98.00 366 SER A CA 1
ATOM 2838 C C . SER A 1 366 ? 13.906 -3.778 -39.839 1.00 98.00 366 SER A C 1
ATOM 2840 O O . SER A 1 366 ? 13.111 -4.570 -40.342 1.00 98.00 366 SER A O 1
ATOM 2842 N N . ALA A 1 367 ? 13.530 -2.939 -38.870 1.00 97.81 367 ALA A N 1
ATOM 2843 C CA . ALA A 1 367 ? 12.195 -2.979 -38.277 1.00 97.81 367 ALA A CA 1
ATOM 2844 C C . ALA A 1 367 ? 11.087 -2.725 -39.316 1.00 97.81 367 ALA A C 1
ATOM 2846 O O . ALA A 1 367 ? 10.043 -3.381 -39.281 1.00 97.81 367 ALA A O 1
ATOM 2847 N N . ARG A 1 368 ? 11.309 -1.816 -40.282 1.00 98.19 368 ARG A N 1
ATOM 2848 C CA . ARG A 1 368 ? 10.384 -1.599 -41.412 1.00 98.19 368 ARG A CA 1
ATOM 2849 C C . ARG A 1 368 ? 10.322 -2.819 -42.335 1.00 98.19 368 ARG A C 1
ATOM 2851 O O . ARG A 1 368 ? 9.224 -3.212 -42.724 1.00 98.19 368 ARG A O 1
ATOM 2858 N N . ALA A 1 369 ? 11.465 -3.424 -42.658 1.00 98.00 369 ALA A N 1
ATOM 2859 C CA . ALA A 1 369 ? 11.546 -4.600 -43.524 1.00 98.00 369 ALA A CA 1
ATOM 2860 C C . ALA A 1 369 ? 10.818 -5.820 -42.931 1.00 98.00 369 ALA A C 1
ATOM 2862 O O . ALA A 1 369 ? 10.177 -6.562 -43.670 1.00 98.00 369 ALA A O 1
ATOM 2863 N N . HIS A 1 370 ? 10.839 -5.977 -41.605 1.00 97.56 370 HIS A N 1
ATOM 2864 C CA . HIS A 1 370 ? 10.108 -7.027 -40.888 1.00 97.56 370 HIS A CA 1
ATOM 2865 C C . HIS A 1 370 ? 8.630 -6.683 -40.612 1.00 97.56 370 HIS A C 1
ATOM 2867 O O . HIS A 1 370 ? 7.940 -7.425 -39.921 1.00 97.56 370 HIS A O 1
ATOM 2873 N N . GLY A 1 371 ? 8.112 -5.569 -41.142 1.00 96.50 371 GLY A N 1
ATOM 2874 C CA . GLY A 1 371 ? 6.704 -5.186 -40.986 1.00 96.50 371 GLY A CA 1
ATOM 2875 C C . GLY A 1 371 ? 6.348 -4.581 -39.622 1.00 96.50 371 GLY A C 1
ATOM 2876 O O . GLY A 1 371 ? 5.172 -4.389 -39.320 1.00 96.50 371 GLY A O 1
ATOM 2877 N N . HIS A 1 372 ? 7.335 -4.212 -38.804 1.00 96.44 372 HIS A N 1
ATOM 2878 C CA . HIS A 1 372 ? 7.138 -3.619 -37.481 1.00 96.44 372 HIS A CA 1
ATOM 2879 C C . HIS A 1 372 ? 7.219 -2.085 -37.519 1.00 96.44 372 HIS A C 1
ATOM 2881 O O . HIS A 1 372 ? 8.055 -1.460 -36.860 1.00 96.44 372 HIS A O 1
ATOM 2887 N N . ALA A 1 373 ? 6.308 -1.449 -38.265 1.00 96.44 373 ALA A N 1
ATOM 2888 C CA . ALA A 1 373 ? 6.282 0.008 -38.445 1.00 96.44 373 ALA A CA 1
ATOM 2889 C C . ALA A 1 373 ? 6.254 0.793 -37.116 1.00 96.44 373 ALA A C 1
ATOM 2891 O O . ALA A 1 373 ? 6.941 1.803 -36.980 1.00 96.44 373 ALA A O 1
ATOM 2892 N N . GLY A 1 374 ? 5.523 0.303 -36.106 1.00 94.81 374 GLY A N 1
ATOM 2893 C CA . GLY A 1 374 ? 5.477 0.932 -34.781 1.00 94.81 374 GLY A CA 1
ATOM 2894 C C . GLY A 1 374 ? 6.820 0.915 -34.039 1.00 94.81 374 GLY A C 1
ATOM 2895 O O . GLY A 1 374 ? 7.134 1.860 -33.319 1.00 94.81 374 GLY A O 1
ATOM 2896 N N . ILE A 1 375 ? 7.643 -0.123 -34.229 1.00 95.25 375 ILE A N 1
ATOM 2897 C CA . ILE A 1 375 ? 9.002 -0.182 -33.667 1.00 95.25 375 ILE A CA 1
ATOM 2898 C C . ILE A 1 375 ? 9.907 0.800 -34.409 1.00 95.25 375 ILE A C 1
ATOM 2900 O O . ILE A 1 375 ? 10.595 1.585 -33.766 1.00 95.25 375 ILE A O 1
ATOM 2904 N N . ALA A 1 376 ? 9.835 0.827 -35.741 1.00 97.25 376 ALA A N 1
ATOM 2905 C CA . ALA A 1 376 ? 10.631 1.741 -36.555 1.00 97.25 376 ALA A CA 1
ATOM 2906 C C . ALA A 1 376 ? 10.387 3.219 -36.206 1.00 97.25 376 ALA A C 1
ATOM 2908 O O . ALA A 1 376 ? 11.348 3.965 -36.053 1.00 97.25 376 ALA A O 1
ATOM 2909 N N . ILE A 1 377 ? 9.125 3.626 -36.018 1.00 96.81 377 ILE A N 1
ATOM 2910 C CA . ILE A 1 377 ? 8.777 4.997 -35.606 1.00 96.81 377 ILE A CA 1
ATOM 2911 C C . ILE A 1 377 ? 9.356 5.311 -34.219 1.00 96.81 377 ILE A C 1
ATOM 2913 O O . ILE A 1 377 ? 9.939 6.372 -34.018 1.00 96.81 377 ILE A O 1
ATOM 2917 N N . ARG A 1 378 ? 9.241 4.383 -33.255 1.00 94.12 378 ARG A N 1
ATOM 2918 C CA . ARG A 1 378 ? 9.835 4.570 -31.918 1.00 94.12 378 ARG A CA 1
ATOM 2919 C C . ARG A 1 378 ? 11.355 4.683 -31.976 1.00 94.12 378 ARG A C 1
ATOM 2921 O O . ARG A 1 378 ? 11.918 5.495 -31.253 1.00 94.12 378 ARG A O 1
ATOM 2928 N N . ASN A 1 379 ? 12.005 3.901 -32.831 1.00 96.06 379 ASN A N 1
ATOM 2929 C CA . ASN A 1 379 ? 13.451 3.961 -33.013 1.00 96.06 379 ASN A CA 1
ATOM 2930 C C . ASN A 1 379 ? 13.912 5.269 -33.647 1.00 96.06 379 ASN A C 1
ATOM 2932 O O . ASN A 1 379 ? 14.957 5.783 -33.270 1.00 96.06 379 ASN A O 1
ATOM 2936 N N . GLU A 1 380 ? 13.153 5.793 -34.608 1.00 97.25 380 GLU A N 1
ATOM 2937 C CA . GLU A 1 380 ? 13.429 7.076 -35.252 1.00 97.25 380 GLU A CA 1
ATOM 2938 C C . GLU A 1 380 ? 13.390 8.210 -34.223 1.00 97.25 380 GLU A C 1
ATOM 2940 O O . GLU A 1 380 ? 14.375 8.932 -34.083 1.00 97.25 380 GLU A O 1
ATOM 2945 N N . LEU A 1 381 ? 12.335 8.254 -33.401 1.00 95.06 381 LEU A N 1
ATOM 2946 C CA . LEU A 1 381 ? 12.216 9.201 -32.289 1.00 95.06 381 LEU A CA 1
ATOM 2947 C C . LEU A 1 381 ? 13.339 9.032 -31.257 1.00 95.06 381 LEU A C 1
ATOM 2949 O O . LEU A 1 381 ? 13.967 10.013 -30.873 1.00 95.06 381 LEU A O 1
ATOM 2953 N N . ALA A 1 382 ? 13.625 7.795 -30.837 1.00 93.00 382 ALA A N 1
ATOM 2954 C CA . ALA A 1 382 ? 14.683 7.512 -29.867 1.00 93.00 382 ALA A CA 1
ATOM 2955 C C . ALA A 1 382 ? 16.073 7.891 -30.401 1.00 93.00 382 ALA A C 1
ATOM 2957 O O . ALA A 1 382 ? 16.928 8.348 -29.649 1.00 93.00 382 ALA A O 1
ATOM 2958 N N . ARG A 1 383 ? 16.313 7.740 -31.706 1.00 95.94 383 ARG A N 1
ATOM 2959 C CA . ARG A 1 383 ? 17.557 8.174 -32.342 1.00 95.94 383 ARG A CA 1
ATOM 2960 C C . ARG A 1 383 ? 17.681 9.695 -32.364 1.00 95.94 383 ARG A C 1
ATOM 2962 O O . ARG A 1 383 ? 18.759 10.202 -32.069 1.00 95.94 383 ARG A O 1
ATOM 2969 N N . GLU A 1 384 ? 16.605 10.407 -32.694 1.00 95.50 384 GLU A N 1
ATOM 2970 C CA . GLU A 1 384 ? 16.570 11.876 -32.682 1.00 95.50 384 GLU A CA 1
ATOM 2971 C C . GLU A 1 384 ? 16.792 12.446 -31.275 1.00 95.50 384 GLU A C 1
ATOM 2973 O O . GLU A 1 384 ? 17.504 13.436 -31.120 1.00 95.50 384 GLU A O 1
ATOM 2978 N N . SER A 1 385 ? 16.245 11.794 -30.244 1.00 91.69 385 SER A N 1
ATOM 2979 C CA . SER A 1 385 ? 16.419 12.190 -28.843 1.00 91.69 385 SER A CA 1
ATOM 2980 C C . SER A 1 385 ? 17.700 11.654 -28.190 1.00 91.69 385 SER A C 1
ATOM 2982 O O . SER A 1 385 ? 17.997 12.014 -27.053 1.00 91.69 385 SER A O 1
ATOM 2984 N N . GLY A 1 386 ? 18.462 10.791 -28.871 1.00 91.38 386 GLY A N 1
ATOM 2985 C CA . GLY A 1 386 ? 19.644 10.131 -28.304 1.00 91.38 386 GLY A CA 1
ATOM 2986 C C . GLY A 1 386 ? 19.326 9.118 -27.194 1.00 91.38 386 GLY A C 1
ATOM 2987 O O . GLY A 1 386 ? 20.191 8.804 -26.379 1.00 91.38 386 GLY A O 1
ATOM 2988 N N . THR A 1 387 ? 18.097 8.607 -27.145 1.00 90.06 387 THR A N 1
ATOM 2989 C CA . THR A 1 387 ? 17.621 7.658 -26.137 1.00 90.06 387 THR A CA 1
ATOM 2990 C C . THR A 1 387 ? 17.955 6.219 -26.532 1.00 90.06 387 THR A C 1
ATOM 2992 O O . THR A 1 387 ? 17.873 5.829 -27.700 1.00 90.06 387 THR A O 1
ATOM 2995 N N . THR A 1 388 ? 18.339 5.394 -25.556 1.00 92.88 388 THR A N 1
ATOM 2996 C CA . THR A 1 388 ? 18.668 3.989 -25.824 1.00 92.88 388 THR A CA 1
ATOM 2997 C C . THR A 1 388 ? 17.418 3.117 -25.919 1.00 92.88 388 THR A C 1
ATOM 2999 O O . THR A 1 388 ? 16.427 3.331 -25.231 1.00 92.88 388 THR A O 1
ATOM 3002 N N . MET A 1 389 ? 17.464 2.092 -26.765 1.00 92.81 389 MET A N 1
ATOM 3003 C CA . MET A 1 389 ? 16.417 1.080 -26.899 1.00 92.81 389 MET A CA 1
ATOM 3004 C C . MET A 1 389 ? 16.992 -0.302 -26.584 1.00 92.81 389 MET A C 1
ATOM 3006 O O . MET A 1 389 ? 18.195 -0.537 -26.731 1.00 92.81 389 MET A O 1
ATOM 3010 N N . LEU A 1 390 ? 16.135 -1.225 -26.143 1.00 94.38 390 LEU A N 1
ATOM 3011 C CA . LEU A 1 390 ? 16.529 -2.596 -25.824 1.00 94.38 390 LEU A CA 1
ATOM 3012 C C . LEU A 1 390 ? 16.855 -3.379 -27.108 1.00 94.38 390 LEU A C 1
ATOM 3014 O O . LEU A 1 390 ? 15.997 -3.568 -27.973 1.00 94.38 390 LEU A O 1
ATOM 3018 N N . TYR A 1 391 ? 18.106 -3.820 -27.228 1.00 96.50 391 TYR A N 1
ATOM 3019 C CA . TYR A 1 391 ? 18.599 -4.623 -28.349 1.00 96.50 391 TYR A CA 1
ATOM 3020 C C . TYR A 1 391 ? 18.648 -6.112 -28.007 1.00 96.50 391 TYR A C 1
ATOM 3022 O O . TYR A 1 391 ? 18.218 -6.946 -28.801 1.00 96.50 391 TYR A O 1
ATOM 3030 N N . ASP A 1 392 ? 19.150 -6.438 -26.818 1.00 96.25 392 ASP A N 1
ATOM 3031 C CA . ASP A 1 392 ? 19.249 -7.810 -26.331 1.00 96.25 392 ASP A CA 1
ATOM 3032 C C . ASP A 1 392 ? 18.879 -7.876 -24.850 1.00 96.25 392 ASP A C 1
ATOM 3034 O O . ASP A 1 392 ? 19.160 -6.948 -24.086 1.00 96.25 392 ASP A O 1
ATOM 3038 N N . THR A 1 393 ? 18.229 -8.960 -24.446 1.00 95.69 393 THR A N 1
ATOM 3039 C CA . THR A 1 393 ? 17.814 -9.178 -23.058 1.00 95.69 393 THR A CA 1
ATOM 3040 C C . THR A 1 393 ? 18.905 -9.894 -22.278 1.00 95.69 393 THR A C 1
ATOM 3042 O O . THR A 1 393 ? 19.732 -10.629 -22.823 1.00 95.69 393 THR A O 1
ATOM 3045 N N . ALA A 1 394 ? 18.893 -9.699 -20.964 1.00 96.25 394 ALA A N 1
ATOM 3046 C CA . ALA A 1 394 ? 19.788 -10.406 -20.075 1.00 96.25 394 ALA A CA 1
ATOM 3047 C C . ALA A 1 394 ? 19.679 -11.931 -20.222 1.00 96.25 394 ALA A C 1
ATOM 3049 O O . ALA A 1 394 ? 18.592 -12.495 -20.355 1.00 96.25 394 ALA A O 1
ATOM 3050 N N . SER A 1 395 ? 20.812 -12.618 -20.085 1.00 96.44 395 SER A N 1
ATOM 3051 C CA . SER A 1 395 ? 20.873 -14.081 -20.088 1.00 96.44 395 SER A CA 1
ATOM 3052 C C . SER A 1 395 ? 21.836 -14.627 -19.032 1.00 96.44 395 SER A C 1
ATOM 3054 O O . SER A 1 395 ? 22.538 -13.892 -18.330 1.00 96.44 395 SER A O 1
ATOM 3056 N N . GLY A 1 396 ? 21.818 -15.950 -18.849 1.00 95.94 396 GLY A N 1
ATOM 3057 C CA . GLY A 1 396 ? 22.719 -16.651 -17.937 1.00 95.94 396 GLY A CA 1
ATOM 3058 C C . GLY A 1 396 ? 22.629 -16.162 -16.486 1.00 95.94 396 GLY A C 1
ATOM 3059 O O . GLY A 1 396 ? 21.552 -16.097 -15.892 1.00 95.94 396 GLY A O 1
ATOM 3060 N N . ARG A 1 397 ? 23.787 -15.844 -15.892 1.00 95.19 397 ARG A N 1
ATOM 3061 C CA . ARG A 1 397 ? 23.891 -15.457 -14.473 1.00 95.19 397 ARG A CA 1
ATOM 3062 C C . ARG A 1 397 ? 23.261 -14.098 -14.178 1.00 95.19 397 ARG A C 1
ATOM 3064 O O . ARG A 1 397 ? 22.710 -13.928 -13.094 1.00 95.19 397 ARG A O 1
ATOM 3071 N N . TYR A 1 398 ? 23.324 -13.154 -15.116 1.00 95.69 398 TYR A N 1
ATOM 3072 C CA . TYR A 1 398 ? 22.712 -11.841 -14.923 1.00 95.69 398 TYR A CA 1
ATOM 3073 C C . TYR A 1 398 ? 21.187 -11.953 -14.885 1.00 95.69 398 TYR A C 1
ATOM 3075 O O . TYR A 1 398 ? 20.550 -11.386 -14.004 1.00 95.69 398 TYR A O 1
ATOM 3083 N N . LEU A 1 399 ? 20.599 -12.763 -15.772 1.00 95.44 399 LEU A N 1
ATOM 3084 C CA . LEU A 1 399 ? 19.162 -13.033 -15.746 1.00 95.44 399 LEU A CA 1
ATOM 3085 C C . LEU A 1 399 ? 18.725 -13.678 -14.420 1.00 95.44 399 LEU A C 1
ATOM 3087 O O . LEU A 1 399 ? 17.736 -13.255 -13.828 1.00 95.44 399 LEU A O 1
ATOM 3091 N N . ALA A 1 400 ? 19.490 -14.647 -13.903 1.00 96.00 400 ALA A N 1
ATOM 3092 C CA . ALA A 1 400 ? 19.228 -15.223 -12.582 1.00 96.00 400 ALA A CA 1
ATOM 3093 C C . ALA A 1 400 ? 19.278 -14.164 -11.463 1.00 96.00 400 ALA A C 1
ATOM 3095 O O . ALA A 1 400 ? 18.423 -14.163 -10.580 1.00 96.00 400 ALA A O 1
ATOM 3096 N N . LEU A 1 401 ? 20.231 -13.227 -11.525 1.00 95.81 401 LEU A N 1
ATOM 3097 C CA . LEU A 1 401 ? 20.319 -12.114 -10.578 1.00 95.81 401 LEU A CA 1
ATOM 3098 C C . LEU A 1 401 ? 19.100 -11.181 -10.669 1.00 95.81 401 LEU A C 1
ATOM 3100 O O . LEU A 1 401 ? 18.581 -10.779 -9.629 1.00 95.81 401 LEU A O 1
ATOM 3104 N N . LYS A 1 402 ? 18.599 -10.892 -11.881 1.00 95.00 402 LYS A N 1
ATOM 3105 C CA . LYS A 1 402 ? 17.354 -10.127 -12.082 1.00 95.00 402 LYS A CA 1
ATOM 3106 C C . LYS A 1 402 ? 16.153 -10.826 -11.447 1.00 95.00 402 LYS A C 1
ATOM 3108 O O . LYS A 1 402 ? 15.384 -10.174 -10.749 1.00 95.00 402 LYS A O 1
ATOM 3113 N N . TYR A 1 403 ? 16.019 -12.143 -11.627 1.00 95.88 403 TYR A N 1
ATOM 3114 C CA . TYR A 1 403 ? 14.960 -12.919 -10.974 1.00 95.88 403 TYR A CA 1
ATOM 3115 C C . TYR A 1 403 ? 15.045 -12.832 -9.448 1.00 95.88 403 TYR A C 1
ATOM 3117 O O . TYR A 1 403 ? 14.030 -12.585 -8.800 1.00 95.88 403 TYR A O 1
ATOM 3125 N N . VAL A 1 404 ? 16.238 -13.006 -8.870 1.00 96.50 404 VAL A N 1
ATOM 3126 C CA . VAL A 1 404 ? 16.431 -12.900 -7.414 1.00 96.50 404 VAL A CA 1
ATOM 3127 C C . VAL A 1 404 ? 16.082 -11.498 -6.923 1.00 96.50 404 VAL A C 1
ATOM 3129 O O . VAL A 1 404 ? 15.326 -11.376 -5.966 1.00 96.50 404 VAL A O 1
ATOM 3132 N N . SER A 1 405 ? 16.566 -10.455 -7.602 1.00 96.19 405 SER A N 1
ATOM 3133 C CA . SER A 1 405 ? 16.253 -9.060 -7.280 1.00 96.19 405 SER A CA 1
ATOM 3134 C C . SER A 1 405 ? 14.741 -8.824 -7.254 1.00 96.19 405 SER A C 1
ATOM 3136 O O . SER A 1 405 ? 14.192 -8.424 -6.227 1.00 96.19 405 SER A O 1
ATOM 3138 N N . TYR A 1 406 ? 14.057 -9.176 -8.344 1.00 96.00 406 TYR A N 1
ATOM 3139 C CA . TYR A 1 406 ? 12.612 -9.031 -8.479 1.00 96.00 406 TYR A CA 1
ATOM 3140 C C . TYR A 1 406 ? 11.847 -9.759 -7.361 1.00 96.00 406 TYR A C 1
ATOM 3142 O O . TYR A 1 406 ? 10.994 -9.175 -6.694 1.00 96.00 406 TYR A O 1
ATOM 3150 N N . TRP A 1 407 ? 12.160 -11.033 -7.110 1.00 96.31 407 TRP A N 1
ATOM 3151 C CA . TRP A 1 407 ? 11.448 -11.816 -6.098 1.00 96.31 407 TRP A CA 1
ATOM 3152 C C . TRP A 1 407 ? 11.753 -11.369 -4.672 1.00 96.31 407 TRP A C 1
ATOM 3154 O O . TRP A 1 407 ? 10.854 -11.390 -3.835 1.00 96.31 407 TRP A O 1
ATOM 3164 N N . CYS A 1 408 ? 12.976 -10.925 -4.382 1.00 97.25 408 CYS A N 1
ATOM 3165 C CA . CYS A 1 408 ? 13.295 -10.327 -3.091 1.00 97.25 408 CYS A CA 1
ATOM 3166 C C . CYS A 1 408 ? 12.460 -9.065 -2.847 1.00 97.25 408 CYS A C 1
ATOM 3168 O O . CYS A 1 408 ? 11.904 -8.906 -1.765 1.00 97.25 408 CYS A O 1
ATOM 3170 N N . GLU A 1 409 ? 12.266 -8.204 -3.842 1.00 97.06 409 GLU A N 1
ATOM 3171 C CA . GLU A 1 409 ? 11.365 -7.057 -3.692 1.00 97.06 409 GLU A CA 1
ATOM 3172 C C . GLU A 1 409 ? 9.915 -7.490 -3.406 1.00 97.06 409 GLU A C 1
ATOM 3174 O O . GLU A 1 409 ? 9.298 -7.010 -2.448 1.00 97.06 409 GLU A O 1
ATOM 3179 N N . VAL A 1 410 ? 9.390 -8.455 -4.173 1.00 96.25 410 VAL A N 1
ATOM 3180 C CA . VAL A 1 410 ? 8.044 -9.021 -3.964 1.00 96.25 410 VAL A CA 1
ATOM 3181 C C . VAL A 1 410 ? 7.902 -9.598 -2.553 1.00 96.25 410 VAL A C 1
ATOM 3183 O O . VAL A 1 410 ? 6.933 -9.301 -1.853 1.00 96.25 410 VAL A O 1
ATOM 3186 N N . PHE A 1 411 ? 8.870 -10.394 -2.095 1.00 97.69 411 PHE A N 1
ATOM 3187 C CA . PHE A 1 411 ? 8.829 -11.014 -0.772 1.00 97.69 411 PHE A CA 1
ATOM 3188 C C . PHE A 1 411 ? 9.021 -10.013 0.364 1.00 97.69 411 PHE A C 1
ATOM 3190 O O . PHE A 1 411 ? 8.445 -10.216 1.436 1.00 97.69 411 PHE A O 1
ATOM 3197 N N . ALA A 1 412 ? 9.763 -8.923 0.153 1.00 98.06 412 ALA A N 1
ATOM 3198 C CA . ALA A 1 412 ? 9.825 -7.824 1.110 1.00 98.06 412 ALA A CA 1
ATOM 3199 C C . ALA A 1 412 ? 8.439 -7.178 1.277 1.00 98.06 412 ALA A C 1
ATOM 3201 O O . ALA A 1 412 ? 7.947 -7.057 2.402 1.00 98.06 412 ALA A O 1
ATOM 3202 N N . GLY A 1 413 ? 7.766 -6.868 0.164 1.00 97.75 413 GLY A N 1
ATOM 3203 C CA . GLY A 1 413 ? 6.395 -6.353 0.159 1.00 97.75 413 GLY A CA 1
ATOM 3204 C C . GLY A 1 413 ? 5.394 -7.303 0.824 1.00 97.75 413 GLY A C 1
ATOM 3205 O O . GLY A 1 413 ? 4.648 -6.893 1.716 1.00 97.75 413 GLY A O 1
ATOM 3206 N N . PHE A 1 414 ? 5.410 -8.591 0.463 1.00 98.31 414 PHE A N 1
ATOM 3207 C CA . PHE A 1 414 ? 4.551 -9.607 1.080 1.00 98.31 414 PHE A CA 1
ATOM 3208 C C . PHE A 1 414 ? 4.804 -9.772 2.573 1.00 98.31 414 PHE A C 1
ATOM 3210 O O . PHE A 1 414 ? 3.845 -9.874 3.335 1.00 98.31 414 PHE A O 1
ATOM 3217 N N . SER A 1 415 ? 6.063 -9.761 3.009 1.00 98.44 415 SER A N 1
ATOM 3218 C CA . SER A 1 415 ? 6.402 -9.882 4.429 1.00 98.44 415 SER A CA 1
ATOM 3219 C C . SER A 1 415 ? 5.898 -8.676 5.225 1.00 98.44 415 SER A C 1
ATOM 3221 O O . SER A 1 415 ? 5.308 -8.857 6.287 1.00 98.44 415 SER A O 1
ATOM 3223 N N . MET A 1 416 ? 6.033 -7.456 4.689 1.00 98.56 416 MET A N 1
ATOM 3224 C CA . MET A 1 416 ? 5.445 -6.253 5.290 1.00 98.56 416 MET A CA 1
ATOM 3225 C C . MET A 1 416 ? 3.917 -6.373 5.412 1.00 98.56 416 MET A C 1
ATOM 3227 O O . MET A 1 416 ? 3.355 -6.150 6.486 1.00 98.56 416 MET A O 1
ATOM 3231 N N . ILE A 1 417 ? 3.232 -6.751 4.327 1.00 98.62 417 ILE A N 1
ATOM 3232 C CA . ILE A 1 417 ? 1.768 -6.892 4.304 1.00 98.62 417 ILE A CA 1
ATOM 3233 C C . ILE A 1 417 ? 1.304 -7.983 5.278 1.00 98.62 417 ILE A C 1
ATOM 3235 O O . ILE A 1 417 ? 0.348 -7.774 6.025 1.00 98.62 417 ILE A O 1
ATOM 3239 N N . ALA A 1 418 ? 1.997 -9.122 5.323 1.00 98.62 418 ALA A N 1
ATOM 3240 C CA . ALA A 1 418 ? 1.724 -10.197 6.269 1.00 98.62 418 ALA A CA 1
ATOM 3241 C C . ALA A 1 418 ? 1.954 -9.752 7.722 1.00 98.62 418 ALA A C 1
ATOM 3243 O O . ALA A 1 418 ? 1.179 -10.118 8.605 1.00 98.62 418 ALA A O 1
ATOM 3244 N N . GLY A 1 419 ? 2.952 -8.900 7.975 1.00 98.50 419 GLY A N 1
ATOM 3245 C CA . GLY A 1 419 ? 3.154 -8.237 9.264 1.00 98.50 419 GLY A CA 1
ATOM 3246 C C . GLY A 1 419 ? 1.955 -7.373 9.672 1.00 98.50 419 GLY A C 1
ATOM 3247 O O . GLY A 1 419 ? 1.441 -7.520 10.781 1.00 98.50 419 GLY A O 1
ATOM 3248 N N . LEU A 1 420 ? 1.436 -6.540 8.762 1.00 98.62 420 LEU A N 1
ATOM 3249 C CA . LEU A 1 420 ? 0.224 -5.736 8.997 1.00 98.62 420 LEU A CA 1
ATOM 3250 C C . LEU A 1 420 ? -1.018 -6.612 9.234 1.00 98.62 420 LEU A C 1
ATOM 3252 O O . LEU A 1 420 ? -1.790 -6.358 10.161 1.00 98.62 420 LEU A O 1
ATOM 3256 N N . ALA A 1 421 ? -1.188 -7.676 8.445 1.00 98.69 421 ALA A N 1
ATOM 3257 C CA . ALA A 1 421 ? -2.267 -8.643 8.627 1.00 98.69 421 ALA A CA 1
ATOM 3258 C C . ALA A 1 421 ? -2.148 -9.393 9.964 1.00 98.69 421 ALA A C 1
ATOM 3260 O O . ALA A 1 421 ? -3.162 -9.665 10.601 1.00 98.69 421 ALA A O 1
ATOM 3261 N N . THR A 1 422 ? -0.928 -9.678 10.424 1.00 98.69 422 THR A N 1
ATOM 3262 C CA . THR A 1 422 ? -0.672 -10.298 11.733 1.00 98.69 422 THR A CA 1
ATOM 3263 C C . THR A 1 422 ? -1.050 -9.353 12.869 1.00 98.69 422 THR A C 1
ATOM 3265 O O . THR A 1 422 ? -1.730 -9.778 13.799 1.00 98.69 422 THR A O 1
ATOM 3268 N N . ILE A 1 423 ? -0.696 -8.064 12.772 1.00 98.62 423 ILE A N 1
ATOM 3269 C CA . ILE A 1 423 ? -1.135 -7.042 13.737 1.00 98.62 423 ILE A CA 1
ATOM 3270 C C . ILE A 1 423 ? -2.663 -7.021 13.818 1.00 98.62 423 ILE A C 1
ATOM 3272 O O . ILE A 1 423 ? -3.214 -7.087 14.914 1.00 98.62 423 ILE A O 1
ATOM 3276 N N . TRP A 1 424 ? -3.355 -6.989 12.675 1.00 98.62 424 TRP A N 1
ATOM 3277 C CA . TRP A 1 424 ? -4.817 -7.054 12.646 1.00 98.62 424 TRP A CA 1
ATOM 3278 C C . TRP A 1 424 ? -5.354 -8.363 13.237 1.00 98.62 424 TRP A C 1
ATOM 3280 O O . TRP A 1 424 ? -6.317 -8.352 14.001 1.00 98.62 424 TRP A O 1
ATOM 3290 N N . PHE A 1 425 ? -4.734 -9.498 12.910 1.00 98.56 425 PHE A N 1
ATOM 3291 C CA . PHE A 1 425 ? -5.183 -10.809 13.365 1.00 98.56 425 PHE A CA 1
ATOM 3292 C C . PHE A 1 425 ? -4.992 -11.001 14.871 1.00 98.56 425 PHE A C 1
ATOM 3294 O O . PHE A 1 425 ? -5.746 -11.739 15.489 1.00 98.56 425 PHE A O 1
ATOM 3301 N N . TYR A 1 426 ? -4.017 -10.365 15.501 1.00 98.38 426 TYR A N 1
ATOM 3302 C CA . TYR A 1 426 ? -3.880 -10.442 16.955 1.00 98.38 426 TYR A CA 1
ATOM 3303 C C . TYR A 1 426 ? -4.527 -9.266 17.683 1.00 98.38 426 TYR A C 1
ATOM 3305 O O . TYR A 1 426 ? -4.684 -9.343 18.895 1.00 98.38 426 TYR A O 1
ATOM 3313 N N . ALA A 1 427 ? -5.006 -8.243 16.965 1.00 98.19 427 ALA A N 1
ATOM 3314 C CA . ALA A 1 427 ? -5.718 -7.116 17.551 1.00 98.19 427 ALA A CA 1
ATOM 3315 C C . ALA A 1 427 ? -7.048 -7.576 18.187 1.00 98.19 427 ALA A C 1
ATOM 3317 O O . ALA A 1 427 ? -7.972 -7.995 17.481 1.00 98.19 427 ALA A O 1
ATOM 3318 N N . PRO A 1 428 ? -7.198 -7.502 19.513 1.00 97.44 428 PRO A N 1
ATOM 3319 C CA . PRO A 1 428 ? -8.445 -7.838 20.201 1.00 97.44 428 PRO A CA 1
ATOM 3320 C C . PRO A 1 428 ? -9.566 -6.851 19.881 1.00 97.44 428 PRO A C 1
ATOM 3322 O O . PRO A 1 428 ? -10.734 -7.230 19.896 1.00 97.44 428 PRO A O 1
ATOM 3325 N N . GLU A 1 429 ? -9.222 -5.623 19.488 1.00 97.81 429 GLU A N 1
ATOM 3326 C CA . GLU A 1 429 ? -10.161 -4.586 19.067 1.00 97.81 429 GLU A CA 1
ATOM 3327 C C . GLU A 1 429 ? -11.038 -5.018 17.882 1.00 97.81 429 GLU A C 1
ATOM 3329 O O . GLU A 1 429 ? -12.150 -4.517 17.721 1.00 97.81 429 GLU A O 1
ATOM 3334 N N . ARG A 1 430 ? -10.592 -5.993 17.075 1.00 97.38 430 ARG A N 1
ATOM 3335 C CA . ARG A 1 430 ? -11.393 -6.548 15.970 1.00 97.38 430 ARG A CA 1
ATOM 3336 C C . ARG A 1 430 ? -12.660 -7.265 16.450 1.00 97.38 430 ARG A C 1
ATOM 3338 O O . ARG A 1 430 ? -13.563 -7.489 15.652 1.00 97.38 430 ARG A O 1
ATOM 3345 N N . LYS A 1 431 ? -12.694 -7.679 17.723 1.00 97.25 431 LYS A N 1
ATOM 3346 C CA . LYS A 1 431 ? -13.812 -8.399 18.350 1.00 97.25 431 LYS A CA 1
ATOM 3347 C C . LYS A 1 431 ? -14.773 -7.468 19.092 1.00 97.25 431 LYS A C 1
ATOM 3349 O O . LYS A 1 431 ? -15.765 -7.954 19.624 1.00 97.25 431 LYS A O 1
ATOM 3354 N N . ILE A 1 432 ? -14.497 -6.160 19.139 1.00 95.62 432 ILE A N 1
ATOM 3355 C CA . ILE A 1 432 ? -15.369 -5.197 19.816 1.00 95.62 432 ILE A CA 1
ATOM 3356 C C . ILE A 1 432 ? -16.731 -5.180 19.121 1.00 95.62 432 ILE A C 1
ATOM 3358 O O . ILE A 1 432 ? -16.853 -4.803 17.951 1.00 95.62 432 ILE A O 1
ATOM 3362 N N . GLN A 1 433 ? -17.760 -5.563 19.869 1.00 95.50 433 GLN A N 1
ATOM 3363 C CA . GLN A 1 433 ? -19.146 -5.409 19.459 1.00 95.50 433 GLN A CA 1
ATOM 3364 C C . GLN A 1 433 ? -19.614 -4.020 19.892 1.00 95.50 433 GLN A C 1
ATOM 3366 O O . GLN A 1 433 ? -19.590 -3.675 21.071 1.00 95.50 433 GLN A O 1
ATOM 3371 N N . LEU A 1 434 ? -19.977 -3.193 18.913 1.00 92.81 434 LEU A N 1
ATOM 3372 C CA . LEU A 1 434 ? -20.621 -1.908 19.178 1.00 92.81 434 LEU A CA 1
ATOM 3373 C C . LEU A 1 434 ? -22.115 -2.156 19.363 1.00 92.81 434 LEU A C 1
ATOM 3375 O O . LEU A 1 434 ? -22.680 -2.980 18.646 1.00 92.81 434 LEU A O 1
ATOM 3379 N N . SER A 1 435 ? -22.746 -1.428 20.281 1.00 89.88 435 SER A N 1
ATOM 3380 C CA . SER A 1 435 ? -24.203 -1.375 20.337 1.00 89.88 435 SER A CA 1
ATOM 3381 C C . SER A 1 435 ? -24.744 -0.771 19.042 1.00 89.88 435 SER A C 1
ATOM 3383 O O . SER A 1 435 ? -24.216 0.232 18.562 1.00 89.88 435 SER A O 1
ATOM 3385 N N . ASP A 1 436 ? -25.824 -1.336 18.505 1.00 88.31 436 ASP A N 1
ATOM 3386 C CA . ASP A 1 436 ? -26.511 -0.756 17.340 1.00 88.31 436 ASP A CA 1
ATOM 3387 C C . ASP A 1 436 ? -27.143 0.610 17.671 1.00 88.31 436 ASP A C 1
ATOM 3389 O O . ASP A 1 436 ? -27.417 1.428 16.793 1.00 88.31 436 ASP A O 1
ATOM 3393 N N . GLU A 1 437 ? -27.337 0.887 18.963 1.00 86.06 437 GLU A N 1
ATOM 3394 C CA . GLU A 1 437 ? -27.891 2.135 19.472 1.00 86.06 437 GLU A CA 1
ATOM 3395 C C . GLU A 1 437 ? -26.799 3.059 20.024 1.00 86.06 437 GLU A C 1
ATOM 3397 O O . GLU A 1 437 ? -25.954 2.657 20.827 1.00 86.06 437 GLU A O 1
ATOM 3402 N N . LEU A 1 438 ? -26.860 4.337 19.633 1.00 86.38 438 LEU A N 1
ATOM 3403 C CA . LEU A 1 438 ? -26.011 5.399 20.178 1.00 86.38 438 LEU A CA 1
ATOM 3404 C C . LEU A 1 438 ? -26.350 5.661 21.660 1.00 86.38 438 LEU A C 1
ATOM 3406 O O . LEU A 1 438 ? -27.498 6.024 21.965 1.00 86.38 438 LEU A O 1
ATOM 3410 N N . PRO A 1 439 ? -25.371 5.574 22.584 1.00 84.00 439 PRO A N 1
ATOM 3411 C CA . PRO A 1 439 ? -25.619 5.766 24.008 1.00 84.00 439 PRO A CA 1
ATOM 3412 C C . PRO A 1 439 ? -26.198 7.151 24.328 1.00 84.00 439 PRO A C 1
ATOM 3414 O O . PRO A 1 439 ? -25.611 8.198 24.038 1.00 84.00 439 PRO A O 1
ATOM 3417 N N . GLY A 1 440 ? -27.352 7.169 24.994 1.00 75.56 440 GLY A N 1
ATOM 3418 C CA . GLY A 1 440 ? -27.953 8.388 25.535 1.00 75.56 440 GLY A CA 1
ATOM 3419 C C . GLY A 1 440 ? -28.693 9.283 24.543 1.00 75.56 440 GLY A C 1
ATOM 3420 O O . GLY A 1 440 ? -29.044 10.388 24.941 1.00 75.56 440 GLY A O 1
ATOM 3421 N N . VAL A 1 441 ? -28.897 8.873 23.286 1.00 74.06 441 VAL A N 1
ATOM 3422 C CA . VAL A 1 441 ? -29.821 9.568 22.363 1.00 74.06 441 VAL A CA 1
ATOM 3423 C C . VAL A 1 441 ? -31.107 8.759 22.238 1.00 74.06 441 VAL A C 1
ATOM 3425 O O . VAL A 1 441 ? -32.179 9.230 22.605 1.00 74.06 441 VAL A O 1
ATOM 3428 N N . TYR A 1 442 ? -30.991 7.499 21.823 1.00 65.56 442 TYR A N 1
ATOM 3429 C CA . TYR A 1 442 ? -32.153 6.636 21.613 1.00 65.56 442 TYR A CA 1
ATOM 3430 C C . TYR A 1 442 ? -32.730 6.077 22.904 1.00 65.56 442 TYR A C 1
ATOM 3432 O O . TYR A 1 442 ? -33.933 5.863 22.977 1.00 65.56 442 TYR A O 1
ATOM 3440 N N . SER A 1 443 ? -31.919 5.910 23.952 1.00 67.62 443 SER A N 1
ATOM 3441 C CA . SER A 1 443 ? -32.432 5.431 25.237 1.00 67.62 443 SER A CA 1
ATOM 3442 C C . SER A 1 443 ? -33.435 6.406 25.847 1.00 67.62 443 SER A C 1
ATOM 3444 O O . SER A 1 443 ? -34.409 5.968 26.438 1.00 67.62 443 SER A O 1
ATOM 3446 N N . GLU A 1 444 ? -33.223 7.714 25.703 1.00 72.50 444 GLU A N 1
ATOM 3447 C CA . GLU A 1 444 ? -34.143 8.716 26.248 1.00 72.50 444 GLU A CA 1
ATOM 3448 C C . GLU A 1 444 ? -35.360 8.911 25.347 1.00 72.50 444 GLU A C 1
ATOM 3450 O O . GLU A 1 444 ? -36.473 8.956 25.856 1.00 72.50 444 GLU A O 1
ATOM 3455 N N . VAL A 1 445 ? -35.185 8.930 24.018 1.00 77.00 445 VAL A N 1
ATOM 3456 C CA . VAL A 1 445 ? -36.324 8.978 23.086 1.00 77.00 445 VAL A CA 1
ATOM 3457 C C . VAL A 1 445 ? -37.202 7.741 23.250 1.00 77.00 445 VAL A C 1
ATOM 3459 O O . VAL A 1 445 ? -38.388 7.892 23.503 1.00 77.00 445 VAL A O 1
ATOM 3462 N N . ARG A 1 446 ? -36.630 6.532 23.247 1.00 78.75 446 ARG A N 1
ATOM 3463 C CA . ARG A 1 446 ? -37.388 5.290 23.440 1.00 78.75 446 ARG A CA 1
ATOM 3464 C C . ARG A 1 446 ? -38.012 5.206 24.833 1.00 78.75 446 ARG A C 1
ATOM 3466 O O . ARG A 1 446 ? -39.137 4.739 24.953 1.00 78.75 446 ARG A O 1
ATOM 3473 N N . LYS A 1 447 ? -37.340 5.676 25.894 1.00 79.69 447 LYS A N 1
ATOM 3474 C CA . LYS A 1 447 ? -37.965 5.781 27.229 1.00 79.69 447 LYS A CA 1
ATOM 3475 C C . LYS A 1 447 ? -39.133 6.761 27.222 1.00 79.69 447 LYS A C 1
ATOM 3477 O O . LYS A 1 447 ? -40.142 6.472 27.852 1.00 79.69 447 LYS A O 1
ATOM 3482 N N . ASN A 1 448 ? -39.010 7.895 26.538 1.00 81.31 448 ASN A N 1
ATOM 3483 C CA . ASN A 1 448 ? -40.081 8.883 26.431 1.00 81.31 448 ASN A CA 1
ATOM 3484 C C . ASN A 1 448 ? -41.239 8.365 25.572 1.00 81.31 448 ASN A C 1
ATOM 3486 O O . ASN A 1 448 ? -42.388 8.557 25.947 1.00 81.31 448 ASN A O 1
ATOM 3490 N N . GLU A 1 449 ? -40.958 7.645 24.487 1.00 87.25 449 GLU A N 1
ATOM 3491 C CA . GLU A 1 449 ? -41.956 6.947 23.672 1.00 87.25 449 GLU A CA 1
ATOM 3492 C C . GLU A 1 449 ? -42.651 5.847 24.476 1.00 87.25 449 GLU A C 1
ATOM 3494 O O . GLU A 1 449 ? -43.875 5.787 24.488 1.00 87.25 449 GLU A O 1
ATOM 3499 N N . MET A 1 450 ? -41.904 5.028 25.224 1.00 83.81 450 MET A N 1
ATOM 3500 C CA . MET A 1 450 ? -42.478 4.023 26.124 1.00 83.81 450 MET A CA 1
ATOM 3501 C C . MET A 1 450 ? -43.323 4.656 27.227 1.00 83.81 450 MET A C 1
ATOM 3503 O O . MET A 1 450 ? -44.400 4.150 27.512 1.00 83.81 450 MET A O 1
ATOM 3507 N N . ARG A 1 451 ? -42.869 5.756 27.840 1.00 89.50 451 ARG A N 1
ATOM 3508 C CA . ARG A 1 451 ? -43.649 6.493 28.847 1.00 89.50 451 ARG A CA 1
ATOM 3509 C C . ARG A 1 451 ? -44.917 7.077 28.242 1.00 89.50 451 ARG A C 1
ATOM 3511 O O . ARG A 1 451 ? -45.981 6.905 28.818 1.00 89.50 451 ARG A O 1
ATOM 3518 N N . SER A 1 452 ? -44.818 7.692 27.067 1.00 91.81 452 SER A N 1
ATOM 3519 C CA . SER A 1 452 ? -45.972 8.228 26.346 1.00 91.81 452 SER A CA 1
ATOM 3520 C C . SER A 1 452 ? -46.962 7.124 25.972 1.00 91.81 452 SER A C 1
ATOM 3522 O O . SER A 1 452 ? -48.167 7.301 26.118 1.00 91.81 452 SER A O 1
ATOM 3524 N N . MET A 1 453 ? -46.474 5.957 25.548 1.00 91.88 453 MET A N 1
ATOM 3525 C CA . MET A 1 453 ? -47.312 4.803 25.234 1.00 91.88 453 MET A CA 1
ATOM 3526 C C . MET A 1 453 ? -47.972 4.215 26.489 1.00 91.88 453 MET A C 1
ATOM 3528 O O . MET A 1 453 ? -49.152 3.875 26.444 1.00 91.88 453 MET A O 1
ATOM 3532 N N . ASP A 1 454 ? -47.256 4.136 27.614 1.00 92.38 454 ASP A N 1
ATOM 3533 C CA . ASP A 1 454 ? -47.812 3.679 28.895 1.00 92.38 454 ASP A CA 1
ATOM 3534 C C . ASP A 1 454 ? -48.871 4.663 29.424 1.00 92.38 454 ASP A C 1
ATOM 3536 O O . ASP A 1 454 ? -49.942 4.250 29.867 1.00 92.38 454 ASP A O 1
ATOM 3540 N N . GLU A 1 455 ? -48.641 5.972 29.286 1.00 93.81 455 GLU A N 1
ATOM 3541 C CA . GLU A 1 455 ? -49.631 7.018 29.578 1.00 93.81 455 GLU A CA 1
ATOM 3542 C C . GLU A 1 455 ? -50.865 6.906 28.669 1.00 93.81 455 GLU A C 1
ATOM 3544 O O . GLU A 1 455 ? -51.996 6.961 29.156 1.00 93.81 455 GLU A O 1
ATOM 3549 N N . GLN A 1 456 ? -50.681 6.667 27.366 1.00 92.62 456 GLN A N 1
ATOM 3550 C CA . GLN A 1 456 ? -51.790 6.429 26.436 1.00 92.62 456 GLN A CA 1
ATOM 3551 C C . GLN A 1 456 ? -52.583 5.164 26.791 1.00 92.62 456 GLN A C 1
ATOM 3553 O O . GLN A 1 456 ? -53.813 5.160 26.689 1.00 92.62 456 GLN A O 1
ATOM 3558 N N . LEU A 1 457 ? -51.910 4.090 27.213 1.00 93.25 457 LEU A N 1
ATOM 3559 C CA . LEU A 1 457 ? -52.558 2.851 27.644 1.00 93.25 457 LEU A CA 1
ATOM 3560 C C . LEU A 1 457 ? -53.344 3.046 28.943 1.00 93.25 457 LEU A C 1
ATOM 3562 O O . LEU A 1 457 ? -54.492 2.601 29.016 1.00 93.25 457 LEU A O 1
ATOM 3566 N N . ARG A 1 458 ? -52.784 3.759 29.928 1.00 93.19 458 ARG A N 1
ATOM 3567 C CA . ARG A 1 458 ? -53.498 4.130 31.161 1.00 93.19 458 ARG A CA 1
ATOM 3568 C C . ARG A 1 458 ? -54.733 4.965 30.859 1.00 93.19 458 ARG A C 1
ATOM 3570 O O . ARG A 1 458 ? -55.819 4.600 31.296 1.00 93.19 458 ARG A O 1
ATOM 3577 N N . HIS A 1 459 ? -54.600 5.994 30.026 1.00 92.88 459 HIS A N 1
ATOM 3578 C CA . HIS A 1 459 ? -55.729 6.827 29.615 1.00 92.88 459 HIS A CA 1
ATOM 3579 C C . HIS A 1 459 ? -56.822 6.005 28.907 1.00 92.88 459 HIS A C 1
ATOM 3581 O O . HIS A 1 459 ? -58.009 6.151 29.193 1.00 92.88 459 HIS A O 1
ATOM 3587 N N . ARG A 1 460 ? -56.455 5.076 28.010 1.00 93.12 460 ARG A N 1
ATOM 3588 C CA . ARG A 1 460 ? -57.429 4.166 27.372 1.00 93.12 460 ARG A CA 1
ATOM 3589 C C . ARG A 1 460 ? -58.117 3.242 28.377 1.00 93.12 460 ARG A C 1
ATOM 3591 O O . ARG A 1 460 ? -59.301 2.951 28.215 1.00 93.12 460 ARG A O 1
ATOM 3598 N N . PHE A 1 461 ? -57.396 2.761 29.385 1.00 94.75 461 PHE A N 1
ATOM 3599 C CA . PHE A 1 461 ? -57.963 1.922 30.437 1.00 94.75 461 PHE A CA 1
ATOM 3600 C C . PHE A 1 461 ? -58.953 2.702 31.312 1.00 94.75 461 PHE A C 1
ATOM 3602 O O . PHE A 1 461 ? -60.059 2.220 31.550 1.00 94.75 461 PHE A O 1
ATOM 3609 N N . GLU A 1 462 ? -58.599 3.924 31.715 1.00 94.62 462 GLU A N 1
ATOM 3610 C CA . GLU A 1 462 ? -59.479 4.833 32.460 1.00 94.62 462 GLU A CA 1
ATOM 3611 C C . GLU A 1 462 ? -60.755 5.152 31.669 1.00 94.62 462 GLU A C 1
ATOM 3613 O O . GLU A 1 462 ? -61.857 5.009 32.197 1.00 94.62 462 GLU A O 1
ATOM 3618 N N . MET A 1 463 ? -60.634 5.455 30.371 1.00 93.25 463 MET A N 1
ATOM 3619 C CA . MET A 1 463 ? -61.791 5.676 29.495 1.00 93.25 463 MET A CA 1
ATOM 3620 C C . MET A 1 463 ? -62.707 4.449 29.399 1.00 93.25 463 MET A C 1
ATOM 3622 O O . MET A 1 463 ? -63.927 4.589 29.443 1.00 93.25 463 MET A O 1
ATOM 3626 N N . ARG A 1 464 ? -62.150 3.232 29.325 1.00 93.69 464 ARG A N 1
ATOM 3627 C CA . ARG A 1 464 ? -62.954 1.996 29.350 1.00 93.69 464 ARG A CA 1
ATOM 3628 C C . ARG A 1 464 ? -63.653 1.782 30.690 1.00 93.69 464 ARG A C 1
ATOM 3630 O O . ARG A 1 464 ? -64.766 1.264 30.715 1.00 93.69 464 ARG A O 1
ATOM 3637 N N . GLN A 1 465 ? -63.022 2.147 31.806 1.00 94.50 465 GLN A N 1
ATOM 3638 C CA . GLN A 1 465 ? -63.671 2.062 33.115 1.00 94.50 465 GLN A CA 1
ATOM 3639 C C . GLN A 1 465 ? -64.848 3.030 33.225 1.00 94.50 465 GLN A C 1
ATOM 3641 O O . GLN A 1 465 ? -65.905 2.628 33.710 1.00 94.50 465 GLN A O 1
ATOM 3646 N N . LEU A 1 466 ? -64.692 4.258 32.724 1.00 94.88 466 LEU A N 1
ATOM 3647 C CA . LEU A 1 466 ? -65.774 5.241 32.662 1.00 94.88 466 LEU A CA 1
ATOM 3648 C C . LEU A 1 466 ? -66.931 4.751 31.783 1.00 94.88 466 LEU A C 1
ATOM 3650 O O . LEU A 1 466 ? -68.067 4.744 32.242 1.00 94.88 466 LEU A O 1
ATOM 3654 N N . GLN A 1 467 ? -66.646 4.220 30.591 1.00 94.50 467 GLN A N 1
ATOM 3655 C CA . GLN A 1 467 ? -67.676 3.634 29.721 1.00 94.50 467 GLN A CA 1
ATOM 3656 C C . GLN A 1 467 ? -68.414 2.457 30.381 1.00 94.50 467 GLN A C 1
ATOM 3658 O O . GLN A 1 467 ? -69.633 2.345 30.285 1.00 94.50 467 GLN A O 1
ATOM 3663 N N . ASN A 1 468 ? -67.700 1.581 31.095 1.00 93.25 468 ASN A N 1
ATOM 3664 C CA . ASN A 1 468 ? -68.327 0.482 31.834 1.00 93.25 468 ASN A CA 1
ATOM 3665 C C . ASN A 1 468 ? -69.196 0.975 33.004 1.00 93.25 468 ASN A C 1
ATOM 3667 O O . ASN A 1 468 ? -70.190 0.333 33.343 1.00 93.25 468 ASN A O 1
ATOM 3671 N N . LEU A 1 469 ? -68.819 2.085 33.645 1.00 94.44 469 LEU A N 1
ATOM 3672 C CA . LEU A 1 469 ? -69.627 2.733 34.680 1.00 94.44 469 LEU A CA 1
ATOM 3673 C C . LEU A 1 469 ? -70.904 3.335 34.089 1.00 94.44 469 LEU A C 1
ATOM 3675 O O . LEU A 1 469 ? -71.973 3.114 34.655 1.00 94.44 469 LEU A O 1
ATOM 3679 N N . GLU A 1 470 ? -70.809 4.021 32.949 1.00 94.06 470 GLU A N 1
ATOM 3680 C CA . GLU A 1 470 ? -71.964 4.560 32.218 1.00 94.06 470 GLU A CA 1
ATOM 3681 C C . GLU A 1 470 ? -72.937 3.442 31.822 1.00 94.06 470 GLU A C 1
ATOM 3683 O O . GLU A 1 470 ? -74.113 3.509 32.169 1.00 94.06 470 GLU A O 1
ATOM 3688 N N . LEU A 1 471 ? -72.444 2.347 31.235 1.00 93.69 471 LEU A N 1
ATOM 3689 C CA . LEU A 1 471 ? -73.260 1.173 30.896 1.00 93.69 471 LEU A CA 1
ATOM 3690 C C . LEU A 1 471 ? -73.978 0.570 32.113 1.00 93.69 471 LEU A C 1
ATOM 3692 O O . LEU A 1 471 ? -75.140 0.178 32.025 1.00 93.69 471 LEU A O 1
ATOM 3696 N N . ARG A 1 472 ? -73.316 0.506 33.276 1.00 92.94 472 ARG A N 1
ATOM 3697 C CA . ARG A 1 472 ? -73.953 0.035 34.520 1.00 92.94 472 ARG A CA 1
ATOM 3698 C C . ARG A 1 472 ? -75.026 0.999 35.020 1.00 92.94 472 ARG A C 1
ATOM 3700 O O . ARG A 1 472 ? -76.044 0.545 35.543 1.00 92.94 472 ARG A O 1
ATOM 3707 N N . GLN A 1 473 ? -74.806 2.307 34.892 1.00 93.81 473 GLN A N 1
ATOM 3708 C CA . GLN A 1 473 ? -75.814 3.311 35.235 1.00 93.81 473 GLN A CA 1
ATOM 3709 C C . GLN A 1 473 ? -77.027 3.211 34.308 1.00 93.81 473 GLN A C 1
ATOM 3711 O O . GLN A 1 473 ? -78.154 3.237 34.799 1.00 93.81 473 GLN A O 1
ATOM 3716 N N . GLU A 1 474 ? -76.812 3.024 33.006 1.00 92.81 474 GLU A N 1
ATOM 3717 C CA . GLU A 1 474 ? -77.882 2.807 32.029 1.00 92.81 474 GLU A CA 1
ATOM 3718 C C . GLU A 1 474 ? -78.672 1.525 32.311 1.00 92.81 474 GLU A C 1
ATOM 3720 O O . GLU A 1 474 ? -79.900 1.575 32.332 1.00 92.81 474 GLU A O 1
ATOM 3725 N N . ASP A 1 475 ? -78.002 0.406 32.613 1.00 92.00 475 ASP A N 1
ATOM 3726 C CA . ASP A 1 475 ? -78.672 -0.852 32.981 1.00 92.00 475 ASP A CA 1
ATOM 3727 C C . ASP A 1 475 ? -79.501 -0.691 34.267 1.00 92.00 475 ASP A C 1
ATOM 3729 O O . ASP A 1 475 ? -80.638 -1.154 34.362 1.00 92.00 475 ASP A O 1
ATOM 3733 N N . THR A 1 476 ? -78.977 0.049 35.249 1.00 92.62 476 THR A N 1
ATOM 3734 C CA . THR A 1 476 ? -79.705 0.358 36.491 1.00 92.62 476 THR A CA 1
ATOM 3735 C C . THR A 1 476 ? -80.939 1.221 36.211 1.00 92.62 476 THR A C 1
ATOM 3737 O O . THR A 1 476 ? -82.031 0.915 36.688 1.00 92.62 476 THR A O 1
ATOM 3740 N N . LEU A 1 477 ? -80.800 2.265 35.388 1.00 93.38 477 LEU A N 1
ATOM 3741 C CA . LEU A 1 477 ? -81.910 3.112 34.939 1.00 93.38 477 LEU A CA 1
ATOM 3742 C C . LEU A 1 477 ? -82.958 2.317 34.152 1.00 93.38 477 LEU A C 1
ATOM 3744 O O . LEU A 1 477 ? -84.156 2.548 34.325 1.00 93.38 477 LEU A O 1
ATOM 3748 N N . ALA A 1 478 ? -82.533 1.378 33.307 1.00 90.44 478 ALA A N 1
ATOM 3749 C CA . ALA A 1 478 ? -83.423 0.506 32.549 1.00 90.44 478 ALA A CA 1
ATOM 3750 C C . ALA A 1 478 ? -84.235 -0.413 33.474 1.00 90.44 478 ALA A C 1
ATOM 3752 O O . ALA A 1 478 ? -85.452 -0.508 33.309 1.00 90.44 478 ALA A O 1
ATOM 3753 N N . ARG A 1 479 ? -83.602 -1.011 34.494 1.00 91.44 479 ARG A N 1
ATOM 3754 C CA . ARG A 1 479 ? -84.299 -1.808 35.521 1.00 91.44 479 ARG A CA 1
ATOM 3755 C C . ARG A 1 479 ? -85.311 -0.978 36.298 1.00 91.44 479 ARG A C 1
ATOM 3757 O O . ARG A 1 479 ? -86.460 -1.386 36.405 1.00 91.44 479 ARG A O 1
ATOM 3764 N N . MET A 1 480 ? -84.930 0.222 36.744 1.00 91.19 480 MET A N 1
ATOM 3765 C CA . MET A 1 480 ? -85.857 1.131 37.429 1.00 91.19 480 MET A CA 1
ATOM 3766 C C . MET A 1 480 ? -87.061 1.504 36.549 1.00 91.19 480 MET A C 1
ATOM 3768 O O . MET A 1 480 ? -88.188 1.568 37.035 1.00 91.19 480 MET A O 1
ATOM 3772 N N . ARG A 1 481 ? -86.853 1.736 35.244 1.00 91.81 481 ARG A N 1
ATOM 3773 C CA . ARG A 1 481 ? -87.950 1.993 34.291 1.00 91.81 481 ARG A CA 1
ATOM 3774 C C . ARG A 1 481 ? -88.857 0.775 34.112 1.00 91.81 481 ARG A C 1
ATOM 3776 O O . ARG A 1 481 ? -90.068 0.953 34.021 1.00 91.81 481 ARG A O 1
ATOM 3783 N N . ALA A 1 482 ? -88.291 -0.430 34.067 1.00 88.75 482 ALA A N 1
ATOM 3784 C CA . ALA A 1 482 ? -89.053 -1.672 33.964 1.00 88.75 482 ALA A CA 1
ATOM 3785 C C . ALA A 1 482 ? -89.906 -1.921 35.220 1.00 88.75 482 ALA A C 1
ATOM 3787 O O . ALA A 1 482 ? -91.101 -2.173 35.091 1.00 88.75 482 ALA A O 1
ATOM 3788 N N . GLU A 1 483 ? -89.336 -1.750 36.416 1.00 91.56 483 GLU A N 1
ATOM 3789 C CA . GLU A 1 483 ? -90.061 -1.853 37.692 1.00 91.56 483 GLU A CA 1
ATOM 3790 C C . GLU A 1 483 ? -91.195 -0.822 37.786 1.00 91.56 483 GLU A C 1
ATOM 3792 O O . GLU A 1 483 ? -92.309 -1.144 38.202 1.00 91.56 483 GLU A O 1
ATOM 3797 N N . LEU A 1 484 ? -90.949 0.419 37.348 1.00 91.50 484 LEU A N 1
ATOM 3798 C CA . LEU A 1 484 ? -91.978 1.459 37.311 1.00 91.50 484 LEU A CA 1
ATOM 3799 C C . LEU A 1 484 ? -93.110 1.108 36.332 1.00 91.50 484 LEU A C 1
ATOM 3801 O O . LEU A 1 484 ? -94.282 1.339 36.636 1.00 91.50 484 LEU A O 1
ATOM 3805 N N . ALA A 1 485 ? -92.777 0.541 35.169 1.00 86.81 485 ALA A N 1
ATOM 3806 C CA . ALA A 1 485 ? -93.763 0.083 34.196 1.00 86.81 485 ALA A CA 1
ATOM 3807 C C . ALA A 1 485 ? -94.600 -1.079 34.752 1.00 86.81 485 ALA A C 1
ATOM 3809 O O . ALA A 1 485 ? -95.823 -1.047 34.643 1.00 86.81 485 ALA A O 1
ATOM 3810 N N . GLU A 1 486 ? -93.974 -2.063 35.402 1.00 89.69 486 GLU A N 1
ATOM 3811 C CA . GLU A 1 486 ? -94.665 -3.184 36.048 1.00 89.69 486 GLU A CA 1
ATOM 3812 C C . GLU A 1 486 ? -95.604 -2.705 37.165 1.00 89.69 486 GLU A C 1
ATOM 3814 O O . GLU A 1 486 ? -96.766 -3.111 37.219 1.00 89.69 486 GLU A O 1
ATOM 3819 N N . ALA A 1 487 ? -95.152 -1.764 38.000 1.00 84.88 487 ALA A N 1
ATOM 3820 C CA . ALA A 1 487 ? -95.986 -1.141 39.024 1.00 84.88 487 ALA A CA 1
ATOM 3821 C C . ALA A 1 487 ? -97.178 -0.376 38.419 1.00 84.88 487 ALA A C 1
ATOM 3823 O O . ALA A 1 487 ? -98.295 -0.457 38.937 1.00 84.88 487 ALA A O 1
ATOM 3824 N N . SER A 1 488 ? -96.962 0.330 37.303 1.00 89.06 488 SER A N 1
ATOM 3825 C CA . SER A 1 488 ? -98.022 1.014 36.553 1.00 89.06 488 SER A CA 1
ATOM 3826 C C . SER A 1 488 ? -99.055 0.018 36.014 1.00 89.06 488 SER A C 1
ATOM 3828 O O . SER A 1 488 ? -100.253 0.210 36.223 1.00 89.06 488 SER A O 1
ATOM 3830 N N . TYR A 1 489 ? -98.607 -1.080 35.395 1.00 85.25 489 TYR A N 1
ATOM 3831 C CA . TYR A 1 489 ? -99.484 -2.154 34.916 1.00 85.25 489 TYR A CA 1
ATOM 3832 C C . TYR A 1 489 ? -100.277 -2.802 36.057 1.00 85.25 489 TYR A C 1
ATOM 3834 O O . TYR A 1 489 ? -101.482 -3.016 35.927 1.00 85.25 489 TYR A O 1
ATOM 3842 N N . ALA A 1 490 ? -99.639 -3.075 37.199 1.00 82.56 490 ALA A N 1
ATOM 3843 C CA . ALA A 1 490 ? -100.306 -3.635 38.372 1.00 82.56 490 ALA A CA 1
ATOM 3844 C C . ALA A 1 490 ? -101.371 -2.682 38.944 1.00 82.56 490 ALA A C 1
ATOM 3846 O O . ALA A 1 490 ? -102.466 -3.117 39.313 1.00 82.56 490 ALA A O 1
ATOM 3847 N N . ALA A 1 491 ? -101.088 -1.376 38.980 1.00 81.00 491 ALA A N 1
ATOM 3848 C CA . ALA A 1 491 ? -102.042 -0.360 39.414 1.00 81.00 491 ALA A CA 1
ATOM 3849 C C . ALA A 1 491 ? -103.256 -0.275 38.474 1.00 81.00 491 ALA A C 1
ATOM 3851 O O . ALA A 1 491 ? -104.399 -0.208 38.939 1.00 81.00 491 ALA A O 1
ATOM 3852 N N . GLU A 1 492 ? -103.026 -0.333 37.162 1.00 84.00 492 GLU A N 1
ATOM 3853 C CA . GLU A 1 492 ? -104.083 -0.315 36.151 1.00 84.00 492 GLU A CA 1
ATOM 3854 C C . GLU A 1 492 ? -104.937 -1.592 36.196 1.00 84.00 492 GLU A C 1
ATOM 3856 O O . GLU A 1 492 ? -106.168 -1.515 36.213 1.00 84.00 492 GLU A O 1
ATOM 3861 N N . ALA A 1 493 ? -104.316 -2.765 36.356 1.00 77.44 493 ALA A N 1
ATOM 3862 C CA . ALA A 1 493 ? -105.012 -4.034 36.570 1.00 77.44 493 ALA A CA 1
ATOM 3863 C C . ALA A 1 493 ? -105.865 -4.025 37.853 1.00 77.44 493 ALA A C 1
ATOM 3865 O O . ALA A 1 493 ? -107.015 -4.473 37.841 1.00 77.44 493 ALA A O 1
ATOM 3866 N N . ALA A 1 494 ? -105.360 -3.455 38.952 1.00 76.81 494 ALA A N 1
ATOM 3867 C CA . ALA A 1 494 ? -106.118 -3.297 40.194 1.00 76.81 494 ALA A CA 1
ATOM 3868 C C . ALA A 1 494 ? -107.291 -2.308 40.049 1.00 76.81 494 ALA A C 1
ATOM 3870 O O . ALA A 1 494 ? -108.347 -2.493 40.664 1.00 76.81 494 ALA A O 1
ATOM 3871 N N . ALA A 1 495 ? -107.138 -1.258 39.237 1.00 75.94 495 ALA A N 1
ATOM 3872 C CA . ALA A 1 495 ? -108.227 -0.346 38.896 1.00 75.94 495 ALA A CA 1
ATOM 3873 C C . ALA A 1 495 ? -109.296 -1.044 38.037 1.00 75.94 495 ALA A C 1
ATOM 3875 O O . ALA A 1 495 ? -110.492 -0.900 38.304 1.00 75.94 495 ALA A O 1
ATOM 3876 N N . LEU A 1 496 ? -108.880 -1.859 37.063 1.00 79.19 496 LEU A N 1
ATOM 3877 C CA . LEU A 1 496 ? -109.773 -2.671 36.237 1.00 79.19 496 LEU A CA 1
ATOM 3878 C C . LEU A 1 496 ? -110.545 -3.697 37.082 1.00 79.19 496 LEU A C 1
ATOM 3880 O O . LEU A 1 496 ? -111.756 -3.848 36.924 1.00 79.19 496 LEU A O 1
ATOM 3884 N N . HIS A 1 497 ? -109.874 -4.354 38.032 1.00 76.75 497 HIS A N 1
ATOM 3885 C CA . HIS A 1 497 ? -110.501 -5.290 38.966 1.00 76.75 497 HIS A CA 1
ATOM 3886 C C . HIS A 1 497 ? -111.558 -4.601 39.842 1.00 76.75 497 HIS A C 1
ATOM 3888 O O . HIS A 1 497 ? -112.669 -5.111 39.979 1.00 76.75 497 HIS A O 1
ATOM 3894 N N . ARG A 1 498 ? -111.275 -3.391 40.348 1.00 75.38 498 ARG A N 1
ATOM 3895 C CA . ARG A 1 498 ? -112.265 -2.577 41.078 1.00 75.38 498 ARG A CA 1
ATOM 3896 C C . ARG A 1 498 ? -113.474 -2.207 40.220 1.00 75.38 498 ARG A C 1
ATOM 3898 O O . ARG A 1 498 ? -114.598 -2.308 40.702 1.00 75.38 498 ARG A O 1
ATOM 3905 N N . ARG A 1 499 ? -113.272 -1.846 38.947 1.00 74.44 499 ARG A N 1
ATOM 3906 C CA . ARG A 1 499 ? -114.383 -1.613 38.003 1.00 74.44 499 ARG A CA 1
ATOM 3907 C C . ARG A 1 499 ? -115.229 -2.875 37.797 1.00 74.44 499 ARG A C 1
ATOM 3909 O O . ARG A 1 499 ? -116.448 -2.776 37.729 1.00 74.44 499 ARG A O 1
ATOM 3916 N N . ARG A 1 500 ? -114.601 -4.056 37.767 1.00 65.62 500 ARG A N 1
ATOM 3917 C CA . ARG A 1 500 ? -115.289 -5.356 37.669 1.00 65.62 500 ARG A CA 1
ATOM 3918 C C . ARG A 1 500 ? -116.155 -5.670 38.894 1.00 65.62 500 ARG A C 1
ATOM 3920 O O . ARG A 1 500 ? -117.275 -6.136 38.722 1.00 65.62 500 ARG A O 1
ATOM 3927 N N . ILE A 1 501 ? -115.676 -5.367 40.101 1.00 64.44 501 ILE A N 1
ATOM 3928 C CA . ILE A 1 501 ? -116.443 -5.551 41.347 1.00 64.44 501 ILE A CA 1
ATOM 3929 C C . ILE A 1 501 ? -117.683 -4.639 41.371 1.00 64.44 501 ILE A C 1
ATOM 3931 O O . ILE A 1 501 ? -118.762 -5.090 41.740 1.00 64.44 501 ILE A O 1
ATOM 3935 N N . VAL A 1 502 ? -117.559 -3.389 40.909 1.00 60.59 502 VAL A N 1
ATOM 3936 C CA . VAL A 1 502 ? -118.697 -2.452 40.800 1.00 60.59 502 VAL A CA 1
ATOM 3937 C C . VAL A 1 502 ? -119.701 -2.893 39.725 1.00 60.59 502 VAL A C 1
ATOM 3939 O O . VAL A 1 502 ? -120.906 -2.737 39.903 1.00 60.59 502 VAL A O 1
ATOM 3942 N N . ALA A 1 503 ? -119.232 -3.496 38.629 1.00 56.59 503 ALA A N 1
ATOM 3943 C CA . ALA A 1 503 ? -120.114 -4.070 37.612 1.00 56.59 503 ALA A CA 1
ATOM 3944 C C . ALA A 1 503 ? -120.877 -5.313 38.122 1.00 56.59 503 ALA A C 1
ATOM 3946 O O . ALA A 1 503 ? -122.039 -5.502 37.774 1.00 56.59 503 ALA A O 1
ATOM 3947 N N . GLN A 1 504 ? -120.270 -6.132 38.991 1.00 53.66 504 GLN A N 1
ATOM 3948 C CA . GLN A 1 504 ? -120.907 -7.327 39.564 1.00 53.66 504 GLN A CA 1
ATOM 3949 C C . GLN A 1 504 ? -121.993 -7.028 40.615 1.00 53.66 504 GLN A C 1
ATOM 3951 O O . GLN A 1 504 ? -122.854 -7.877 40.829 1.00 53.66 504 GLN A O 1
ATOM 3956 N N . SER A 1 505 ? -122.029 -5.836 41.223 1.00 50.75 505 SER A N 1
ATOM 3957 C CA . SER A 1 505 ? -123.097 -5.438 42.161 1.00 50.75 505 SER A CA 1
ATOM 3958 C C . SER A 1 505 ? -124.366 -4.887 41.491 1.00 50.75 505 SER A C 1
ATOM 3960 O O . SER A 1 505 ? -125.327 -4.579 42.187 1.00 50.75 505 SER A O 1
ATOM 3962 N N . HIS A 1 506 ? -124.386 -4.763 40.160 1.00 50.12 506 HIS A N 1
ATOM 3963 C CA . HIS A 1 506 ? -125.543 -4.298 39.376 1.00 50.12 506 HIS A CA 1
ATOM 3964 C C . HIS A 1 506 ? -126.179 -5.405 38.508 1.00 50.12 506 HIS A C 1
ATOM 3966 O O . HIS A 1 506 ? -127.065 -5.126 37.710 1.00 50.12 506 HIS A O 1
ATOM 3972 N N . TRP A 1 507 ? -125.739 -6.659 38.663 1.00 45.66 507 TRP A N 1
ATOM 3973 C CA . TRP A 1 507 ? -126.031 -7.780 37.755 1.00 45.66 507 TRP A CA 1
ATOM 3974 C C . TRP A 1 507 ? -126.817 -8.933 38.419 1.00 45.66 507 TRP A C 1
ATOM 3976 O O . TRP A 1 507 ? -126.673 -10.091 38.030 1.00 45.66 507 TRP A O 1
ATOM 3986 N N . THR A 1 508 ? -127.641 -8.637 39.436 1.00 54.19 508 THR A N 1
ATOM 3987 C CA . THR A 1 508 ? -128.403 -9.643 40.215 1.00 54.19 508 THR A CA 1
ATOM 3988 C C . THR A 1 508 ? -129.927 -9.637 40.018 1.00 54.19 508 THR A C 1
ATOM 3990 O O . THR A 1 508 ? -130.609 -10.312 40.777 1.00 54.19 508 THR A O 1
ATOM 3993 N N . GLU A 1 509 ? -130.477 -8.969 38.994 1.00 51.88 509 GLU A N 1
ATOM 3994 C CA . GLU A 1 509 ? -131.903 -9.136 38.610 1.00 51.88 509 GLU A CA 1
ATOM 3995 C C . GLU A 1 509 ? -132.145 -9.456 37.117 1.00 51.88 509 GLU A C 1
ATOM 3997 O O . GLU A 1 509 ? -133.193 -10.002 36.791 1.00 51.88 509 GLU A O 1
ATOM 4002 N N . GLU A 1 510 ? -131.182 -9.246 36.205 1.00 53.00 510 GLU A N 1
ATOM 4003 C CA . GLU A 1 510 ? -131.392 -9.495 34.756 1.00 53.00 510 GLU A CA 1
ATOM 4004 C C . GLU A 1 510 ? -130.662 -10.737 34.194 1.00 53.00 510 GLU A C 1
ATOM 4006 O O . GLU A 1 510 ? -130.995 -11.229 33.115 1.00 53.00 510 GLU A O 1
ATOM 4011 N N . ALA A 1 511 ? -129.708 -11.331 34.923 1.00 50.12 511 ALA A N 1
ATOM 4012 C CA . ALA A 1 511 ? -128.904 -12.453 34.412 1.00 50.12 511 ALA A CA 1
ATOM 4013 C C . ALA A 1 511 ? -129.542 -13.849 34.606 1.00 50.12 511 ALA A C 1
ATOM 4015 O O . ALA A 1 511 ? -129.081 -14.826 34.012 1.00 50.12 511 ALA A O 1
ATOM 4016 N N . GLU A 1 512 ? -130.628 -13.960 35.385 1.00 53.03 512 GLU A N 1
ATOM 4017 C CA . GLU A 1 512 ? -131.398 -15.210 35.517 1.00 53.03 512 GLU A CA 1
ATOM 4018 C C . GLU A 1 512 ? -132.283 -15.477 34.276 1.00 53.03 512 GLU A C 1
ATOM 4020 O O . GLU A 1 512 ? -132.604 -16.627 33.985 1.00 53.03 512 GLU A O 1
ATOM 4025 N N . GLN A 1 513 ? -132.572 -14.448 33.462 1.00 54.84 513 GLN A N 1
ATOM 4026 C CA . GLN A 1 513 ? -133.248 -14.580 32.160 1.00 54.84 513 GLN A CA 1
ATOM 4027 C C . GLN A 1 513 ? -132.282 -14.817 30.981 1.00 54.84 513 GLN A C 1
ATOM 4029 O O . GLN A 1 513 ? -132.654 -15.498 30.025 1.00 54.84 513 GLN A O 1
ATOM 4034 N N . ALA A 1 514 ? -131.026 -14.357 31.059 1.00 54.56 514 ALA A N 1
ATOM 4035 C CA . ALA A 1 514 ? -130.012 -14.593 30.018 1.00 54.56 514 ALA A CA 1
ATOM 4036 C C . ALA A 1 514 ? -129.466 -16.039 30.015 1.00 54.56 514 ALA A C 1
ATOM 4038 O O . ALA A 1 514 ? -129.149 -16.590 28.960 1.00 54.56 514 ALA A O 1
ATOM 4039 N N . ARG A 1 515 ? -129.455 -16.710 31.178 1.00 51.66 515 ARG A N 1
ATOM 4040 C CA . ARG A 1 515 ? -129.032 -18.119 31.314 1.00 51.66 515 ARG A CA 1
ATOM 4041 C C . ARG A 1 515 ? -129.960 -19.136 30.637 1.00 51.66 515 ARG A C 1
ATOM 4043 O O . ARG A 1 515 ? -129.533 -20.265 30.414 1.00 51.66 515 ARG A O 1
ATOM 4050 N N . LEU A 1 516 ? -131.194 -18.755 30.294 1.00 55.66 516 LEU A N 1
ATOM 4051 C CA . LEU A 1 516 ? -132.121 -19.597 29.525 1.00 55.66 516 LEU A CA 1
ATOM 4052 C C . LEU A 1 516 ? -131.943 -19.456 28.001 1.00 55.66 516 LEU A C 1
ATOM 4054 O O . LEU A 1 516 ? -132.346 -20.362 27.281 1.00 55.66 516 LEU A O 1
ATOM 4058 N N . TRP A 1 517 ? -131.303 -18.384 27.515 1.00 57.19 517 TRP A N 1
ATOM 4059 C CA . TRP A 1 517 ? -131.053 -18.165 26.081 1.00 57.19 517 TRP A CA 1
ATOM 4060 C C . TRP A 1 517 ? -129.699 -18.733 25.614 1.00 57.19 517 TRP A C 1
ATOM 4062 O O . TRP A 1 517 ? -129.626 -19.346 24.553 1.00 57.19 517 TRP A O 1
ATOM 4072 N N . GLU A 1 518 ? -128.643 -18.664 26.433 1.00 54.91 518 GLU A N 1
ATOM 4073 C CA . GLU A 1 518 ? -127.321 -19.223 26.070 1.00 54.91 518 GLU A CA 1
ATOM 4074 C C . GLU A 1 518 ? -127.280 -20.766 26.051 1.00 54.91 518 GLU A C 1
ATOM 4076 O O . GLU A 1 518 ? -126.466 -21.361 25.344 1.00 54.91 518 GLU A O 1
ATOM 4081 N N . LEU A 1 519 ? -128.196 -21.438 26.762 1.00 53.28 519 LEU A N 1
ATOM 4082 C CA . LEU A 1 519 ? -128.360 -22.900 26.698 1.00 53.28 519 LEU A CA 1
ATOM 4083 C C . LEU A 1 519 ? -129.059 -23.377 25.410 1.00 53.28 519 LEU A C 1
ATOM 4085 O O . LEU A 1 519 ? -129.087 -24.581 25.155 1.00 53.28 519 LEU A O 1
ATOM 4089 N N . GLN A 1 520 ? -129.583 -22.454 24.595 1.00 57.25 520 GLN A N 1
ATOM 4090 C CA . GLN A 1 520 ? -130.260 -22.754 23.332 1.00 57.25 520 GLN A CA 1
ATOM 4091 C C . GLN A 1 520 ? -129.358 -22.494 22.107 1.00 57.25 520 GLN A C 1
ATOM 4093 O O . GLN A 1 520 ? -129.389 -23.289 21.170 1.00 57.25 520 GLN A O 1
ATOM 4098 N N . ASP A 1 521 ? -128.463 -21.499 22.159 1.00 52.22 521 ASP A N 1
ATOM 4099 C CA . ASP A 1 521 ? -127.514 -21.197 21.067 1.00 52.22 521 ASP A CA 1
ATOM 4100 C C . ASP A 1 521 ? -126.227 -22.048 21.107 1.00 52.22 521 ASP A C 1
ATOM 4102 O O . ASP A 1 521 ? -125.676 -22.412 20.065 1.00 52.22 521 ASP A O 1
ATOM 4106 N N . ALA A 1 522 ? -125.787 -22.491 22.292 1.00 51.59 522 ALA A N 1
ATOM 4107 C CA . ALA A 1 522 ? -124.618 -23.370 22.429 1.00 51.59 522 ALA A CA 1
ATOM 4108 C C . ALA A 1 522 ? -124.839 -24.798 21.871 1.00 51.59 522 ALA A C 1
ATOM 4110 O O . ALA A 1 522 ? -123.879 -25.556 21.703 1.00 51.59 522 ALA A O 1
ATOM 4111 N N . PHE A 1 523 ? -126.089 -25.165 21.554 1.00 55.53 523 PHE A N 1
ATOM 4112 C CA . PHE A 1 523 ? -126.456 -26.457 20.963 1.00 55.53 523 PHE A CA 1
ATOM 4113 C C . PHE A 1 523 ? -126.467 -26.442 19.417 1.00 55.53 523 PHE A C 1
ATOM 4115 O O . PHE A 1 523 ? -126.335 -27.500 18.802 1.00 55.53 523 PHE A O 1
ATOM 4122 N N . GLU A 1 524 ? -126.552 -25.271 18.773 1.00 52.00 524 GLU A N 1
ATOM 4123 C CA . GLU A 1 524 ? -126.631 -25.145 17.303 1.00 52.00 524 GLU A CA 1
ATOM 4124 C C . GLU A 1 524 ? -125.269 -24.828 16.642 1.00 52.00 524 GLU A C 1
ATOM 4126 O O . GLU A 1 524 ? -124.981 -25.357 15.568 1.00 52.00 524 GLU A O 1
ATOM 4131 N N . GLU A 1 525 ? -124.346 -24.095 17.283 1.00 48.88 525 GLU A N 1
ATOM 4132 C CA . GLU A 1 525 ? -123.042 -23.777 16.654 1.00 48.88 525 GLU A CA 1
ATOM 4133 C C . GLU A 1 525 ? -121.944 -24.838 16.853 1.00 48.88 525 GLU A C 1
ATOM 4135 O O . GLU A 1 525 ? -121.035 -24.952 16.024 1.00 48.88 525 GLU A O 1
ATOM 4140 N N . SER A 1 526 ? -122.096 -25.742 17.833 1.00 50.97 526 SER A N 1
ATOM 4141 C CA . SER A 1 526 ? -121.308 -26.995 17.892 1.00 50.97 526 SER A CA 1
ATOM 4142 C C . SER A 1 526 ? -121.584 -27.937 16.706 1.00 50.97 526 SER A C 1
ATOM 4144 O O . SER A 1 526 ? -120.926 -28.968 16.565 1.00 50.97 526 SER A O 1
ATOM 4146 N N . ARG A 1 527 ? -122.525 -27.581 15.818 1.00 49.47 527 ARG A N 1
ATOM 4147 C CA . ARG A 1 527 ? -122.893 -28.342 14.621 1.00 49.47 527 ARG A CA 1
ATOM 4148 C C . ARG A 1 527 ? -122.354 -27.748 13.307 1.00 49.47 527 ARG A C 1
ATOM 4150 O O . ARG A 1 527 ? -122.435 -28.429 12.287 1.00 49.47 527 ARG A O 1
ATOM 4157 N N . LEU A 1 528 ? -121.753 -26.548 13.315 1.00 42.81 528 LEU A N 1
ATOM 4158 C CA . LEU A 1 528 ? -121.183 -25.912 12.109 1.00 42.81 528 LEU A CA 1
ATOM 4159 C C . LEU A 1 528 ? -119.644 -25.857 12.067 1.00 42.81 528 LEU A C 1
ATOM 4161 O O . LEU A 1 528 ? -119.076 -25.743 10.985 1.00 42.81 528 LEU A O 1
ATOM 4165 N N . ALA A 1 529 ? -118.947 -26.037 13.192 1.00 44.00 529 ALA A N 1
ATOM 4166 C CA . ALA A 1 529 ? -117.476 -26.028 13.243 1.00 44.00 529 ALA A CA 1
ATOM 4167 C C . ALA A 1 529 ? -116.831 -27.413 12.986 1.00 44.00 529 ALA A C 1
ATOM 4169 O O . ALA A 1 529 ? -115.748 -27.712 13.488 1.00 44.00 529 ALA A O 1
ATOM 4170 N N . ALA A 1 530 ? -117.508 -28.265 12.204 1.00 49.88 530 ALA A N 1
ATOM 4171 C CA . ALA A 1 530 ? -117.051 -29.594 11.786 1.00 49.88 530 ALA A CA 1
ATOM 4172 C C . ALA A 1 530 ? -117.123 -29.799 10.256 1.00 49.88 530 ALA A C 1
ATOM 4174 O O . ALA A 1 530 ? -117.335 -30.915 9.790 1.00 49.88 530 ALA A O 1
ATOM 4175 N N . THR A 1 531 ? -116.934 -28.733 9.467 1.00 45.62 531 THR A N 1
ATOM 4176 C CA . THR A 1 531 ? -116.656 -28.813 8.018 1.00 45.62 531 THR A CA 1
ATOM 4177 C C . THR A 1 531 ? -116.057 -27.490 7.524 1.00 45.62 531 THR A C 1
ATOM 4179 O O . THR A 1 531 ? -116.587 -26.448 7.881 1.00 45.62 531 THR A O 1
ATOM 4182 N N . LEU A 1 532 ? -115.021 -27.560 6.668 1.00 38.00 532 LEU A N 1
ATOM 4183 C CA . LEU A 1 532 ? -114.114 -26.500 6.148 1.00 38.00 532 LEU A CA 1
ATOM 4184 C C . LEU A 1 532 ? -112.833 -26.362 6.996 1.00 38.00 532 LEU A C 1
ATOM 4186 O O . LEU A 1 532 ? -112.805 -25.631 7.975 1.00 38.00 532 LEU A O 1
ATOM 4190 N N . LEU A 1 533 ? -111.724 -27.075 6.780 1.00 33.69 533 LEU A N 1
ATOM 4191 C CA . LEU A 1 533 ? -111.087 -27.621 5.572 1.00 33.69 533 LEU A CA 1
ATOM 4192 C C . LEU A 1 533 ? -110.864 -26.611 4.430 1.00 33.69 533 LEU A C 1
ATOM 4194 O O . LEU A 1 533 ? -111.796 -26.211 3.745 1.00 33.69 533 LEU A O 1
ATOM 4198 N N . ASP A 1 534 ? -109.570 -26.369 4.205 1.00 34.22 534 ASP A N 1
ATOM 4199 C CA . ASP A 1 534 ? -108.907 -26.012 2.947 1.00 34.22 534 ASP A CA 1
ATOM 4200 C C . ASP A 1 534 ? -108.928 -24.539 2.498 1.00 34.22 534 ASP A C 1
ATOM 4202 O O . ASP A 1 534 ? -109.907 -24.044 1.951 1.00 34.22 534 ASP A O 1
ATOM 4206 N N . GLN A 1 535 ? -107.785 -23.858 2.665 1.00 34.69 535 GLN A N 1
ATOM 4207 C CA . GLN A 1 535 ? -106.985 -23.376 1.527 1.00 34.69 535 GLN A CA 1
ATOM 4208 C C . GLN A 1 535 ? -105.633 -22.790 1.983 1.00 34.69 535 GLN A C 1
ATOM 4210 O O . GLN A 1 535 ? -105.553 -21.821 2.736 1.00 34.69 535 GLN A O 1
ATOM 4215 N N . ARG A 1 536 ? -104.547 -23.393 1.479 1.00 44.09 536 ARG A N 1
ATOM 4216 C CA . ARG A 1 536 ? 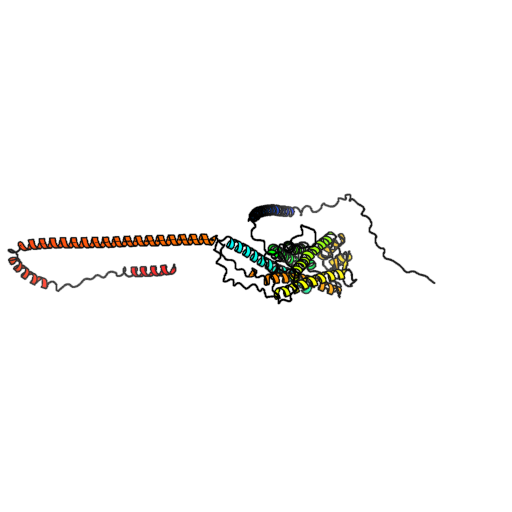-103.202 -22.792 1.369 1.00 44.09 536 ARG A CA 1
ATOM 4217 C C . ARG A 1 536 ? -103.199 -21.675 0.313 1.00 44.09 536 ARG A C 1
ATOM 4219 O O . ARG A 1 536 ? -103.926 -21.773 -0.670 1.00 44.09 536 ARG A O 1
ATOM 4226 N N . PRO A 1 537 ? -102.243 -20.739 0.407 1.00 41.78 537 PRO A N 1
ATOM 4227 C CA . PRO A 1 537 ? -101.136 -20.711 -0.567 1.00 41.78 537 PRO A CA 1
ATOM 4228 C C . PRO A 1 537 ? -99.788 -20.520 0.164 1.00 41.78 537 PRO A C 1
ATOM 4230 O O . PRO A 1 537 ? -99.657 -19.660 1.022 1.00 41.78 537 PRO A O 1
ATOM 4233 N N . LYS A 1 538 ? -98.799 -21.421 0.068 1.00 42.28 538 LYS A N 1
ATOM 4234 C CA . LYS A 1 538 ? -97.725 -21.484 -0.950 1.00 42.28 538 LYS A CA 1
ATOM 4235 C C . LYS A 1 538 ? -97.308 -20.126 -1.533 1.00 42.28 538 LYS A C 1
ATOM 4237 O O . LYS A 1 538 ? -97.940 -19.643 -2.464 1.00 42.28 538 LYS A O 1
ATOM 4242 N N . GLY A 1 539 ? -96.169 -19.618 -1.061 1.00 36.25 539 GLY A N 1
ATOM 4243 C CA . GLY A 1 539 ? -95.401 -18.594 -1.760 1.00 36.25 539 GLY A CA 1
ATOM 4244 C C . GLY A 1 539 ? -94.126 -18.163 -1.029 1.00 36.25 539 GLY A C 1
ATOM 4245 O O . GLY A 1 539 ? -94.212 -17.295 -0.175 1.00 36.25 539 GLY A O 1
ATOM 4246 N N . LEU A 1 540 ? -92.992 -18.759 -1.437 1.00 42.03 540 LEU A N 1
ATOM 4247 C CA . LEU A 1 540 ? -91.606 -18.241 -1.413 1.00 42.03 540 LEU A CA 1
ATOM 4248 C C . LEU A 1 540 ? -91.026 -17.825 -0.041 1.00 42.03 540 LEU A C 1
ATOM 4250 O O . LEU A 1 540 ? -91.335 -16.757 0.459 1.00 42.03 540 LEU A O 1
ATOM 4254 N N . GLU A 1 541 ? -90.128 -18.536 0.651 1.00 43.66 541 GLU A N 1
ATOM 4255 C CA . GLU A 1 541 ? -89.055 -19.495 0.303 1.00 43.66 541 GLU A CA 1
ATOM 4256 C C . GLU A 1 541 ? -87.890 -19.003 -0.587 1.00 43.66 541 GLU A C 1
ATOM 4258 O O . GLU A 1 541 ? -86.986 -19.781 -0.868 1.00 43.66 541 GLU A O 1
ATOM 4263 N N . GLU A 1 542 ? -87.796 -17.706 -0.914 1.00 46.75 542 GLU A N 1
ATOM 4264 C CA . GLU A 1 542 ? -86.600 -17.153 -1.599 1.00 46.75 542 GLU A CA 1
ATOM 4265 C C . GLU A 1 542 ? -85.807 -16.091 -0.817 1.00 46.75 542 GLU A C 1
ATOM 4267 O O . GLU A 1 542 ? -84.677 -15.781 -1.189 1.00 46.75 542 GLU A O 1
ATOM 4272 N N . GLU A 1 543 ? -86.300 -15.588 0.318 1.00 44.03 543 GLU A N 1
ATOM 4273 C CA . GLU A 1 543 ? -85.588 -14.530 1.059 1.00 44.03 543 GLU A CA 1
ATOM 4274 C C . GLU A 1 543 ? -84.691 -15.071 2.189 1.00 44.03 543 GLU A C 1
ATOM 4276 O O . GLU A 1 543 ? -83.639 -14.509 2.490 1.00 44.03 543 GLU A O 1
ATOM 4281 N N . GLN A 1 544 ? -85.015 -16.244 2.741 1.00 47.53 544 GLN A N 1
ATOM 4282 C CA . GLN A 1 544 ? -84.294 -16.806 3.892 1.00 47.53 544 GLN A CA 1
ATOM 4283 C C . GLN A 1 544 ? -83.021 -17.592 3.524 1.00 47.53 544 GLN A C 1
ATOM 4285 O O . GLN A 1 544 ? -82.179 -17.837 4.387 1.00 47.53 544 GLN A O 1
ATOM 4290 N N . HIS A 1 545 ? -82.810 -17.931 2.245 1.00 49.41 545 HIS A N 1
ATOM 4291 C CA . HIS A 1 545 ? -81.553 -18.544 1.780 1.00 49.41 545 HIS A CA 1
ATOM 4292 C C . HIS A 1 545 ? -80.517 -17.496 1.322 1.00 49.41 545 HIS A C 1
ATOM 4294 O O . HIS A 1 545 ? -79.309 -17.729 1.391 1.00 49.41 545 HIS A O 1
ATOM 4300 N N . ALA A 1 546 ? -80.968 -16.302 0.917 1.00 52.19 546 ALA A N 1
ATOM 4301 C CA . ALA A 1 546 ? -80.097 -15.212 0.475 1.00 52.19 546 ALA A CA 1
ATOM 4302 C C . ALA A 1 546 ? -79.408 -14.473 1.639 1.00 52.19 546 ALA A C 1
ATOM 4304 O O . ALA A 1 546 ? -78.333 -13.896 1.451 1.00 52.19 546 ALA A O 1
ATOM 4305 N N . GLU A 1 547 ? -79.989 -14.505 2.840 1.00 52.66 547 GLU A N 1
ATOM 4306 C CA . GLU A 1 547 ? -79.420 -13.862 4.030 1.00 52.66 547 GLU A CA 1
ATOM 4307 C C . GLU A 1 547 ? -78.348 -14.733 4.710 1.00 52.66 547 GLU A C 1
ATOM 4309 O O . GLU A 1 547 ? -77.300 -14.227 5.120 1.00 52.66 547 GLU A O 1
ATOM 4314 N N . ALA A 1 548 ? -78.519 -16.059 4.691 1.00 52.44 548 ALA A N 1
ATOM 4315 C CA . ALA A 1 548 ? -77.539 -17.008 5.222 1.00 52.44 548 ALA A CA 1
ATOM 4316 C C . ALA A 1 548 ? -76.212 -17.012 4.427 1.00 52.44 548 ALA A C 1
ATOM 4318 O O . ALA A 1 548 ? -75.131 -17.106 5.013 1.00 52.44 548 ALA A O 1
ATOM 4319 N N . CYS A 1 549 ? -76.253 -16.816 3.101 1.00 54.12 549 CYS A N 1
ATOM 4320 C CA . CYS A 1 549 ? -75.036 -16.727 2.280 1.00 54.12 549 CYS A CA 1
ATOM 4321 C C . CYS A 1 549 ? -74.285 -15.389 2.405 1.00 54.12 549 CYS A C 1
ATOM 4323 O O . CYS A 1 549 ? -73.077 -15.348 2.154 1.00 54.12 549 CYS A O 1
ATOM 4325 N N . ARG A 1 550 ? -74.944 -14.290 2.806 1.00 56.66 550 ARG A N 1
ATOM 4326 C CA . ARG A 1 550 ? -74.258 -13.000 3.033 1.00 56.66 550 ARG A CA 1
ATOM 4327 C C . ARG A 1 550 ? -73.465 -12.992 4.337 1.00 56.66 550 ARG A C 1
ATOM 4329 O O . ARG A 1 550 ? -72.426 -12.337 4.396 1.00 56.66 550 ARG A O 1
ATOM 4336 N N . PHE A 1 551 ? -73.900 -13.760 5.335 1.00 55.69 551 PHE A N 1
ATOM 4337 C CA . PHE A 1 551 ? -73.197 -13.871 6.611 1.00 55.69 551 PHE A CA 1
ATOM 4338 C C . PHE A 1 551 ? -71.887 -14.670 6.479 1.00 55.69 551 PHE A C 1
ATOM 4340 O O . PHE A 1 551 ? -70.843 -14.230 6.954 1.00 55.69 551 PHE A O 1
ATOM 4347 N N . ALA A 1 552 ? -71.890 -15.768 5.713 1.00 53.16 552 ALA A N 1
ATOM 4348 C CA . ALA A 1 552 ? -70.696 -16.598 5.503 1.00 53.16 552 ALA A CA 1
ATOM 4349 C C . ALA A 1 552 ? -69.593 -15.926 4.652 1.00 53.16 552 ALA A C 1
ATOM 4351 O O . ALA A 1 552 ? -68.419 -16.272 4.774 1.00 53.16 552 ALA A O 1
ATOM 4352 N N . ARG A 1 553 ? -69.935 -14.947 3.797 1.00 54.16 553 ARG A N 1
ATOM 4353 C CA . ARG A 1 553 ? -68.949 -14.231 2.959 1.00 54.16 553 ARG A CA 1
ATOM 4354 C C . ARG A 1 553 ? -68.185 -13.130 3.700 1.00 54.16 553 ARG A C 1
ATOM 4356 O O . ARG A 1 553 ? -67.058 -12.844 3.308 1.00 54.16 553 ARG A O 1
ATOM 4363 N N . ARG A 1 554 ? -68.762 -12.534 4.751 1.00 53.19 554 ARG A N 1
ATOM 4364 C CA . ARG A 1 554 ? -68.071 -11.523 5.577 1.00 53.19 554 ARG A CA 1
ATOM 4365 C C . ARG A 1 554 ? -66.990 -12.150 6.455 1.00 53.19 554 ARG A C 1
ATOM 4367 O O . ARG A 1 554 ? -65.869 -11.657 6.462 1.00 53.19 554 ARG A O 1
ATOM 4374 N N . ASP A 1 555 ? -67.289 -13.297 7.056 1.00 49.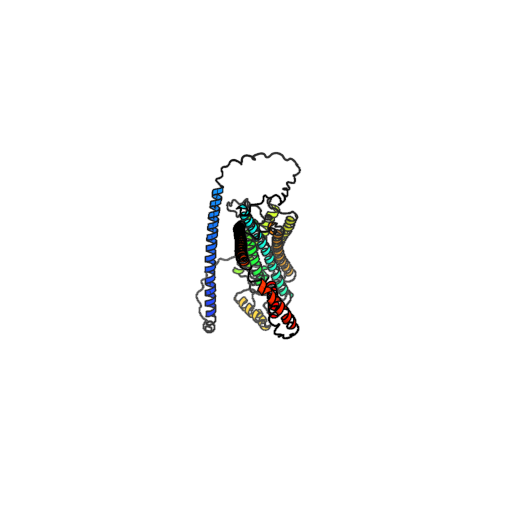47 555 ASP A N 1
ATOM 4375 C CA . ASP A 1 555 ? -66.377 -13.993 7.976 1.00 49.47 555 ASP A CA 1
ATOM 4376 C C . ASP A 1 555 ? -65.112 -14.547 7.275 1.00 49.47 555 ASP A C 1
ATOM 4378 O O . ASP A 1 555 ? -64.061 -14.731 7.886 1.00 49.47 555 ASP A O 1
ATOM 4382 N N . SER A 1 556 ? -65.185 -14.768 5.955 1.00 48.47 556 SER A N 1
ATOM 4383 C CA . SER A 1 556 ? -64.044 -15.203 5.135 1.00 48.47 556 SER A CA 1
ATOM 4384 C C . SER A 1 556 ? -63.174 -14.054 4.609 1.00 48.47 556 SER A C 1
ATOM 4386 O O . SER A 1 556 ? -62.031 -14.312 4.238 1.00 48.47 556 SER A O 1
ATOM 4388 N N . GLN A 1 557 ? -63.684 -12.819 4.527 1.00 47.84 557 GLN A N 1
ATOM 4389 C CA . GLN A 1 557 ? -62.883 -11.665 4.093 1.00 47.84 557 GLN A CA 1
ATOM 4390 C C . GLN A 1 557 ? -62.086 -11.050 5.246 1.00 47.84 557 GLN A C 1
ATOM 4392 O O . GLN A 1 557 ? -60.982 -10.566 5.016 1.00 47.84 557 GLN A O 1
ATOM 4397 N N . GLU A 1 558 ? -62.596 -11.123 6.477 1.00 49.28 558 GLU A N 1
ATOM 4398 C CA . GLU A 1 558 ? -61.900 -10.607 7.663 1.00 49.28 558 GLU A CA 1
ATOM 4399 C C . GLU A 1 558 ? -60.663 -11.453 8.017 1.00 49.28 558 GLU A C 1
ATOM 4401 O O . GLU A 1 558 ? -59.602 -10.905 8.292 1.00 49.28 558 GLU A O 1
ATOM 4406 N N . LYS A 1 559 ? -60.728 -12.780 7.841 1.00 50.25 559 LYS A N 1
ATOM 4407 C CA . LYS A 1 559 ? -59.590 -13.700 8.064 1.00 50.25 559 LYS A CA 1
ATOM 4408 C C . LYS A 1 559 ? -58.493 -13.666 6.994 1.00 50.25 559 LYS A C 1
ATOM 4410 O O . LYS A 1 559 ? -57.517 -14.395 7.119 1.00 50.25 559 LYS A O 1
ATOM 4415 N N . HIS A 1 560 ? -58.670 -12.894 5.922 1.00 46.97 560 HIS A N 1
ATOM 4416 C CA . HIS A 1 560 ? -57.664 -12.757 4.862 1.00 46.97 560 HIS A CA 1
ATOM 4417 C C . HIS A 1 560 ? -56.932 -11.401 4.907 1.00 46.97 560 HIS A C 1
ATOM 4419 O O . HIS A 1 560 ? -56.008 -11.192 4.120 1.00 46.97 560 HIS A O 1
ATOM 4425 N N . LEU A 1 561 ? -57.369 -10.496 5.795 1.00 45.66 561 LEU A N 1
ATOM 4426 C CA . LEU A 1 561 ? -56.824 -9.150 6.013 1.00 45.66 561 LEU A CA 1
ATOM 4427 C C . LEU A 1 561 ? -56.081 -8.997 7.357 1.00 45.66 561 LEU A C 1
ATOM 4429 O O . LEU A 1 561 ? -55.301 -8.053 7.484 1.00 45.66 561 LEU A O 1
ATOM 4433 N N . GLU A 1 562 ? -56.290 -9.907 8.315 1.00 41.66 562 GLU A N 1
ATOM 4434 C CA . GLU A 1 562 ? -55.352 -10.207 9.418 1.00 41.66 562 GLU A CA 1
ATOM 4435 C C . GLU A 1 562 ? -54.272 -11.194 8.958 1.00 41.66 562 GLU A C 1
ATOM 4437 O O . GLU A 1 562 ? -53.108 -11.029 9.398 1.00 41.66 562 GLU A O 1
#

Secondary structure (DSSP, 8-state):
--------PPPPPP--PPPP-PPP-------S-TTTHHHHHHHHHHHHHHHHHHHHHHHHHHHHHHHHHHHHHHHHHHHHHHHTTS---S-------------------------GGGS--PPTT-HHHHHHHHHHHHHHHHHHHHHHHHHHHHHHHHHHHHHHHHHHHS-SS--B-TTSSB-TTS-----SSHHHHT--TTSHHHHHHHHHHHHHHHHHHHH-HHHH-TTT---TT-BS-SS---TTPPBHHHHHHHHHHHHHHHHHHSPPPPTTT--HHHHHHHHHHHHHHIIIIIHHHHHHHHHHHT-SS----HHHHHHHHHHHHHHHHHHHHHHHHHHHHHHS--SSPPEEEPPPHHHHHHHHHTT-HHHHHHHHHHHHHT--EEEE---HHHHHHHHHHHHHHHHHHHHHHHHHHHHHHH-GGGGPPPPSSPTTTHHHHHHHHHHHHHHHHHHHHHHHHHHHHHHHHHHHHHHHHHHHHHHHHHHHHHHHHHHHHHHHTT-SSSHHHHTTTHHHHTTTGGGTTT------------SHHHHHHHHHHHHHHHTTT-

Organism: Polarella glacialis (NCBI:txid89957)